Protein AF-A0AAE0XNW8-F1 (afdb_monomer_lite)

Secondary structure (DSSP, 8-state):
----------------------PEEP--EEEETTT--EETTSEEEEE-HHHHHHHHHH--GGGSPTT----TT-PPPPPPSEEEEEEEEEEEEETTEEEEEEEEEEEEE--SSHHHHHT--EEEEEEE-SS-EEEEEEEE-GGGGGGGGS-EEEEEEE--PPTT-EEEEEEEEESPPTT--HHHHHHHSEEEEEE----EETT--GGG----EEEEE-TTS-EEEEEEPPPTTT---EEEEEEEETTS-TTS-SEEEEEEPPTT---SEEEEEE-S--SEEEEEEEEEE-TTTTSTT--S-EEEETTEEEE-SEEEEEEPPPEEE----GGG-PPPEEEEEEGGGTEEEEEEEPPPTTT---EEEEEEEEGGGTTS---EEEEEEPPTT--SSEEEEEE-S--SSEEEEEEEE--TTTTSTT--S-EEEETTEEEE--S-EEEPPPEE----------PPP--------------------------------------

Sequence (499 aa):
MTLRQSLIFGYVLLASLCAFSTSHPCTLKVFEESSGDLIEDLCLEEYNDSDCRPFLEHFSRSDLPDGFFLTDDDDSVQRPESLDLTFSMEQVNQKGSKSAVPAVRVHWSPPVAETSRNNAKGYLLIWENSIEVMCRIFQFDSNKTDLLSNKLRFQYQIQYLDPGTNYQVKVYSMPPPKNLKESQKKSTFMSLDMTSGSFITANSNPAKWLPSLSTRVLEEGAIEVKIALSSSHFNLTQFKVMLIKRSYDVKIAFQEIIYKAPPDSQDSQALVKFANLDNDKYKLVIRVIDPFHKQVGKCLCWVKATKGRYCANSCQRIATEWIMVPVTDPGRWIPPWSTRVIKEKGAIEVKIGHSPPRFNLTQFKLYLFKRDFYEKMDVTAISYREPPGSQKPEGLVYFTNLDNDEYQIVIQAIDPFHRQFGKCLCWIKGPAGKQCNNCAYATTDWIKVSADVPKEAEEPKTERSRNSSPSEFNTCIMVTGLLTLQIMMFDLAVYGPYM

pLDDT: mean 76.3, std 19.62, range [27.88, 98.12]

Foldseek 3Di:
DDDDDDDDDDDPPPPPPPPPQPWDADPKWKAFPPPRDTDPQFWGTKHWQVQCVQCVVPVAPVSHGDVLDDDPPQDAAAAFPDKDKDKDWDWDCDPNWTKTAIKIKIKTKHDPDLVRQLSFQWKKKWKDFPPDIIIMTTGGDNVCSVVSSGTMMMIDMGPHDDAQTKMKIKMATDDHDNDDDPVCVVVRIDIKIKTTWDMGTPPDQLLRTGWIKIWDQDPQLKIKMKTFDDPPVSRQFWKWKFKAFPVPDNVDGPDIDIGGDDVPDPDRIDMDMGPPDDFTWIKIKMWGFFPCQVPPPRASAWDQDPVGIHHDRTGDMRMHPIDGRDDPQQLADDFDKDWDAPQQFLKIKIKGFDDDPSNPQQKKKKWKAFDVQPVPGPTDIDIGGHDPPDPPGIDIDMDGPHAQGWMKMKMWGAQPCLPPDPDASHWDQDPVGTDHDTRHIDMDDIDGHDHPPPPPPDDDDDDDDDDDDDDDDDDDDDDDDDDDDDDDDDDDDDDDDDD

InterPro domains:
  IPR003961 Fibronectin type III [PF00041] (104-174)
  IPR036116 Fibronectin type III superfamily [SSF49265] (103-174)
  IPR038683 Interleukin-17 receptor A/B, FnIII-like domain 1 superfamily [G3DSA:2.60.40.2160] (58-196)
  IPR057066 ILCR1, Ig-like domain [PF23608] (207-322)
  IPR057066 ILCR1, Ig-like domain [PF23608] (332-446)

Structure (mmCIF, N/CA/C/O backbone):
data_AF-A0AAE0XNW8-F1
#
_entry.id   AF-A0AAE0XNW8-F1
#
loop_
_atom_site.group_PDB
_atom_site.id
_atom_site.type_symbol
_atom_site.label_atom_id
_atom_site.label_alt_id
_atom_site.label_comp_id
_atom_site.label_asym_id
_atom_site.label_entity_id
_atom_site.label_seq_id
_atom_site.pdbx_PDB_ins_code
_atom_site.Cartn_x
_atom_site.Cartn_y
_atom_site.Cartn_z
_atom_site.occupancy
_atom_site.B_iso_or_equiv
_atom_site.auth_seq_id
_atom_site.auth_comp_id
_atom_site.auth_asym_id
_atom_site.auth_atom_id
_atom_site.pdbx_PDB_model_num
ATOM 1 N N . MET A 1 1 ? -49.399 -0.337 -68.960 1.00 41.28 1 MET A N 1
ATOM 2 C CA . MET A 1 1 ? -48.336 -0.876 -69.836 1.00 41.28 1 MET A CA 1
ATOM 3 C C . MET A 1 1 ? -47.128 0.043 -69.714 1.00 41.28 1 MET A C 1
ATOM 5 O O . MET A 1 1 ? -47.338 1.230 -69.516 1.00 41.28 1 MET A O 1
ATOM 9 N N . THR A 1 2 ? -45.927 -0.537 -69.803 1.00 37.59 2 THR A N 1
ATOM 10 C CA . THR A 1 2 ? -44.570 0.065 -69.826 1.00 37.59 2 THR A CA 1
ATOM 11 C C . THR A 1 2 ? -43.927 0.577 -68.523 1.00 37.59 2 THR A C 1
ATOM 13 O O . THR A 1 2 ? -44.116 1.708 -68.096 1.00 37.59 2 THR A O 1
ATOM 16 N N . LEU A 1 3 ? -43.110 -0.329 -67.958 1.00 40.28 3 LEU A N 1
ATOM 17 C CA . LEU A 1 3 ? -41.750 -0.188 -67.402 1.00 40.28 3 LEU A CA 1
ATOM 18 C C . LEU A 1 3 ? -41.004 1.151 -67.602 1.00 40.28 3 LEU A C 1
ATOM 20 O O . LEU A 1 3 ? -40.924 1.634 -68.730 1.00 40.28 3 LEU A O 1
ATOM 24 N N . ARG A 1 4 ? -40.282 1.578 -66.547 1.00 34.72 4 ARG A N 1
ATOM 25 C CA . ARG A 1 4 ? -38.843 1.982 -66.491 1.00 34.72 4 ARG A CA 1
ATOM 26 C C . ARG A 1 4 ? -38.539 2.447 -65.050 1.00 34.72 4 ARG A C 1
ATOM 28 O O . ARG A 1 4 ? -39.140 3.406 -64.599 1.00 34.72 4 ARG A O 1
ATOM 35 N N . GLN A 1 5 ? -37.893 1.673 -64.176 1.00 42.59 5 GLN A N 1
ATOM 36 C CA . GLN A 1 5 ? -36.462 1.343 -64.056 1.00 42.59 5 GLN A CA 1
ATOM 37 C C . GLN A 1 5 ? -35.512 2.554 -63.911 1.00 42.59 5 GLN A C 1
ATOM 39 O O . GLN A 1 5 ? -35.399 3.366 -64.825 1.00 42.59 5 GLN A O 1
ATOM 44 N N . SER A 1 6 ? -34.776 2.528 -62.786 1.00 37.91 6 SER A N 1
ATOM 45 C CA . SER A 1 6 ? -33.401 3.025 -62.575 1.00 37.91 6 SER A CA 1
ATOM 46 C C . SER A 1 6 ? -33.211 4.400 -61.915 1.00 37.91 6 SER A C 1
ATOM 48 O O . SER A 1 6 ? -33.331 5.428 -62.567 1.00 37.91 6 SER A O 1
ATOM 50 N N . LEU A 1 7 ? -32.805 4.384 -60.634 1.00 35.84 7 LEU A N 1
ATOM 51 C CA . LEU A 1 7 ? -31.495 4.846 -60.113 1.00 35.84 7 LEU A CA 1
ATOM 52 C C . LEU A 1 7 ? -31.617 5.234 -58.627 1.00 35.84 7 LEU A C 1
ATOM 54 O O . LEU A 1 7 ? -31.884 6.380 -58.284 1.00 35.84 7 LEU A O 1
ATOM 58 N N . ILE A 1 8 ? -31.392 4.262 -57.739 1.00 40.41 8 ILE A N 1
ATOM 59 C CA . ILE A 1 8 ? -31.075 4.512 -56.328 1.00 40.41 8 ILE A CA 1
ATOM 60 C C . ILE A 1 8 ? -29.549 4.552 -56.258 1.00 40.41 8 ILE A C 1
ATOM 62 O O . ILE A 1 8 ? -28.894 3.512 -56.238 1.00 40.41 8 ILE A O 1
ATOM 66 N N . PHE A 1 9 ? -28.984 5.757 -56.314 1.00 40.09 9 PHE A N 1
ATOM 67 C CA . PHE A 1 9 ? -27.572 5.980 -56.024 1.00 40.09 9 PHE A CA 1
ATOM 68 C C . PHE A 1 9 ? -27.401 6.003 -54.507 1.00 40.09 9 PHE A C 1
ATOM 70 O O . PHE A 1 9 ? -27.957 6.856 -53.815 1.00 40.09 9 PHE A O 1
ATOM 77 N N . GLY A 1 10 ? -26.672 5.012 -54.001 1.00 43.75 10 GLY A N 1
ATOM 78 C CA . GLY A 1 10 ? -26.331 4.894 -52.596 1.00 43.75 10 GLY A CA 1
ATOM 79 C C . GLY A 1 10 ? -25.408 6.021 -52.146 1.00 43.75 10 GLY A C 1
ATOM 80 O O . GLY A 1 10 ? -24.352 6.243 -52.730 1.00 43.75 10 GLY A O 1
ATOM 81 N N . TYR A 1 11 ? -25.790 6.672 -51.053 1.00 39.62 11 TYR A N 1
ATOM 82 C CA . TYR A 1 11 ? -24.868 7.344 -50.148 1.00 39.62 11 TYR A CA 1
ATOM 83 C C . TYR A 1 11 ? -24.857 6.546 -48.845 1.00 39.62 11 TYR A C 1
ATOM 85 O O . TYR A 1 11 ? -25.552 6.860 -47.882 1.00 39.62 11 TYR A O 1
ATOM 93 N N . VAL A 1 12 ? -24.077 5.463 -48.835 1.00 40.28 12 VAL A N 1
ATOM 94 C CA . VAL A 1 12 ? -23.571 4.891 -47.586 1.00 40.28 12 VAL A CA 1
ATOM 95 C C . VAL A 1 12 ? -22.414 5.793 -47.176 1.00 40.28 12 VAL A C 1
ATOM 97 O O . VAL A 1 12 ? -21.279 5.613 -47.611 1.00 40.28 12 VAL A O 1
ATOM 100 N N . LEU A 1 13 ? -22.726 6.827 -46.397 1.00 42.03 13 LEU A N 1
ATOM 101 C CA . LEU A 1 13 ? -21.730 7.568 -45.633 1.00 42.03 13 LEU A CA 1
ATOM 102 C C . LEU A 1 13 ? -21.154 6.596 -44.597 1.00 42.03 13 LEU A C 1
ATOM 104 O O . LEU A 1 13 ? -21.705 6.409 -43.515 1.00 42.03 13 LEU A O 1
ATOM 108 N N . LEU A 1 14 ? -20.051 5.947 -44.972 1.00 40.91 14 LEU A N 1
ATOM 109 C CA . LEU A 1 14 ? -19.075 5.376 -44.054 1.00 40.91 14 LEU A CA 1
ATOM 110 C C . LEU A 1 14 ? -18.503 6.530 -43.221 1.00 40.91 14 LEU A C 1
ATOM 112 O O . LEU A 1 14 ? -17.439 7.069 -43.510 1.00 40.91 14 LEU A O 1
ATOM 116 N N . ALA A 1 15 ? -19.235 6.928 -42.183 1.00 41.22 15 ALA A N 1
ATOM 117 C CA . ALA A 1 15 ? -18.645 7.594 -41.039 1.00 41.22 15 ALA A CA 1
ATOM 118 C C . ALA A 1 15 ? -17.809 6.536 -40.311 1.00 41.22 15 ALA A C 1
ATOM 120 O O . ALA A 1 15 ? -18.270 5.862 -39.392 1.00 41.22 15 ALA A O 1
ATOM 121 N N . SER A 1 16 ? -16.582 6.346 -40.796 1.00 39.38 16 SER A N 1
ATOM 122 C CA . SER A 1 16 ? -15.483 5.871 -39.971 1.00 39.38 16 SER A CA 1
ATOM 123 C C . SER A 1 16 ? -15.407 6.835 -38.789 1.00 39.38 16 SER A C 1
ATOM 125 O O . SER A 1 16 ? -14.933 7.963 -38.901 1.00 39.38 16 SER A O 1
ATOM 127 N N . LEU A 1 17 ? -16.003 6.420 -37.673 1.00 40.06 17 LEU A N 1
ATOM 128 C CA . LEU A 1 17 ? -15.734 6.990 -36.367 1.00 40.06 17 LEU A CA 1
ATOM 129 C C . LEU A 1 17 ? -14.265 6.674 -36.085 1.00 40.06 17 LEU A C 1
ATOM 131 O O . LEU A 1 17 ? -13.951 5.631 -35.519 1.00 40.06 17 LEU A O 1
ATOM 135 N N . CYS A 1 18 ? -13.358 7.544 -36.531 1.00 39.72 18 CYS A N 1
ATOM 136 C CA . CYS A 1 18 ? -12.058 7.658 -35.896 1.00 39.72 18 CYS A CA 1
ATOM 137 C C . CYS A 1 18 ? -12.356 8.037 -34.447 1.00 39.72 18 CYS A C 1
ATOM 139 O O . CYS A 1 18 ? -12.677 9.189 -34.151 1.00 39.72 18 CYS A O 1
ATOM 141 N N . ALA A 1 19 ? -12.353 7.042 -33.561 1.00 40.53 19 ALA A N 1
ATOM 142 C CA . ALA A 1 19 ? -12.233 7.277 -32.140 1.00 40.53 19 ALA A CA 1
ATOM 143 C C . ALA A 1 19 ? -10.874 7.953 -31.959 1.00 40.53 19 ALA A C 1
ATOM 145 O O . ALA A 1 19 ? -9.836 7.302 -31.964 1.00 40.53 19 ALA A O 1
ATOM 146 N N . PHE A 1 20 ? -10.868 9.283 -31.931 1.00 42.06 20 PHE A N 1
ATOM 147 C CA . PHE A 1 20 ? -9.697 10.019 -31.498 1.00 42.06 20 PHE A CA 1
ATOM 148 C C . PHE A 1 20 ? -9.462 9.599 -30.050 1.00 42.06 20 PHE A C 1
ATOM 150 O O . PHE A 1 20 ? -10.284 9.911 -29.187 1.00 42.06 20 PHE A O 1
ATOM 157 N N . SER A 1 21 ? -8.389 8.842 -29.814 1.00 48.53 21 SER A N 1
ATOM 158 C CA . SER A 1 21 ? -7.832 8.629 -28.481 1.00 48.53 21 SER A CA 1
ATOM 159 C C . SER A 1 21 ? -7.676 10.008 -27.842 1.00 48.53 21 SER A C 1
ATOM 161 O O . SER A 1 21 ? -6.910 10.847 -28.320 1.00 48.53 21 SER A O 1
ATOM 163 N N . THR A 1 22 ? -8.506 10.311 -26.845 1.00 53.44 22 THR A N 1
ATOM 164 C CA . THR A 1 22 ? -8.423 11.578 -26.120 1.00 53.44 22 THR A CA 1
ATOM 165 C C . THR A 1 22 ? -7.308 11.435 -25.097 1.00 53.44 22 THR A C 1
ATOM 167 O O . THR A 1 22 ? -7.577 11.134 -23.930 1.00 53.44 22 THR A O 1
ATOM 170 N N . SER A 1 23 ? -6.057 11.607 -25.524 1.00 58.28 23 SER A N 1
ATOM 171 C CA . SER A 1 23 ? -4.951 11.749 -24.583 1.00 58.28 23 SER A CA 1
ATOM 172 C C . SER A 1 23 ? -5.215 12.986 -23.718 1.00 58.28 23 SER A C 1
ATOM 174 O O . SER A 1 23 ? -5.583 14.061 -24.203 1.00 58.28 23 SER A O 1
ATOM 176 N N . HIS A 1 24 ? -5.151 12.803 -22.401 1.00 69.88 24 HIS A N 1
ATOM 177 C CA . HIS A 1 24 ? -5.325 13.891 -21.442 1.00 69.88 24 HIS A CA 1
ATOM 178 C C . HIS A 1 24 ? -3.946 14.436 -21.053 1.00 69.88 24 HIS A C 1
ATOM 180 O O . HIS A 1 24 ? -2.984 13.663 -21.019 1.00 69.88 24 HIS A O 1
ATOM 186 N N . PRO A 1 25 ? -3.827 15.739 -20.725 1.00 76.12 25 PRO A N 1
ATOM 187 C CA . PRO A 1 25 ? -2.599 16.261 -20.139 1.00 76.12 25 PRO A CA 1
ATOM 188 C C . PRO A 1 25 ? -2.253 15.436 -18.898 1.00 76.12 25 PRO A C 1
ATOM 190 O O . PRO A 1 25 ? -3.112 15.212 -18.039 1.00 76.12 25 PRO A O 1
ATOM 193 N N . CYS A 1 26 ? -1.014 14.948 -18.834 1.00 88.56 26 CYS A N 1
ATOM 194 C CA . CYS A 1 26 ? -0.639 13.968 -17.831 1.00 88.56 26 CYS A CA 1
ATOM 195 C C . CYS A 1 26 ? -0.733 14.547 -16.413 1.00 88.56 26 CYS A C 1
ATOM 197 O O . CYS A 1 26 ? -0.145 15.582 -16.099 1.00 88.56 26 CYS A O 1
ATOM 199 N N . THR A 1 27 ? -1.464 13.861 -15.531 1.00 93.50 27 THR A N 1
ATOM 200 C CA . THR A 1 27 ? -1.644 14.294 -14.135 1.00 93.50 27 THR A CA 1
ATOM 201 C C . THR A 1 27 ? -0.639 13.653 -13.172 1.00 93.50 27 THR A C 1
ATOM 203 O O . THR A 1 27 ? -0.616 13.973 -11.976 1.00 93.50 27 THR A O 1
ATOM 206 N N . LEU A 1 28 ? 0.223 12.769 -13.686 1.00 95.50 28 LEU A N 1
ATOM 207 C CA . LEU A 1 28 ? 1.329 12.175 -12.948 1.00 95.50 28 LEU A CA 1
ATOM 208 C C . LEU A 1 28 ? 2.348 13.245 -12.558 1.00 95.50 28 LEU A C 1
ATOM 210 O O . LEU A 1 28 ? 2.929 13.912 -13.409 1.00 95.50 28 LEU A O 1
ATOM 214 N N . LYS A 1 29 ? 2.625 13.355 -11.260 1.00 95.88 29 LYS A N 1
ATOM 215 C CA . LYS A 1 29 ? 3.701 14.209 -10.755 1.00 95.88 29 LYS A CA 1
ATOM 216 C C . LYS A 1 29 ? 4.965 13.388 -10.575 1.00 95.88 29 LYS A C 1
ATOM 218 O O . LYS A 1 29 ? 4.918 12.312 -9.974 1.00 95.88 29 LYS A O 1
ATOM 223 N N . VAL A 1 30 ? 6.084 13.912 -11.054 1.00 94.81 30 VAL A N 1
ATOM 224 C CA . VAL A 1 30 ? 7.396 13.275 -10.935 1.00 94.81 30 VAL A CA 1
ATOM 225 C C . VAL A 1 30 ? 8.308 14.188 -10.142 1.00 94.81 30 VAL A C 1
ATOM 227 O O . VAL A 1 30 ? 8.372 15.377 -10.418 1.00 94.81 30 VAL A O 1
ATOM 230 N N . PHE A 1 31 ? 8.993 13.638 -9.152 1.00 94.19 31 PHE A N 1
ATOM 231 C CA . PHE A 1 31 ? 9.913 14.374 -8.301 1.00 94.19 31 PHE A CA 1
ATOM 232 C C . PHE A 1 31 ? 11.302 13.761 -8.388 1.00 94.19 31 PHE A C 1
ATOM 234 O O . PHE A 1 31 ? 11.427 12.539 -8.451 1.00 94.19 31 PHE A O 1
ATOM 241 N N . GLU A 1 32 ? 12.341 14.580 -8.342 1.00 91.50 32 GLU A N 1
ATOM 242 C CA . GLU A 1 32 ? 13.693 14.086 -8.099 1.00 91.50 32 GLU A CA 1
ATOM 243 C C . GLU A 1 32 ? 13.860 13.757 -6.605 1.00 91.50 32 GLU A C 1
ATOM 245 O O . GLU A 1 32 ? 13.484 14.543 -5.738 1.00 91.50 32 GLU A O 1
ATOM 250 N N . GLU A 1 33 ? 14.386 12.574 -6.270 1.00 85.81 33 GLU A N 1
ATOM 251 C CA . GLU A 1 33 ? 14.400 12.083 -4.883 1.00 85.81 33 GLU A CA 1
ATOM 252 C C . GLU A 1 33 ? 15.356 12.880 -3.980 1.00 85.81 33 GLU A C 1
ATOM 254 O O . GLU A 1 33 ? 15.077 13.053 -2.794 1.00 85.81 33 GLU A O 1
ATOM 259 N N . SER A 1 34 ? 16.469 13.383 -4.526 1.00 85.62 34 SER A N 1
ATOM 260 C CA . SER A 1 34 ? 17.484 14.126 -3.767 1.00 85.62 34 SER A CA 1
ATOM 261 C C . SER A 1 34 ? 17.080 15.560 -3.437 1.00 85.62 34 SER A C 1
ATOM 263 O O . SER A 1 34 ? 17.350 16.024 -2.332 1.00 85.62 34 SER A O 1
ATOM 265 N N . SER A 1 35 ? 16.473 16.265 -4.391 1.00 86.88 35 SER A N 1
ATOM 266 C CA . SER A 1 35 ? 16.084 17.675 -4.258 1.00 86.88 35 SER A CA 1
ATOM 267 C C . SER A 1 35 ? 14.635 17.834 -3.792 1.00 86.88 35 SER A C 1
ATOM 269 O O . SER A 1 35 ? 14.310 18.788 -3.089 1.00 86.88 35 SER A O 1
ATOM 271 N N . GLY A 1 36 ? 13.766 16.879 -4.134 1.00 88.19 36 GLY A N 1
ATOM 272 C CA . GLY A 1 36 ? 12.320 17.002 -3.974 1.00 88.19 36 GLY A CA 1
ATOM 273 C C . GLY A 1 36 ? 11.664 17.879 -5.043 1.00 88.19 36 GLY A C 1
ATOM 274 O O . GLY A 1 36 ? 10.461 18.138 -4.944 1.00 88.19 36 GLY A O 1
ATOM 275 N N . ASP A 1 37 ? 12.422 18.318 -6.051 1.00 90.56 37 ASP A N 1
ATOM 276 C CA . ASP A 1 37 ? 11.941 19.217 -7.094 1.00 90.56 37 ASP A CA 1
ATOM 277 C C . ASP A 1 37 ? 10.999 18.493 -8.059 1.00 90.56 37 ASP A C 1
ATOM 279 O O . ASP A 1 37 ? 11.203 17.327 -8.409 1.00 90.56 37 ASP A O 1
ATOM 283 N N . LEU A 1 38 ? 9.942 19.193 -8.479 1.00 91.62 38 LEU A N 1
ATOM 284 C CA . LEU A 1 38 ? 8.996 18.698 -9.473 1.00 91.62 38 LEU A CA 1
ATOM 285 C C . LEU A 1 38 ? 9.653 18.728 -10.859 1.00 91.62 38 LEU A C 1
ATOM 287 O O . LEU A 1 38 ? 10.077 19.781 -11.326 1.00 91.62 38 LEU A O 1
ATOM 291 N N . ILE A 1 39 ? 9.674 17.580 -11.528 1.00 89.62 39 ILE A N 1
ATOM 292 C CA . ILE A 1 39 ? 10.091 17.450 -12.921 1.00 89.62 39 ILE A CA 1
ATOM 293 C C . ILE A 1 39 ? 8.848 17.570 -13.797 1.00 89.62 39 ILE A C 1
ATOM 295 O O . ILE A 1 39 ? 7.994 16.678 -13.823 1.00 89.62 39 ILE A O 1
ATOM 299 N N . GLU A 1 40 ? 8.753 18.683 -14.512 1.00 88.69 40 GLU A N 1
ATOM 300 C CA . GLU A 1 40 ? 7.686 18.926 -15.478 1.00 88.69 40 GLU A CA 1
ATOM 301 C C . GLU A 1 40 ? 7.955 18.191 -16.800 1.00 88.69 40 GLU A C 1
ATOM 303 O O . GLU A 1 40 ? 9.098 17.890 -17.160 1.00 88.69 40 GLU A O 1
ATOM 308 N N . ASP A 1 41 ? 6.879 17.882 -17.526 1.00 86.00 41 ASP A N 1
ATOM 309 C CA . ASP A 1 41 ? 6.922 17.358 -18.895 1.00 86.00 41 ASP A CA 1
ATOM 310 C C . ASP A 1 41 ? 7.722 16.051 -19.085 1.00 86.00 41 ASP A C 1
ATOM 312 O O . ASP A 1 41 ? 8.200 15.782 -20.188 1.00 86.00 41 ASP A O 1
ATOM 316 N N . LEU A 1 42 ? 7.931 15.243 -18.035 1.00 88.94 42 LEU A N 1
ATOM 317 C CA . LEU A 1 42 ? 8.466 13.882 -18.195 1.00 88.94 42 LEU A CA 1
ATOM 318 C C . LEU A 1 42 ? 7.377 12.918 -18.673 1.00 88.94 42 LEU A C 1
ATOM 320 O O . LEU A 1 42 ? 7.640 12.041 -19.490 1.00 88.94 42 LEU A O 1
ATOM 324 N N . CYS A 1 43 ? 6.162 13.070 -18.146 1.00 90.38 43 CYS A N 1
ATOM 325 C CA . CYS A 1 43 ? 5.004 12.315 -18.592 1.00 90.38 43 CYS A CA 1
ATOM 326 C C . CYS A 1 43 ? 4.309 13.074 -19.723 1.00 90.38 43 CYS A C 1
ATOM 328 O O . CYS A 1 43 ? 3.792 14.166 -19.497 1.00 90.38 43 CYS A O 1
ATOM 330 N N . LEU A 1 44 ? 4.311 12.493 -20.921 1.00 85.44 44 LEU A N 1
ATOM 331 C CA . LEU A 1 44 ? 3.691 13.084 -22.104 1.00 85.44 44 LEU A CA 1
ATOM 332 C C . LEU A 1 44 ? 2.185 12.869 -22.096 1.00 85.44 44 LEU A C 1
ATOM 334 O O . LEU A 1 44 ? 1.413 13.819 -22.207 1.00 85.44 44 LEU A O 1
ATOM 338 N N . GLU A 1 45 ? 1.780 11.610 -21.950 1.00 89.81 45 GLU A N 1
ATOM 339 C CA . GLU A 1 45 ? 0.396 11.200 -22.142 1.00 89.81 45 GLU A CA 1
ATOM 340 C C . GLU A 1 45 ? -0.082 10.311 -20.997 1.00 89.81 45 GLU A C 1
ATOM 342 O O . GLU A 1 45 ? 0.648 9.458 -20.479 1.00 89.81 45 GLU A O 1
ATOM 347 N N . GLU A 1 46 ? -1.335 10.530 -20.609 1.00 92.00 46 GLU A N 1
ATOM 348 C CA . GLU A 1 46 ? -2.077 9.682 -19.688 1.00 92.00 46 GLU A CA 1
ATOM 349 C C . GLU A 1 46 ? -3.268 9.064 -20.423 1.00 92.00 46 GLU A C 1
ATOM 351 O O . GLU A 1 46 ? -4.144 9.772 -20.927 1.00 92.00 46 GLU A O 1
ATOM 356 N N . TYR A 1 47 ? -3.308 7.735 -20.425 1.00 91.69 47 TYR A N 1
ATOM 357 C CA . TYR A 1 47 ? -4.379 6.930 -20.999 1.00 91.69 47 TYR A CA 1
ATOM 358 C C . TYR A 1 47 ? -5.283 6.403 -19.887 1.00 91.69 47 TYR A C 1
ATOM 360 O O . TYR A 1 47 ? -4.803 5.976 -18.829 1.00 91.69 47 TYR A O 1
ATOM 368 N N . ASN A 1 48 ? -6.593 6.461 -20.111 1.00 89.75 48 ASN A N 1
ATOM 369 C CA . ASN A 1 48 ? -7.597 6.187 -19.087 1.00 89.75 48 ASN A CA 1
ATOM 370 C C . ASN A 1 48 ? -8.083 4.725 -19.106 1.00 89.75 48 ASN A C 1
ATOM 372 O O . ASN A 1 48 ? -7.575 3.899 -19.863 1.00 89.75 48 ASN A O 1
ATOM 376 N N . ASP A 1 49 ? -9.095 4.422 -18.286 1.00 81.81 49 ASP A N 1
ATOM 377 C CA . ASP A 1 49 ? -9.668 3.080 -18.137 1.00 81.81 49 ASP A CA 1
ATOM 378 C C . ASP A 1 49 ? -10.074 2.414 -19.460 1.00 81.81 49 ASP A C 1
ATOM 380 O O . ASP A 1 49 ? -9.875 1.207 -19.605 1.00 81.81 49 ASP A O 1
ATOM 384 N N . SER A 1 50 ? -10.655 3.146 -20.421 1.00 86.12 50 SER A N 1
ATOM 385 C CA . SER A 1 50 ? -11.052 2.546 -21.705 1.00 86.12 50 SER A CA 1
ATOM 386 C C . SER A 1 50 ? -9.854 2.169 -22.566 1.00 86.12 50 SER A C 1
ATOM 388 O O . SER A 1 50 ? -9.931 1.197 -23.313 1.00 86.12 50 SER A O 1
ATOM 390 N N . ASP A 1 51 ? -8.750 2.895 -22.416 1.00 85.25 51 ASP A N 1
ATOM 391 C CA . ASP A 1 51 ? -7.556 2.740 -23.240 1.00 85.25 51 ASP A CA 1
ATOM 392 C C . ASP A 1 51 ? -6.631 1.644 -22.686 1.00 85.25 51 ASP A C 1
ATOM 394 O O . ASP A 1 51 ? -6.036 0.879 -23.439 1.00 85.25 51 ASP A O 1
ATOM 398 N N . CYS A 1 52 ? -6.518 1.522 -21.359 1.00 88.44 52 CYS A N 1
ATOM 399 C CA . CYS A 1 52 ? -5.630 0.542 -20.723 1.00 88.44 52 CYS A CA 1
ATOM 400 C C . CYS A 1 52 ? -6.274 -0.827 -20.475 1.00 88.44 52 CYS A C 1
ATOM 402 O O . CYS A 1 52 ? -5.555 -1.800 -20.231 1.00 88.44 52 CYS A O 1
ATOM 404 N N . ARG A 1 53 ? -7.608 -0.937 -20.520 1.00 89.19 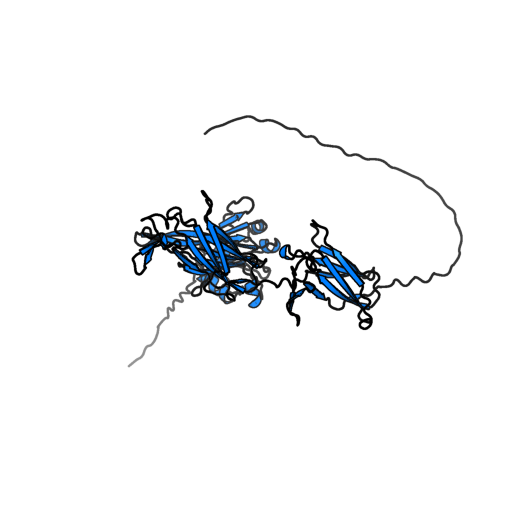53 ARG A N 1
ATOM 405 C CA . ARG A 1 53 ? -8.313 -2.202 -20.259 1.00 89.19 53 ARG A CA 1
ATOM 406 C C . ARG A 1 53 ? -7.969 -3.317 -21.258 1.00 89.19 53 ARG A C 1
ATOM 408 O O . ARG A 1 53 ? -7.680 -4.414 -20.778 1.00 89.19 53 ARG A O 1
ATOM 415 N N . PRO A 1 54 ? -7.906 -3.080 -22.586 1.00 90.12 54 PRO A N 1
ATOM 416 C CA . PRO A 1 54 ? -7.479 -4.107 -23.540 1.00 90.12 54 PRO A CA 1
ATOM 417 C C . PRO A 1 54 ? -6.085 -4.662 -23.220 1.00 90.12 54 PRO A C 1
ATOM 419 O O . PRO A 1 54 ? -5.894 -5.881 -23.182 1.00 90.12 54 PRO A O 1
ATOM 422 N N . PHE A 1 55 ? -5.135 -3.775 -22.897 1.00 88.12 55 PHE A N 1
ATOM 423 C CA . PHE A 1 55 ? -3.804 -4.168 -22.445 1.00 88.12 55 PHE A CA 1
ATOM 424 C C . PHE A 1 55 ? -3.854 -4.986 -21.155 1.00 88.12 55 PHE A C 1
ATOM 426 O O . PHE A 1 55 ? -3.163 -5.992 -21.039 1.00 88.12 55 PHE A O 1
ATOM 433 N N . LEU A 1 56 ? -4.653 -4.578 -20.169 1.00 87.50 56 LEU A N 1
ATOM 434 C CA . LEU A 1 56 ? -4.728 -5.266 -18.883 1.00 87.50 56 LEU A CA 1
ATOM 435 C C . LEU A 1 56 ? -5.278 -6.697 -19.008 1.00 87.50 56 LEU A C 1
ATOM 437 O O . LEU A 1 56 ? -4.789 -7.599 -18.328 1.00 87.50 56 LEU A O 1
ATOM 441 N N . GLU A 1 57 ? -6.265 -6.908 -19.880 1.00 86.62 57 GLU A N 1
ATOM 442 C CA . GLU A 1 57 ? -6.913 -8.209 -20.088 1.00 86.62 57 GLU A CA 1
ATOM 443 C C . GLU A 1 57 ? -5.977 -9.229 -20.752 1.00 86.62 57 GLU A C 1
ATOM 445 O O . GLU A 1 57 ? -5.884 -10.377 -20.307 1.00 86.62 57 GLU A O 1
ATOM 450 N N . HIS A 1 58 ? -5.232 -8.814 -21.777 1.00 84.06 58 HIS A N 1
ATOM 451 C CA . HIS A 1 58 ? -4.382 -9.723 -22.556 1.00 84.06 58 HIS A CA 1
ATOM 452 C C . HIS A 1 58 ? -2.903 -9.668 -22.165 1.00 84.06 58 HIS A C 1
ATOM 454 O O . HIS A 1 58 ? -2.165 -10.637 -22.358 1.00 84.06 58 HIS A O 1
ATOM 460 N N . PHE A 1 59 ? -2.462 -8.560 -21.572 1.00 83.81 59 PHE A N 1
ATOM 461 C CA . PHE A 1 59 ? -1.068 -8.253 -21.254 1.00 83.81 59 PHE A CA 1
ATOM 462 C C . PHE A 1 59 ? -0.138 -8.340 -22.477 1.00 83.81 59 PHE A C 1
ATOM 464 O O . PHE A 1 59 ? 1.000 -8.805 -22.381 1.00 83.81 59 PHE A O 1
ATOM 471 N N . SER A 1 60 ? -0.644 -7.921 -23.642 1.00 82.56 60 SER A N 1
ATOM 472 C CA . SER A 1 60 ? 0.047 -7.981 -24.932 1.00 82.56 60 SER A CA 1
ATOM 473 C C . SER A 1 60 ? 0.511 -6.599 -25.380 1.00 82.56 60 SER A C 1
ATOM 475 O O . SER A 1 60 ? -0.238 -5.632 -25.287 1.00 82.56 60 SER A O 1
ATOM 477 N N . ARG A 1 61 ? 1.722 -6.501 -25.947 1.00 84.31 61 ARG A N 1
ATOM 478 C CA . ARG A 1 61 ? 2.223 -5.244 -26.540 1.00 84.31 61 ARG A CA 1
ATOM 479 C C . ARG A 1 61 ? 1.328 -4.729 -27.677 1.00 84.31 61 ARG A C 1
ATOM 481 O O . ARG A 1 61 ? 1.317 -3.530 -27.910 1.00 84.31 61 ARG A O 1
ATOM 488 N N . SER A 1 62 ? 0.592 -5.615 -28.356 1.00 84.88 62 SER A N 1
ATOM 489 C CA . SER A 1 62 ? -0.350 -5.249 -29.427 1.00 84.88 62 SER A CA 1
ATOM 490 C C . SER A 1 62 ? -1.558 -4.456 -28.944 1.00 84.88 62 SER A C 1
ATOM 492 O O . SER A 1 62 ? -2.195 -3.795 -29.752 1.00 84.88 62 SER A O 1
ATOM 494 N N . ASP A 1 63 ? -1.875 -4.550 -27.653 1.00 87.88 63 ASP A N 1
ATOM 495 C CA . ASP A 1 63 ? -3.112 -4.012 -27.082 1.00 87.88 63 ASP A CA 1
ATOM 496 C C . ASP A 1 63 ? -2.842 -2.742 -26.269 1.00 87.88 63 ASP A C 1
ATOM 498 O O . ASP A 1 63 ? -3.680 -2.311 -25.477 1.00 87.88 63 ASP A O 1
ATOM 502 N N . LEU A 1 64 ? -1.642 -2.176 -26.421 1.00 88.56 64 LEU A N 1
ATOM 503 C CA . LEU A 1 64 ? -1.299 -0.883 -25.853 1.00 88.56 64 LEU A CA 1
ATOM 504 C C . LEU A 1 64 ? -2.063 0.235 -26.569 1.00 88.56 64 LEU A C 1
ATOM 506 O O . LEU A 1 64 ? -2.352 0.097 -27.758 1.00 88.56 64 LEU A O 1
ATOM 510 N N . PRO A 1 65 ? -2.373 1.337 -25.864 1.00 88.38 65 PRO A N 1
ATOM 511 C CA . PRO A 1 65 ? -3.069 2.464 -26.465 1.00 88.38 65 PRO A CA 1
ATOM 512 C C . PRO A 1 65 ? -2.358 2.999 -27.711 1.00 88.38 65 PRO A C 1
ATOM 514 O O . PRO A 1 65 ? -1.125 3.067 -27.752 1.00 88.38 65 PRO A O 1
ATOM 517 N N . ASP A 1 66 ? -3.143 3.441 -28.694 1.00 81.88 66 ASP A N 1
ATOM 518 C CA . ASP A 1 66 ? -2.629 4.154 -29.863 1.00 81.88 66 ASP A CA 1
ATOM 519 C C . ASP A 1 66 ? -1.816 5.376 -29.406 1.00 81.88 66 ASP A C 1
ATOM 521 O O . ASP A 1 66 ? -2.335 6.228 -28.688 1.00 81.88 66 ASP A O 1
ATOM 525 N N . GLY A 1 67 ? -0.548 5.459 -29.821 1.00 80.56 67 GLY A N 1
ATOM 526 C CA . GLY A 1 67 ? 0.398 6.492 -29.367 1.00 80.56 67 GLY A CA 1
ATOM 527 C C . GLY A 1 67 ? 1.465 5.975 -28.396 1.00 80.56 67 GLY A C 1
ATOM 528 O O . GLY A 1 67 ? 2.567 6.530 -28.327 1.00 80.56 67 GLY A O 1
ATOM 529 N N . PHE A 1 68 ? 1.210 4.849 -27.721 1.00 85.81 68 PHE A N 1
ATOM 530 C CA . PHE A 1 68 ? 2.191 4.181 -26.871 1.00 85.81 68 PHE A CA 1
ATOM 531 C C . PHE A 1 68 ? 3.100 3.282 -27.722 1.00 85.81 68 PHE A C 1
ATOM 533 O O . PHE A 1 68 ? 2.931 2.064 -27.813 1.00 85.81 68 PHE A O 1
ATOM 540 N N . PHE A 1 69 ? 4.074 3.897 -28.391 1.00 79.69 69 PHE A N 1
ATOM 541 C CA . PHE A 1 69 ? 4.967 3.188 -29.304 1.00 79.69 69 PHE A CA 1
ATOM 542 C C . PHE A 1 69 ? 6.053 2.416 -28.551 1.00 79.69 69 PHE A C 1
ATOM 544 O O . PHE A 1 69 ? 6.877 2.997 -27.846 1.00 79.69 69 PHE A O 1
ATOM 551 N N . LEU A 1 70 ? 6.076 1.099 -28.758 1.00 83.25 70 LEU A N 1
ATOM 552 C CA . LEU A 1 70 ? 7.189 0.229 -28.396 1.00 83.25 70 LEU A CA 1
ATOM 553 C C . LEU A 1 70 ? 7.856 -0.301 -29.661 1.00 83.25 70 LEU A C 1
ATOM 555 O O . LEU A 1 70 ? 7.187 -0.680 -30.621 1.00 83.25 70 LEU A O 1
ATOM 559 N N . THR A 1 71 ? 9.176 -0.368 -29.635 1.00 79.50 71 THR A N 1
ATOM 560 C CA . THR A 1 71 ? 10.003 -1.001 -30.658 1.00 79.50 71 THR A CA 1
ATOM 561 C C . THR A 1 71 ? 10.301 -2.455 -30.288 1.00 79.50 71 THR A C 1
ATOM 563 O O . THR A 1 71 ? 10.167 -2.881 -29.133 1.00 79.50 71 THR A O 1
ATOM 566 N N . ASP A 1 72 ? 10.714 -3.253 -31.273 1.00 72.38 72 ASP A N 1
ATOM 567 C CA . ASP A 1 72 ? 11.131 -4.637 -31.030 1.00 72.38 72 ASP A CA 1
ATOM 568 C C . ASP A 1 72 ? 12.389 -4.742 -30.159 1.00 72.38 72 ASP A C 1
ATOM 570 O O . ASP A 1 72 ? 12.567 -5.766 -29.489 1.00 72.38 72 ASP A O 1
ATOM 574 N N . ASP A 1 73 ? 13.189 -3.679 -30.122 1.00 74.31 73 ASP A N 1
ATOM 575 C CA . ASP A 1 73 ? 14.410 -3.557 -29.326 1.00 74.31 73 ASP A CA 1
ATOM 576 C C . ASP A 1 73 ? 14.136 -3.112 -27.879 1.00 74.31 73 ASP A C 1
ATOM 578 O O . ASP A 1 73 ? 15.044 -3.115 -27.051 1.00 74.31 73 ASP A O 1
ATOM 582 N N . ASP A 1 74 ? 12.890 -2.760 -27.535 1.00 80.56 74 ASP A N 1
ATOM 583 C CA . ASP A 1 74 ? 12.560 -2.367 -26.167 1.00 80.56 74 ASP A CA 1
ATOM 584 C C . ASP A 1 74 ? 12.566 -3.579 -25.223 1.00 80.56 74 ASP A C 1
ATOM 586 O O . ASP A 1 74 ? 11.659 -4.433 -25.228 1.00 80.56 74 ASP A O 1
ATOM 590 N N . ASP A 1 75 ? 13.599 -3.612 -24.383 1.00 79.69 75 ASP A N 1
ATOM 591 C CA . ASP A 1 75 ? 13.813 -4.604 -23.339 1.00 79.69 75 ASP A CA 1
ATOM 592 C C . ASP A 1 75 ? 12.762 -4.521 -22.233 1.00 79.69 75 ASP A C 1
ATOM 594 O O . ASP A 1 75 ? 12.282 -3.456 -21.846 1.00 79.69 75 ASP A O 1
ATOM 598 N N . SER A 1 76 ? 12.429 -5.677 -21.660 1.00 82.88 76 SER A N 1
ATOM 599 C CA . SER A 1 76 ? 11.589 -5.714 -20.469 1.00 82.88 76 SER A CA 1
ATOM 600 C C . SER A 1 76 ? 12.278 -5.055 -19.285 1.00 82.88 76 SER A C 1
ATOM 602 O O . SER A 1 76 ? 13.448 -5.331 -19.013 1.00 82.88 76 SER A O 1
ATOM 604 N N . VAL A 1 77 ? 11.517 -4.292 -18.514 1.00 87.19 77 VAL A N 1
ATOM 605 C CA . VAL A 1 77 ? 12.025 -3.622 -17.319 1.00 87.19 77 VAL A CA 1
ATOM 606 C C . VAL A 1 77 ? 11.625 -4.352 -16.045 1.00 87.19 77 VAL A C 1
ATOM 608 O O . VAL A 1 77 ? 10.608 -5.044 -15.969 1.00 87.19 77 VAL A O 1
ATOM 611 N N . GLN A 1 78 ? 12.456 -4.198 -15.019 1.00 89.06 78 GLN A N 1
ATOM 612 C CA . GLN A 1 78 ? 12.129 -4.646 -13.673 1.00 89.06 78 GLN A CA 1
ATOM 613 C C . GLN A 1 78 ? 10.898 -3.911 -13.126 1.00 89.06 78 GLN A C 1
ATOM 615 O O . GLN A 1 78 ? 10.583 -2.787 -13.518 1.00 89.06 78 GLN A O 1
ATOM 620 N N . ARG A 1 79 ? 10.222 -4.541 -12.164 1.00 91.50 79 ARG A N 1
ATOM 621 C CA . ARG A 1 79 ? 9.131 -3.914 -11.411 1.00 91.50 79 ARG A CA 1
ATOM 622 C C . ARG A 1 79 ? 9.611 -2.676 -10.629 1.00 91.50 79 ARG A C 1
ATOM 624 O O . ARG A 1 79 ? 10.811 -2.577 -10.356 1.00 91.50 79 ARG A O 1
ATOM 631 N N . PRO A 1 80 ? 8.699 -1.780 -10.210 1.00 93.31 80 PRO A N 1
ATOM 632 C CA . PRO A 1 80 ? 9.041 -0.677 -9.313 1.00 93.31 80 PRO A CA 1
ATOM 633 C C . PRO A 1 80 ? 9.704 -1.186 -8.023 1.00 93.31 80 PRO A C 1
ATOM 635 O O . PRO A 1 80 ? 9.385 -2.279 -7.554 1.00 93.31 80 PRO A O 1
ATOM 638 N N . GLU A 1 81 ? 10.612 -0.411 -7.431 1.00 92.44 81 GLU A N 1
ATOM 639 C CA . GLU A 1 81 ? 11.265 -0.793 -6.170 1.00 92.44 81 GLU A CA 1
ATOM 640 C C . GLU A 1 81 ? 10.287 -0.751 -4.991 1.00 92.44 81 GLU A C 1
ATOM 642 O O . GLU A 1 81 ? 10.246 -1.655 -4.154 1.00 92.44 81 GLU A O 1
ATOM 647 N N . SER A 1 82 ? 9.487 0.312 -4.924 1.00 93.69 82 SER A N 1
ATOM 648 C CA . SER A 1 82 ? 8.615 0.590 -3.790 1.00 93.69 82 SER A CA 1
ATOM 649 C C . SER A 1 82 ? 7.280 1.168 -4.253 1.00 93.69 82 SER A C 1
ATOM 651 O O . SER A 1 82 ? 7.196 1.798 -5.303 1.00 93.69 82 SER A O 1
ATOM 653 N N . LEU A 1 83 ? 6.229 0.937 -3.466 1.00 95.81 83 LEU A N 1
ATOM 654 C CA . LEU A 1 83 ? 4.886 1.482 -3.670 1.00 95.81 83 LEU A CA 1
ATOM 655 C C . LEU A 1 83 ? 4.326 1.880 -2.313 1.00 95.81 83 LEU A C 1
ATOM 657 O O . LEU A 1 83 ? 4.247 1.022 -1.443 1.00 95.81 83 LEU A O 1
ATOM 661 N N . ASP A 1 84 ? 3.915 3.125 -2.125 1.00 95.94 84 ASP A N 1
ATOM 662 C CA . ASP A 1 84 ? 3.379 3.654 -0.877 1.00 95.94 84 ASP A CA 1
ATOM 663 C C . ASP A 1 84 ? 2.082 4.449 -1.080 1.00 95.94 84 ASP A C 1
ATOM 665 O O . ASP A 1 84 ? 1.822 4.969 -2.163 1.00 95.94 84 ASP A O 1
ATOM 669 N N . LEU A 1 85 ? 1.253 4.538 -0.036 1.00 96.69 85 LEU A N 1
ATOM 670 C CA . LEU A 1 85 ? -0.075 5.151 -0.092 1.00 96.69 85 LEU A CA 1
ATOM 671 C C . LEU A 1 85 ? -0.243 6.243 0.969 1.00 96.69 85 LEU A C 1
ATOM 673 O O . LEU A 1 85 ? -0.240 5.973 2.173 1.00 96.69 85 LEU A O 1
ATOM 677 N N . THR A 1 86 ? -0.499 7.469 0.513 1.00 95.38 86 THR A N 1
ATOM 678 C CA . THR A 1 86 ? -0.865 8.597 1.371 1.00 95.38 86 THR A CA 1
ATOM 679 C C . THR A 1 86 ? -2.369 8.869 1.306 1.00 95.38 86 THR A C 1
ATOM 681 O O . THR A 1 86 ? -2.869 9.439 0.341 1.00 95.38 86 THR A O 1
ATOM 684 N N . PHE A 1 87 ? -3.119 8.460 2.327 1.00 94.38 87 PHE A N 1
ATOM 685 C CA . PHE A 1 87 ? -4.547 8.740 2.464 1.00 94.38 87 PHE A CA 1
ATOM 686 C C . PHE A 1 87 ? -4.860 10.225 2.622 1.00 94.38 87 PHE A C 1
ATOM 688 O O . PHE A 1 87 ? -4.212 10.939 3.385 1.00 94.38 87 PHE A O 1
ATOM 695 N N . SER A 1 88 ? -5.922 10.652 1.950 1.00 91.06 88 SER A N 1
ATOM 696 C CA . SER A 1 88 ? -6.493 11.987 2.065 1.00 91.06 88 SER A CA 1
ATOM 697 C C . SER A 1 88 ? -8.020 11.922 1.976 1.00 91.06 88 SER A C 1
ATOM 699 O O . SER A 1 88 ? -8.616 10.860 1.784 1.00 91.06 88 SER A O 1
ATOM 701 N N . MET A 1 89 ? -8.667 13.072 2.144 1.00 88.75 89 MET A N 1
ATOM 702 C CA . MET A 1 89 ? -10.096 13.240 1.900 1.00 88.75 89 MET A CA 1
ATOM 703 C C . MET A 1 89 ? -10.274 14.327 0.844 1.00 88.75 89 MET A C 1
ATOM 705 O O . MET A 1 89 ? -9.723 15.415 1.007 1.00 88.75 89 MET A O 1
ATOM 709 N N . GLU A 1 90 ? -11.041 14.045 -0.205 1.00 88.19 90 GLU A N 1
ATOM 710 C CA . GLU A 1 90 ? -11.327 14.997 -1.280 1.00 88.19 90 GLU A CA 1
ATOM 711 C C . GLU A 1 90 ? -12.668 15.687 -1.028 1.00 88.19 90 GLU A C 1
ATOM 713 O O . GLU A 1 90 ? -13.656 15.029 -0.695 1.00 88.19 90 GLU A O 1
ATOM 718 N N . GLN A 1 91 ? -12.714 17.013 -1.164 1.00 86.19 91 GLN A N 1
ATOM 719 C CA . GLN A 1 91 ? -13.944 17.775 -0.950 1.00 86.19 91 GLN A CA 1
ATOM 720 C C . GLN A 1 91 ? -14.799 17.758 -2.216 1.00 86.19 91 GLN A C 1
ATOM 722 O O . GLN A 1 91 ? -14.368 18.170 -3.288 1.00 86.19 91 GLN A O 1
ATOM 727 N N . VAL A 1 92 ? -16.048 17.332 -2.078 1.00 85.75 92 VAL A N 1
ATOM 728 C CA . VAL A 1 92 ? -17.025 17.257 -3.160 1.00 85.75 92 VAL A CA 1
ATOM 729 C C . VAL A 1 92 ? -18.214 18.135 -2.813 1.00 85.75 92 VAL A C 1
ATOM 731 O O . VAL A 1 92 ? -18.875 17.954 -1.787 1.00 85.75 92 VAL A O 1
ATOM 734 N N . ASN A 1 93 ? -18.515 19.079 -3.700 1.00 82.12 93 ASN A N 1
ATOM 735 C CA . ASN A 1 93 ? -19.728 19.879 -3.617 1.00 82.12 93 ASN A CA 1
ATOM 736 C C . ASN A 1 93 ? -20.850 19.150 -4.358 1.00 82.12 93 ASN A C 1
ATOM 738 O O . ASN A 1 93 ? -20.991 19.284 -5.570 1.00 82.12 93 ASN A O 1
ATOM 742 N N . GLN A 1 94 ? -21.668 18.387 -3.633 1.00 72.88 94 GLN A N 1
ATOM 743 C CA . GLN A 1 94 ? -22.873 17.780 -4.199 1.00 72.88 94 GLN A CA 1
ATOM 744 C C . GLN A 1 94 ? -24.113 18.517 -3.702 1.00 72.88 94 GLN A C 1
ATOM 746 O O . GLN A 1 94 ? -24.381 18.569 -2.499 1.00 72.88 94 GLN A O 1
ATOM 751 N N . LYS A 1 95 ? -24.888 19.078 -4.641 1.00 72.50 95 LYS A N 1
ATOM 752 C CA . LYS A 1 95 ? -26.213 19.680 -4.389 1.00 72.50 95 LYS A CA 1
ATOM 753 C C . LYS A 1 95 ? -26.223 20.697 -3.230 1.00 72.50 95 LYS A C 1
ATOM 755 O O . LYS A 1 95 ? -27.135 20.701 -2.411 1.00 72.50 95 LYS A O 1
ATOM 760 N N . GLY A 1 96 ? -25.186 21.532 -3.133 1.00 71.81 96 GLY A N 1
ATOM 761 C CA . GLY A 1 96 ? -25.060 22.565 -2.092 1.00 71.81 96 GLY A CA 1
ATOM 762 C C . GLY A 1 96 ? -24.552 22.072 -0.731 1.00 71.81 96 GLY A C 1
ATOM 763 O O . GLY A 1 96 ? -24.398 22.877 0.183 1.00 71.81 96 GLY A O 1
ATOM 764 N N . SER A 1 97 ? -24.244 20.780 -0.586 1.00 75.62 97 SER A N 1
ATOM 765 C CA . SER A 1 97 ? -23.618 20.225 0.617 1.00 75.62 97 SER A CA 1
ATOM 766 C C . SER A 1 97 ? -22.134 19.938 0.384 1.00 75.62 97 SER A C 1
ATOM 768 O O . SER A 1 97 ? -21.764 19.268 -0.584 1.00 75.62 97 SER A O 1
ATOM 770 N N . LYS A 1 98 ? -21.282 20.451 1.282 1.00 80.62 98 LYS A N 1
ATOM 771 C CA . LYS A 1 98 ? -19.861 20.090 1.336 1.00 80.62 98 LYS A CA 1
ATOM 772 C C . LYS A 1 98 ? -19.744 18.699 1.944 1.00 80.62 98 LYS A C 1
ATOM 774 O O . LYS A 1 98 ? -20.112 18.488 3.105 1.00 80.62 98 LYS A O 1
ATOM 779 N N . SER A 1 99 ? -19.262 17.769 1.138 1.00 85.19 99 SER A N 1
ATOM 780 C CA . SER A 1 99 ? -18.974 16.403 1.551 1.00 85.19 99 SER A CA 1
ATOM 781 C C . SER A 1 99 ? -17.504 16.099 1.314 1.00 85.19 99 SER A C 1
ATOM 783 O O . SER A 1 99 ? -16.883 16.709 0.456 1.00 85.19 99 SER A O 1
ATOM 785 N N . ALA A 1 100 ? -16.949 15.157 2.061 1.00 87.38 100 ALA A N 1
ATOM 786 C CA . ALA A 1 100 ? -15.597 14.673 1.881 1.00 87.38 100 ALA A CA 1
ATOM 787 C C . ALA A 1 100 ? -15.638 13.170 1.590 1.00 87.38 100 ALA A C 1
ATOM 789 O O . ALA A 1 100 ? -16.221 12.397 2.358 1.00 87.38 100 ALA A O 1
ATOM 790 N N . VAL A 1 101 ? -15.020 12.764 0.486 1.00 91.44 101 VAL A N 1
ATOM 791 C CA . VAL A 1 101 ? -14.899 11.361 0.069 1.00 91.44 101 VAL A CA 1
ATOM 792 C C . VAL A 1 101 ? -13.475 10.862 0.308 1.00 91.44 101 VAL A C 1
ATOM 794 O O . VAL A 1 101 ? -12.537 11.661 0.241 1.00 91.44 101 VAL A O 1
ATOM 797 N N . PRO A 1 102 ? -13.278 9.564 0.583 1.00 93.69 102 PRO A N 1
ATOM 798 C CA . PRO A 1 102 ? -11.940 8.998 0.670 1.00 93.69 102 PRO A CA 1
ATOM 799 C C . PRO A 1 102 ? -11.174 9.164 -0.648 1.00 93.69 102 PRO A C 1
ATOM 801 O O . PRO A 1 102 ? -11.709 8.953 -1.735 1.00 93.69 102 PRO A O 1
ATOM 804 N N . ALA A 1 103 ? -9.902 9.524 -0.536 1.00 95.19 103 ALA A N 1
ATOM 805 C CA . ALA A 1 103 ? -8.969 9.596 -1.647 1.00 95.19 103 ALA A CA 1
ATOM 806 C C . ALA A 1 103 ? -7.613 9.030 -1.210 1.00 95.19 103 ALA A C 1
ATOM 808 O O . ALA A 1 103 ? -7.312 8.920 -0.014 1.00 95.19 103 ALA A O 1
ATOM 809 N N . VAL A 1 104 ? -6.786 8.648 -2.176 1.00 96.62 104 VAL A N 1
ATOM 810 C CA . VAL A 1 104 ? -5.439 8.159 -1.892 1.00 96.62 104 VAL A CA 1
ATOM 811 C C . VAL A 1 104 ? -4.459 8.705 -2.908 1.00 96.62 104 VAL A C 1
ATOM 813 O O . VAL A 1 104 ? -4.717 8.759 -4.106 1.00 96.62 104 VAL A O 1
ATOM 816 N N . ARG A 1 105 ? -3.305 9.109 -2.410 1.00 97.25 105 ARG A N 1
ATOM 817 C CA . ARG A 1 105 ? -2.161 9.471 -3.218 1.00 97.25 105 ARG A CA 1
ATOM 818 C C . ARG A 1 105 ? -1.216 8.286 -3.273 1.00 97.25 105 ARG A C 1
ATOM 820 O O . ARG A 1 105 ? -0.727 7.827 -2.244 1.00 97.25 105 ARG A O 1
ATOM 827 N N . VAL A 1 106 ? -0.995 7.784 -4.471 1.00 98.12 106 VAL A N 1
ATOM 828 C CA . VAL A 1 106 ? -0.117 6.658 -4.752 1.00 98.12 106 VAL A CA 1
ATOM 829 C C . VAL A 1 106 ? 1.267 7.204 -5.044 1.00 98.12 106 VAL A C 1
ATOM 831 O O . VAL A 1 106 ? 1.410 8.085 -5.886 1.00 98.12 106 VAL A O 1
ATOM 834 N N . HIS A 1 107 ? 2.269 6.689 -4.345 1.00 97.25 107 HIS A N 1
ATOM 835 C CA . HIS A 1 107 ? 3.670 7.032 -4.533 1.00 97.25 107 HIS A CA 1
ATOM 836 C C . HIS A 1 107 ? 4.447 5.785 -4.928 1.00 97.25 107 HIS A C 1
ATOM 838 O O . HIS A 1 107 ? 4.237 4.734 -4.331 1.00 97.25 107 HIS A O 1
ATOM 844 N N . TRP A 1 108 ? 5.365 5.874 -5.880 1.00 97.31 108 TRP A N 1
ATOM 845 C CA . TRP A 1 108 ? 6.265 4.758 -6.168 1.00 97.31 108 TRP A CA 1
ATOM 846 C C . TRP A 1 108 ? 7.647 5.235 -6.586 1.00 97.31 108 TRP A C 1
ATOM 848 O O . TRP A 1 108 ? 7.816 6.352 -7.082 1.00 97.31 108 TRP A O 1
ATOM 858 N N . SER A 1 109 ? 8.626 4.365 -6.366 1.00 94.94 109 SER A N 1
ATOM 859 C CA . SER A 1 109 ? 10.006 4.538 -6.821 1.00 94.94 109 SER A CA 1
ATOM 860 C C . SER A 1 109 ? 10.236 3.718 -8.093 1.00 94.94 109 SER A C 1
ATOM 862 O O . SER A 1 109 ? 9.605 2.667 -8.258 1.00 94.94 109 SER A O 1
ATOM 864 N N . PRO A 1 110 ? 11.130 4.155 -8.996 1.00 93.06 110 PRO A N 1
ATOM 865 C CA . PRO A 1 110 ? 11.482 3.404 -10.190 1.00 93.06 110 PRO A CA 1
ATOM 866 C C . PRO A 1 110 ? 12.162 2.071 -9.842 1.00 93.06 110 PRO A C 1
ATOM 868 O O . PRO A 1 110 ? 12.430 1.782 -8.675 1.00 93.06 110 PRO A O 1
ATOM 871 N N . PRO A 1 111 ? 12.453 1.231 -10.843 1.00 91.38 111 PRO A N 1
ATOM 872 C CA . PRO A 1 111 ? 13.237 0.023 -10.628 1.00 91.38 111 PRO A CA 1
ATOM 873 C C . PRO A 1 111 ? 14.640 0.282 -10.052 1.00 91.38 111 PRO A C 1
ATOM 875 O O . PRO A 1 111 ? 15.282 1.298 -10.333 1.00 91.38 111 PRO A O 1
ATOM 878 N N . VAL A 1 112 ? 15.155 -0.690 -9.293 1.00 89.44 112 VAL A N 1
ATOM 879 C CA . VAL A 1 112 ? 16.474 -0.597 -8.638 1.00 89.44 112 VAL A CA 1
ATOM 880 C C . VAL A 1 112 ? 17.614 -0.567 -9.659 1.00 89.44 112 VAL A C 1
ATOM 882 O O . VAL A 1 112 ? 18.567 0.200 -9.508 1.00 89.44 112 VAL A O 1
ATOM 885 N N . ALA A 1 113 ? 17.533 -1.392 -10.707 1.00 88.31 113 ALA A N 1
ATOM 886 C CA . ALA A 1 113 ? 18.563 -1.440 -11.738 1.00 88.31 113 ALA A CA 1
ATOM 887 C C . ALA A 1 113 ? 18.490 -0.212 -12.652 1.00 88.31 113 ALA A C 1
ATOM 889 O O . ALA A 1 113 ? 17.459 0.048 -13.268 1.00 88.31 113 ALA A O 1
ATOM 890 N N . GLU A 1 114 ? 19.610 0.496 -12.795 1.00 86.69 114 GLU A N 1
ATOM 891 C CA . GLU A 1 114 ? 19.733 1.675 -13.663 1.00 86.69 114 GLU A CA 1
ATOM 892 C C . GLU A 1 114 ? 19.359 1.377 -15.117 1.00 86.69 114 GLU A C 1
ATOM 894 O O . GLU A 1 114 ? 18.588 2.116 -15.718 1.00 86.69 114 GLU A O 1
ATOM 899 N N . THR A 1 115 ? 19.788 0.228 -15.645 1.00 87.19 115 THR A N 1
ATOM 900 C CA . THR A 1 115 ? 19.405 -0.227 -16.990 1.00 87.19 115 THR A CA 1
ATOM 901 C C . THR A 1 115 ? 17.892 -0.358 -17.150 1.00 87.19 115 THR A C 1
ATOM 903 O O . THR A 1 115 ? 17.341 0.031 -18.174 1.00 87.19 115 THR A O 1
ATOM 906 N N . SER A 1 116 ? 17.191 -0.853 -16.124 1.00 88.38 116 SER A N 1
ATOM 907 C CA . SER A 1 116 ? 15.726 -0.922 -16.137 1.00 88.38 116 SER A CA 1
ATOM 908 C C . SER A 1 116 ? 15.071 0.450 -16.032 1.00 88.38 116 SER A C 1
ATOM 910 O O . SER A 1 116 ? 13.987 0.621 -16.578 1.00 88.38 116 SER A O 1
ATOM 912 N N . ARG A 1 117 ? 15.693 1.422 -15.354 1.00 89.50 117 ARG A N 1
ATOM 913 C CA . ARG A 1 117 ? 15.157 2.786 -15.312 1.00 89.50 117 ARG A CA 1
ATOM 914 C C . ARG A 1 117 ? 15.295 3.486 -16.658 1.00 89.50 117 ARG A C 1
ATOM 916 O O . ARG A 1 117 ? 14.314 4.035 -17.141 1.00 89.50 117 ARG A O 1
ATOM 923 N N . ASN A 1 118 ? 16.462 3.390 -17.290 1.00 86.75 118 ASN A N 1
ATOM 924 C CA . ASN A 1 118 ? 16.730 4.018 -18.588 1.00 86.75 118 ASN A CA 1
ATOM 925 C C . ASN A 1 118 ? 15.832 3.455 -19.700 1.00 86.75 118 ASN A C 1
ATOM 927 O O . ASN A 1 118 ? 15.424 4.180 -20.604 1.00 86.75 118 ASN A O 1
ATOM 931 N N . ASN A 1 119 ? 15.485 2.170 -19.605 1.00 88.38 119 ASN A N 1
ATOM 932 C CA . ASN A 1 119 ? 14.605 1.504 -20.564 1.00 88.38 119 ASN A CA 1
ATOM 933 C C . ASN A 1 119 ? 13.111 1.658 -20.228 1.00 88.38 119 ASN A C 1
ATOM 935 O O . ASN A 1 119 ? 12.267 1.214 -21.008 1.00 88.38 119 ASN A O 1
ATOM 939 N N . ALA A 1 120 ? 12.755 2.267 -19.090 1.00 91.00 120 ALA A N 1
ATOM 940 C CA . ALA A 1 120 ? 11.359 2.438 -18.708 1.00 91.00 120 ALA A CA 1
ATOM 941 C C . ALA A 1 120 ? 10.670 3.455 -19.627 1.00 91.00 120 ALA A C 1
ATOM 943 O O . ALA A 1 120 ? 11.081 4.608 -19.728 1.00 91.00 120 ALA A O 1
ATOM 944 N N . LYS A 1 121 ? 9.583 3.036 -20.278 1.00 92.50 121 LYS A N 1
ATOM 945 C CA . LYS A 1 121 ? 8.779 3.888 -21.176 1.00 92.50 121 LYS A CA 1
ATOM 946 C C . LYS A 1 121 ? 7.549 4.484 -20.498 1.00 92.50 121 LYS A C 1
ATOM 948 O O . LYS A 1 121 ? 6.835 5.286 -21.093 1.00 92.50 121 LYS A O 1
ATOM 953 N N . GLY A 1 122 ? 7.279 4.070 -19.265 1.00 94.19 122 GLY A N 1
ATOM 954 C CA . GLY A 1 122 ? 6.078 4.467 -18.555 1.00 94.19 122 GLY A CA 1
ATOM 955 C C . GLY A 1 122 ? 5.717 3.542 -17.404 1.00 94.19 122 GLY A C 1
ATOM 956 O O . GLY A 1 122 ? 6.460 2.616 -17.064 1.00 94.19 122 GLY A O 1
ATOM 957 N N . TYR A 1 123 ? 4.530 3.763 -16.846 1.00 95.50 123 TYR A N 1
ATOM 958 C CA . TYR A 1 123 ? 3.952 2.903 -15.815 1.00 95.50 123 TYR A CA 1
ATOM 959 C C . TYR A 1 123 ? 2.481 2.615 -16.088 1.00 95.50 123 TYR A C 1
ATOM 961 O O . TYR A 1 123 ? 1.747 3.480 -16.556 1.00 95.50 123 TYR A O 1
ATOM 969 N N . LEU A 1 124 ? 2.048 1.413 -15.719 1.00 95.38 124 LEU A N 1
ATOM 970 C CA . LEU A 1 124 ? 0.643 1.054 -15.575 1.00 95.38 124 LEU A CA 1
ATOM 971 C C . LEU A 1 124 ? 0.287 1.073 -14.082 1.00 95.38 124 LEU A C 1
ATOM 973 O O . LEU A 1 124 ? 0.860 0.319 -13.293 1.00 95.38 124 LEU A O 1
ATOM 977 N N . LEU A 1 125 ? -0.663 1.925 -13.704 1.00 97.31 125 LEU A N 1
ATOM 978 C CA . LEU A 1 125 ? -1.302 1.954 -12.390 1.00 97.31 125 LEU A CA 1
ATOM 979 C C . LEU A 1 125 ? -2.657 1.257 -12.489 1.00 97.31 125 LEU A C 1
ATOM 981 O O . LEU A 1 125 ? -3.416 1.520 -13.414 1.00 97.31 125 LEU A O 1
ATOM 985 N N . ILE A 1 126 ? -2.973 0.394 -11.530 1.00 96.44 126 ILE A N 1
ATOM 986 C CA . ILE A 1 126 ? -4.258 -0.302 -11.428 1.00 96.44 126 ILE A CA 1
ATOM 987 C C . ILE A 1 126 ? -4.766 -0.129 -10.003 1.00 96.44 126 ILE A C 1
ATOM 989 O O . ILE A 1 126 ? -3.992 -0.245 -9.050 1.00 96.44 126 ILE A O 1
ATOM 993 N N . TRP A 1 127 ? -6.060 0.101 -9.834 1.00 96.81 127 TRP A N 1
ATOM 994 C CA . TRP A 1 127 ? -6.723 -0.081 -8.552 1.00 96.81 127 TRP A CA 1
ATOM 995 C C . TRP A 1 127 ? -8.038 -0.811 -8.774 1.00 96.81 127 TRP A C 1
ATOM 997 O O . TRP A 1 127 ? -8.867 -0.424 -9.592 1.00 96.81 127 TRP A O 1
ATOM 1007 N N . GLU A 1 128 ? -8.205 -1.912 -8.057 1.00 95.56 128 GLU A N 1
ATOM 1008 C CA . GLU A 1 128 ? -9.334 -2.813 -8.254 1.00 95.56 128 GLU A CA 1
ATOM 1009 C C . GLU A 1 128 ? -9.974 -3.192 -6.928 1.00 95.56 128 GLU A C 1
ATOM 1011 O O . GLU A 1 128 ? -9.297 -3.298 -5.905 1.00 95.56 128 GLU A O 1
ATOM 1016 N N . ASN A 1 129 ? -11.282 -3.411 -6.957 1.00 94.94 129 ASN A N 1
ATOM 1017 C CA . ASN A 1 129 ? -12.047 -4.016 -5.879 1.00 94.94 129 ASN A CA 1
ATOM 1018 C C . ASN A 1 129 ? -12.753 -5.284 -6.403 1.00 94.94 129 ASN A C 1
ATOM 1020 O O . ASN A 1 129 ? -12.470 -5.774 -7.492 1.00 94.94 129 ASN A O 1
ATOM 1024 N N . SER A 1 130 ? -13.670 -5.861 -5.626 1.00 92.12 130 SER A N 1
ATOM 1025 C CA . SER A 1 130 ? -14.379 -7.088 -6.026 1.00 92.12 130 SER A CA 1
ATOM 1026 C C . SER A 1 130 ? -15.360 -6.920 -7.198 1.00 92.12 130 SER A C 1
ATOM 1028 O O . SER A 1 130 ? -15.906 -7.914 -7.669 1.00 92.12 130 SER A O 1
ATOM 1030 N N . ILE A 1 131 ? -15.658 -5.684 -7.593 1.00 93.62 131 ILE A N 1
ATOM 1031 C CA . ILE A 1 131 ? -16.698 -5.308 -8.559 1.00 93.62 131 ILE A CA 1
ATOM 1032 C C . ILE A 1 131 ? -16.070 -4.662 -9.798 1.00 93.62 131 ILE A C 1
ATOM 1034 O O . ILE A 1 131 ? -16.507 -4.925 -10.915 1.00 93.62 131 ILE A O 1
ATOM 1038 N N . GLU A 1 132 ? -15.056 -3.826 -9.602 1.00 93.12 132 GLU A N 1
ATOM 1039 C CA . GLU A 1 132 ? -14.503 -2.947 -10.622 1.00 93.12 132 GLU A CA 1
ATOM 1040 C C . GLU A 1 132 ? -12.973 -2.976 -10.631 1.00 93.12 132 GLU A C 1
ATOM 1042 O O . GLU A 1 132 ? -12.322 -3.047 -9.587 1.00 93.12 132 GLU A O 1
ATOM 1047 N N . VAL A 1 133 ? -12.416 -2.878 -11.838 1.00 93.81 133 VAL A N 1
ATOM 1048 C CA . VAL A 1 133 ? -10.989 -2.706 -12.111 1.00 93.81 133 VAL A CA 1
ATOM 1049 C C . VAL A 1 133 ? -10.824 -1.392 -12.864 1.00 93.81 133 VAL A C 1
ATOM 1051 O O . VAL A 1 133 ? -11.427 -1.219 -13.927 1.00 93.81 133 VAL A O 1
ATOM 1054 N N . MET A 1 134 ? -10.012 -0.495 -12.315 1.00 95.31 134 MET A N 1
ATOM 1055 C CA . MET A 1 134 ? -9.624 0.769 -12.936 1.00 95.31 134 MET A CA 1
ATOM 1056 C C . MET A 1 134 ? -8.116 0.769 -13.200 1.00 95.31 134 MET A C 1
ATOM 1058 O O . MET A 1 134 ? -7.345 0.180 -12.436 1.00 95.31 134 MET A O 1
ATOM 1062 N N . CYS A 1 135 ? -7.684 1.407 -14.280 1.00 95.19 135 CYS A N 1
ATOM 1063 C CA . CYS A 1 135 ? -6.296 1.524 -14.676 1.00 95.19 135 CYS A CA 1
ATOM 1064 C C . CYS A 1 135 ? -5.950 2.876 -15.325 1.00 95.19 135 CYS A C 1
ATOM 1066 O O . CYS A 1 135 ? -6.793 3.619 -15.824 1.00 95.19 135 CYS A O 1
ATOM 1068 N N . ARG A 1 136 ? -4.654 3.196 -15.304 1.00 95.44 136 ARG A N 1
ATOM 1069 C CA . ARG A 1 136 ? -4.042 4.323 -16.014 1.00 95.44 136 ARG A CA 1
ATOM 1070 C C . ARG A 1 136 ? -2.703 3.896 -16.585 1.00 95.44 136 ARG A C 1
ATOM 1072 O O . ARG A 1 136 ? -1.912 3.287 -15.863 1.00 95.44 136 ARG A O 1
ATOM 1079 N N . ILE A 1 137 ? -2.432 4.239 -17.841 1.00 95.19 137 ILE A N 1
ATOM 1080 C CA . ILE A 1 137 ? -1.088 4.120 -18.423 1.00 95.19 137 ILE A CA 1
ATOM 1081 C C . ILE A 1 137 ? -0.499 5.520 -18.540 1.00 95.19 137 ILE A C 1
ATOM 1083 O O . ILE A 1 137 ? -1.130 6.420 -19.085 1.00 95.19 137 ILE A O 1
ATOM 1087 N N . PHE A 1 138 ? 0.715 5.687 -18.030 1.00 94.94 138 PHE A N 1
ATOM 1088 C CA . PHE A 1 138 ? 1.497 6.913 -18.137 1.00 94.94 138 PHE A CA 1
ATOM 1089 C C . PHE A 1 138 ? 2.641 6.676 -19.111 1.00 94.94 138 PHE A C 1
ATOM 1091 O O . PHE A 1 138 ? 3.433 5.761 -18.885 1.00 94.94 138 PHE A O 1
ATOM 1098 N N . GLN A 1 139 ? 2.737 7.487 -20.159 1.00 93.25 139 GLN A N 1
ATOM 1099 C CA . GLN A 1 139 ? 3.804 7.421 -21.153 1.00 93.25 139 GLN A CA 1
ATOM 1100 C C . GLN A 1 139 ? 4.843 8.506 -20.911 1.00 93.25 139 GLN A C 1
ATOM 1102 O O . GLN A 1 139 ? 4.500 9.668 -20.692 1.00 93.25 139 GLN A O 1
ATOM 1107 N N . PHE A 1 140 ? 6.117 8.131 -20.970 1.00 92.56 140 PHE A N 1
ATOM 1108 C CA . PHE A 1 140 ? 7.228 9.061 -20.796 1.00 92.56 140 PHE A CA 1
ATOM 1109 C C . PHE A 1 140 ? 7.759 9.613 -22.111 1.00 92.56 140 PHE A C 1
ATOM 1111 O O . PHE A 1 140 ? 7.676 8.966 -23.154 1.00 92.56 140 PHE A O 1
ATOM 1118 N N . ASP A 1 141 ? 8.341 10.809 -22.030 1.00 88.31 141 ASP A N 1
ATOM 1119 C CA . ASP A 1 141 ? 9.058 11.428 -23.138 1.00 88.31 141 ASP A CA 1
ATOM 1120 C C . ASP A 1 141 ? 10.356 10.672 -23.419 1.00 88.31 141 ASP A C 1
ATOM 1122 O O . ASP A 1 141 ? 11.282 10.656 -22.602 1.00 88.31 141 ASP A O 1
ATOM 1126 N N . SER A 1 142 ? 10.440 10.068 -24.606 1.00 81.19 142 SER A N 1
ATOM 1127 C CA . SER A 1 142 ? 11.636 9.365 -25.066 1.00 81.19 142 SER A CA 1
ATOM 1128 C C . SER A 1 142 ? 12.861 10.275 -25.155 1.00 81.19 142 SER A C 1
ATOM 1130 O O . SER A 1 142 ? 13.979 9.782 -25.090 1.00 81.19 142 SER A O 1
ATOM 1132 N N . ASN A 1 143 ? 12.670 11.592 -25.283 1.00 83.00 143 ASN A N 1
ATOM 1133 C CA . ASN A 1 143 ? 13.763 12.564 -25.345 1.00 83.00 143 ASN A CA 1
ATOM 1134 C C . ASN A 1 143 ? 14.305 12.946 -23.960 1.00 83.00 143 ASN A C 1
ATOM 1136 O O . ASN A 1 143 ? 15.304 13.655 -23.867 1.00 83.00 143 ASN A O 1
ATOM 1140 N N . LYS A 1 144 ? 13.648 12.501 -22.882 1.00 81.75 144 LYS A N 1
ATOM 1141 C CA . LYS A 1 144 ? 14.019 12.798 -21.490 1.00 81.75 144 LYS A CA 1
ATOM 1142 C C . LYS A 1 144 ? 14.344 11.541 -20.686 1.00 81.75 144 LYS A C 1
ATOM 1144 O O . LYS A 1 144 ? 14.382 11.586 -19.458 1.00 81.75 144 LYS A O 1
ATOM 1149 N N . THR A 1 145 ? 14.611 10.423 -21.359 1.00 68.56 145 THR A N 1
ATOM 1150 C CA . THR A 1 145 ? 14.949 9.146 -20.711 1.00 68.56 145 THR A CA 1
ATOM 1151 C C . THR A 1 145 ? 16.210 9.227 -19.862 1.00 68.56 145 THR A C 1
ATOM 1153 O O . THR A 1 145 ? 16.315 8.507 -18.876 1.00 68.56 145 THR A O 1
ATOM 1156 N N . ASP A 1 146 ? 17.126 10.144 -20.174 1.00 74.56 146 ASP A N 1
ATOM 1157 C CA . ASP A 1 146 ? 18.334 10.369 -19.376 1.00 74.56 146 ASP A CA 1
ATOM 1158 C C . ASP A 1 146 ? 17.999 10.780 -17.933 1.00 74.56 146 ASP A C 1
ATOM 1160 O O . ASP A 1 146 ? 18.714 10.407 -17.004 1.00 74.56 146 ASP A O 1
ATOM 1164 N N . LEU A 1 147 ? 16.865 11.460 -17.705 1.00 77.12 147 LEU A N 1
ATOM 1165 C CA . LEU A 1 147 ? 16.389 11.815 -16.361 1.00 77.12 147 LEU A CA 1
ATOM 1166 C C . LEU A 1 147 ? 15.954 10.590 -15.548 1.00 77.12 147 LEU A C 1
ATOM 1168 O O . LEU A 1 147 ? 15.963 10.635 -14.320 1.00 77.12 147 LEU A O 1
ATOM 1172 N N . LEU A 1 148 ? 15.592 9.486 -16.209 1.00 76.94 148 LEU A N 1
ATOM 1173 C CA . LEU A 1 148 ? 15.209 8.240 -15.541 1.00 76.94 148 LEU A CA 1
ATOM 1174 C C . LEU A 1 148 ? 16.417 7.529 -14.918 1.00 76.94 148 LEU A C 1
ATOM 1176 O O . LEU A 1 148 ? 16.237 6.700 -14.026 1.00 76.94 148 LEU A O 1
ATOM 1180 N N . SER A 1 149 ? 17.645 7.865 -15.328 1.00 71.12 149 SER A N 1
ATOM 1181 C CA . SER A 1 149 ? 18.859 7.337 -14.691 1.00 71.12 149 SER A CA 1
ATOM 1182 C C . SER A 1 149 ? 18.962 7.762 -13.220 1.00 71.12 149 SER A C 1
ATOM 1184 O O . SER A 1 149 ? 19.423 6.975 -12.378 1.00 71.12 149 SER A O 1
ATOM 1186 N N . ASN A 1 150 ? 18.422 8.942 -12.891 1.00 77.88 150 ASN A N 1
ATOM 1187 C CA . ASN A 1 150 ? 18.330 9.470 -11.536 1.00 77.88 150 ASN A CA 1
ATOM 1188 C C . ASN A 1 150 ? 17.316 8.698 -10.683 1.00 77.88 150 ASN A C 1
ATOM 1190 O O . ASN A 1 150 ? 16.437 7.972 -11.154 1.00 77.88 150 ASN A O 1
ATOM 1194 N N . LYS A 1 151 ? 17.432 8.879 -9.369 1.00 82.62 151 LYS A N 1
ATOM 1195 C CA . LYS A 1 151 ? 16.420 8.410 -8.428 1.00 82.62 151 LYS A CA 1
ATOM 1196 C C . LYS A 1 151 ? 15.227 9.360 -8.456 1.00 82.62 151 LYS A C 1
ATOM 1198 O O . LYS A 1 151 ? 15.332 10.505 -8.021 1.00 82.62 151 LYS A O 1
ATOM 1203 N N . LEU A 1 152 ? 14.110 8.885 -8.997 1.00 91.81 152 LEU A N 1
ATOM 1204 C CA . LEU A 1 152 ? 12.866 9.641 -9.117 1.00 91.81 152 LEU A CA 1
ATOM 1205 C C . LEU A 1 152 ? 11.803 9.115 -8.148 1.00 91.81 152 LEU A C 1
ATOM 1207 O O . LEU A 1 152 ? 11.848 7.969 -7.708 1.00 91.81 152 LEU A O 1
ATOM 1211 N N . ARG A 1 153 ? 10.792 9.930 -7.865 1.00 94.69 153 ARG A N 1
ATOM 1212 C CA . ARG A 1 153 ? 9.579 9.528 -7.156 1.00 94.69 153 ARG A CA 1
ATOM 1213 C C . ARG A 1 153 ? 8.357 9.942 -7.952 1.00 94.69 153 ARG A C 1
ATOM 1215 O O . ARG A 1 153 ? 8.160 11.116 -8.246 1.00 94.69 153 ARG A O 1
ATOM 1222 N N . PHE A 1 154 ? 7.497 8.983 -8.235 1.00 96.94 154 PHE A N 1
ATOM 1223 C CA . PHE A 1 154 ? 6.259 9.201 -8.968 1.00 96.94 154 PHE A CA 1
ATOM 1224 C C . PHE A 1 154 ? 5.092 9.344 -8.000 1.00 96.94 154 PHE A C 1
ATOM 1226 O O . PHE A 1 154 ? 5.087 8.738 -6.925 1.00 96.94 154 PHE A O 1
ATOM 1233 N N . GLN A 1 155 ? 4.110 10.164 -8.365 1.00 97.50 155 GLN A N 1
ATOM 1234 C CA . GLN A 1 155 ? 2.955 10.446 -7.531 1.00 97.50 155 GLN A CA 1
ATOM 1235 C C . GLN A 1 155 ? 1.692 10.655 -8.366 1.00 97.50 155 GLN A C 1
ATOM 1237 O O . GLN A 1 155 ? 1.628 11.565 -9.191 1.00 97.50 155 GLN A O 1
ATOM 1242 N N . TYR A 1 156 ? 0.645 9.895 -8.054 1.00 97.25 156 TYR A N 1
ATOM 1243 C CA . TYR A 1 156 ? -0.680 10.029 -8.660 1.00 97.25 156 TYR A CA 1
ATOM 1244 C C . TYR A 1 156 ? -1.770 10.116 -7.588 1.00 97.25 156 TYR A C 1
ATOM 1246 O O . TYR A 1 156 ? -1.661 9.481 -6.541 1.00 97.25 156 TYR A O 1
ATOM 1254 N N . GLN A 1 157 ? -2.822 10.902 -7.818 1.00 96.50 157 GLN A N 1
ATOM 1255 C CA . GLN A 1 157 ? -3.936 11.050 -6.877 1.00 96.50 157 GLN A CA 1
ATOM 1256 C C . GLN A 1 157 ? -5.163 10.294 -7.396 1.00 96.50 157 GLN A C 1
ATOM 1258 O O . GLN A 1 157 ? -5.837 10.763 -8.306 1.00 96.50 157 GLN A O 1
ATOM 1263 N N . ILE A 1 158 ? -5.503 9.172 -6.761 1.00 96.06 158 ILE A N 1
ATOM 1264 C CA . ILE A 1 158 ? -6.785 8.498 -6.976 1.00 96.06 158 ILE A CA 1
ATOM 1265 C C . ILE A 1 158 ? -7.841 9.225 -6.136 1.00 96.06 158 ILE A C 1
ATOM 1267 O O . ILE A 1 158 ? -7.728 9.334 -4.908 1.00 96.06 158 ILE A O 1
ATOM 1271 N N . GLN A 1 159 ? -8.858 9.749 -6.810 1.00 93.25 159 GLN A N 1
ATOM 1272 C CA . GLN A 1 159 ? -9.948 10.513 -6.207 1.00 93.25 159 GLN A CA 1
ATOM 1273 C C . GLN A 1 159 ? -11.235 9.679 -6.153 1.00 93.25 159 GLN A C 1
ATOM 1275 O O . GLN A 1 159 ? -11.383 8.712 -6.893 1.00 93.25 159 GLN A O 1
ATOM 1280 N N . TYR A 1 160 ? -12.172 10.081 -5.289 1.00 91.00 160 TYR A N 1
ATOM 1281 C CA . TYR A 1 160 ? -13.540 9.540 -5.234 1.00 91.00 160 TYR A CA 1
ATOM 1282 C C . TYR A 1 160 ? -13.642 8.023 -4.991 1.00 91.00 160 TYR A C 1
ATOM 1284 O O . TYR A 1 160 ? -14.445 7.347 -5.623 1.00 91.00 160 TYR A O 1
ATOM 1292 N N . LEU A 1 161 ? -12.869 7.482 -4.046 1.00 94.88 161 LEU A N 1
ATOM 1293 C CA . LEU A 1 161 ? -12.976 6.066 -3.691 1.00 94.88 161 LEU A CA 1
ATOM 1294 C C . LEU A 1 161 ? -14.300 5.771 -2.980 1.00 94.88 161 LEU A C 1
ATOM 1296 O O . LEU A 1 161 ? -14.687 6.491 -2.051 1.00 94.88 161 LEU A O 1
ATOM 1300 N N . ASP A 1 162 ? -14.928 4.646 -3.331 1.00 94.56 162 ASP A N 1
ATOM 1301 C CA . ASP A 1 162 ? -16.107 4.174 -2.607 1.00 94.56 162 ASP A CA 1
ATOM 1302 C C . ASP A 1 162 ? -15.779 3.948 -1.129 1.00 94.56 162 ASP A C 1
ATOM 1304 O O . ASP A 1 162 ? -14.782 3.282 -0.831 1.00 94.56 162 ASP A O 1
ATOM 1308 N N . PRO A 1 163 ? -16.587 4.456 -0.183 1.00 92.50 163 PRO A N 1
ATOM 1309 C CA . PRO A 1 163 ? -16.334 4.307 1.247 1.00 92.50 163 PRO A CA 1
ATOM 1310 C C . PRO A 1 163 ? -16.390 2.856 1.728 1.00 92.50 163 PRO A C 1
ATOM 1312 O O . PRO A 1 163 ? -17.239 2.083 1.289 1.00 92.50 163 PRO A O 1
ATOM 1315 N N . GLY A 1 164 ? -15.544 2.499 2.697 1.00 92.31 164 GLY A N 1
ATOM 1316 C CA . GLY A 1 164 ? -15.573 1.182 3.347 1.00 92.31 164 GLY A CA 1
ATOM 1317 C C . GLY A 1 164 ? -15.281 0.001 2.417 1.00 92.31 164 GLY A C 1
ATOM 1318 O O . GLY A 1 164 ? -15.693 -1.119 2.715 1.00 92.31 164 GLY A O 1
ATOM 1319 N N . THR A 1 165 ? -14.602 0.247 1.300 1.00 95.12 165 THR A N 1
ATOM 1320 C CA . THR A 1 165 ? -14.345 -0.732 0.242 1.00 95.12 165 THR A CA 1
ATOM 1321 C C . THR A 1 165 ? -12.882 -1.160 0.262 1.00 95.12 165 THR A C 1
ATOM 1323 O O . THR A 1 165 ? -11.982 -0.353 0.504 1.00 95.12 165 THR A O 1
ATOM 1326 N N . ASN A 1 166 ? -12.644 -2.453 0.041 1.00 95.62 166 ASN A N 1
ATOM 1327 C CA . ASN A 1 166 ? -11.301 -3.010 -0.076 1.00 95.62 166 ASN A CA 1
ATOM 1328 C C . ASN A 1 166 ? -10.815 -2.867 -1.517 1.00 95.62 166 ASN A C 1
ATOM 1330 O O . ASN A 1 166 ? -11.508 -3.292 -2.439 1.00 95.62 166 ASN A O 1
ATOM 1334 N N . TYR A 1 167 ? -9.621 -2.311 -1.681 1.00 96.44 167 TYR A N 1
ATOM 1335 C CA . TYR A 1 167 ? -8.953 -2.154 -2.961 1.00 96.44 167 TYR A CA 1
ATOM 1336 C C . TYR A 1 167 ? -7.575 -2.803 -2.932 1.00 96.44 167 TYR A C 1
ATOM 1338 O O . TYR A 1 167 ? -6.887 -2.773 -1.910 1.00 96.44 167 TYR A O 1
ATOM 1346 N N . GLN A 1 168 ? -7.142 -3.308 -4.079 1.00 96.25 168 GLN A N 1
ATOM 1347 C CA . GLN A 1 168 ? -5.752 -3.637 -4.345 1.00 96.25 168 GLN A CA 1
ATOM 1348 C C . GLN A 1 168 ? -5.193 -2.623 -5.342 1.00 96.25 168 GLN A C 1
ATOM 1350 O O . GLN A 1 168 ? -5.678 -2.519 -6.465 1.00 96.25 168 GLN A O 1
ATOM 1355 N N . VAL A 1 169 ? -4.180 -1.864 -4.924 1.00 97.38 169 VAL A N 1
ATOM 1356 C CA . VAL A 1 169 ? -3.477 -0.887 -5.766 1.00 97.38 169 VAL A CA 1
ATOM 1357 C C . VAL A 1 169 ? -2.200 -1.530 -6.287 1.00 97.38 169 VAL A C 1
ATOM 1359 O O . VAL A 1 169 ? -1.418 -2.063 -5.498 1.00 97.38 169 VAL A O 1
ATOM 1362 N N . LYS A 1 170 ? -1.974 -1.486 -7.601 1.00 96.31 170 LYS A N 1
ATOM 1363 C CA . LYS A 1 170 ? -0.822 -2.097 -8.268 1.00 96.31 170 LYS A CA 1
ATOM 1364 C C . LYS A 1 170 ? -0.123 -1.107 -9.180 1.00 96.31 170 LYS A C 1
ATOM 1366 O O . LYS A 1 170 ? -0.783 -0.344 -9.873 1.00 96.31 170 LYS A O 1
ATOM 1371 N N . VAL A 1 171 ? 1.202 -1.178 -9.232 1.00 96.88 171 VAL A N 1
ATOM 1372 C CA . VAL A 1 171 ? 2.010 -0.436 -10.206 1.00 96.88 171 VAL A CA 1
ATOM 1373 C C . VAL A 1 171 ? 2.941 -1.391 -10.935 1.00 96.88 171 VAL A C 1
ATOM 1375 O O . VAL A 1 171 ? 3.522 -2.299 -10.331 1.00 96.88 171 VAL A O 1
ATOM 1378 N N . TYR A 1 172 ? 3.070 -1.172 -12.237 1.00 94.19 172 TYR A N 1
ATOM 1379 C CA . TYR A 1 172 ? 3.855 -1.975 -13.160 1.00 94.19 172 TYR A CA 1
ATOM 1380 C C . TYR A 1 172 ? 4.713 -1.088 -14.061 1.00 94.19 172 TYR A C 1
ATOM 1382 O O . TYR A 1 172 ? 4.218 -0.098 -14.595 1.00 94.19 172 TYR A O 1
ATOM 1390 N N . SER A 1 173 ? 5.985 -1.447 -14.238 1.00 93.19 173 SER A N 1
ATOM 1391 C CA . SER A 1 173 ? 6.922 -0.724 -15.106 1.00 93.19 173 SER A CA 1
ATOM 1392 C C . SER A 1 173 ? 6.799 -1.191 -16.556 1.00 93.19 173 SER A C 1
ATOM 1394 O O . SER A 1 173 ? 6.892 -2.386 -16.829 1.00 93.19 173 SER A O 1
ATOM 1396 N N . MET A 1 174 ? 6.648 -0.259 -17.494 1.00 91.75 174 MET A N 1
ATOM 1397 C CA . MET A 1 174 ? 6.555 -0.549 -18.929 1.00 91.75 174 MET A CA 1
ATOM 1398 C C . MET A 1 174 ? 7.928 -0.408 -19.603 1.00 91.75 174 MET A C 1
ATOM 1400 O O . MET A 1 174 ? 8.655 0.522 -19.251 1.00 91.75 174 MET A O 1
ATOM 1404 N N . PRO A 1 175 ? 8.290 -1.269 -20.577 1.00 86.81 175 PRO A N 1
ATOM 1405 C CA . PRO A 1 175 ? 7.433 -2.218 -21.291 1.00 86.81 175 PRO A CA 1
ATOM 1406 C C . PRO A 1 175 ? 7.401 -3.644 -20.715 1.00 86.81 175 PRO A C 1
ATOM 1408 O O . PRO A 1 175 ? 8.296 -4.057 -19.970 1.00 86.81 175 PRO A O 1
ATOM 1411 N N . PRO A 1 176 ? 6.381 -4.447 -21.082 1.00 76.00 176 PRO A N 1
ATOM 1412 C CA . PRO A 1 176 ? 6.263 -5.814 -20.610 1.00 76.00 176 PRO A CA 1
ATOM 1413 C C . PRO A 1 176 ? 7.244 -6.792 -21.266 1.00 76.00 176 PRO A C 1
ATOM 1415 O O . PRO A 1 176 ? 7.566 -6.644 -22.454 1.00 76.00 176 PRO A O 1
ATOM 1418 N N . PRO A 1 177 ? 7.699 -7.829 -20.531 1.00 73.81 177 PRO A N 1
ATOM 1419 C CA . PRO A 1 177 ? 8.295 -9.021 -21.125 1.00 73.81 177 PRO A CA 1
ATOM 1420 C C . PRO A 1 177 ? 7.429 -9.587 -22.249 1.00 73.81 177 PRO A C 1
ATOM 1422 O O . PRO A 1 177 ? 6.229 -9.774 -22.067 1.00 73.81 177 PRO A O 1
ATOM 1425 N N . LYS A 1 178 ? 8.051 -9.909 -23.393 1.00 68.44 178 LYS A N 1
ATOM 1426 C CA . LYS A 1 178 ? 7.349 -10.381 -24.603 1.00 68.44 178 LYS A CA 1
ATOM 1427 C C . LYS A 1 178 ? 6.497 -11.643 -24.368 1.00 68.44 178 LYS A C 1
ATOM 1429 O O . LYS A 1 178 ? 5.507 -11.823 -25.057 1.00 68.44 178 LYS A O 1
ATOM 1434 N N . ASN A 1 179 ? 6.860 -12.499 -23.402 1.00 67.69 179 ASN A N 1
ATOM 1435 C CA . ASN A 1 179 ? 6.206 -13.791 -23.137 1.00 67.69 179 ASN A CA 1
ATOM 1436 C C . ASN A 1 179 ? 6.036 -14.066 -21.631 1.00 67.69 179 ASN A C 1
ATOM 1438 O O . ASN A 1 179 ? 6.678 -14.956 -21.068 1.00 67.69 179 ASN A O 1
ATOM 1442 N N . LEU A 1 180 ? 5.191 -13.291 -20.954 1.00 70.06 180 LEU A N 1
ATOM 1443 C CA . LEU A 1 180 ? 4.944 -13.453 -19.520 1.00 70.06 180 LEU A CA 1
ATOM 1444 C C . LEU A 1 180 ? 3.931 -14.573 -19.249 1.00 70.06 180 LEU A C 1
ATOM 1446 O O . LEU A 1 180 ? 2.762 -14.469 -19.616 1.00 70.06 180 LEU A O 1
ATOM 1450 N N . LYS A 1 181 ? 4.353 -15.639 -18.556 1.00 73.56 181 LYS A N 1
ATOM 1451 C CA . LYS A 1 181 ? 3.402 -16.641 -18.047 1.00 73.56 181 LYS A CA 1
ATOM 1452 C C . LYS A 1 181 ? 2.528 -16.010 -16.962 1.00 73.56 181 LYS A C 1
ATOM 1454 O O . LYS A 1 181 ? 3.007 -15.206 -16.167 1.00 73.56 181 LYS A O 1
ATOM 1459 N N . GLU A 1 182 ? 1.276 -16.447 -16.850 1.00 69.62 182 GLU A N 1
ATOM 1460 C CA . GLU A 1 182 ? 0.328 -15.943 -15.840 1.00 69.62 182 GLU A CA 1
ATOM 1461 C C . GLU A 1 182 ? 0.878 -16.033 -14.403 1.00 69.62 182 GLU A C 1
ATOM 1463 O O . GLU A 1 182 ? 0.718 -15.124 -13.590 1.00 69.62 182 GLU A O 1
ATOM 1468 N N . SER A 1 183 ? 1.623 -17.101 -14.099 1.00 67.38 183 SER A N 1
ATOM 1469 C CA . SER A 1 183 ? 2.285 -17.286 -12.801 1.00 67.38 183 SER A CA 1
ATOM 1470 C C . SER A 1 183 ? 3.369 -16.245 -12.503 1.00 67.38 183 SER A C 1
ATOM 1472 O O . SER A 1 183 ? 3.655 -15.983 -11.337 1.00 67.38 183 SER A O 1
ATOM 1474 N N . GLN A 1 184 ? 3.960 -15.642 -13.536 1.00 70.75 184 GLN A N 1
ATOM 1475 C CA . GLN A 1 184 ? 5.005 -14.629 -13.421 1.00 70.75 184 GLN A CA 1
ATOM 1476 C C . GLN A 1 184 ? 4.419 -13.214 -13.327 1.00 70.75 184 GLN A C 1
ATOM 1478 O O . GLN A 1 184 ? 5.024 -12.377 -12.659 1.00 70.75 184 GLN A O 1
ATOM 1483 N N . LYS A 1 185 ? 3.220 -12.961 -13.882 1.00 71.50 185 LYS A N 1
ATOM 1484 C CA . LYS A 1 185 ? 2.564 -11.638 -13.847 1.00 71.50 185 LYS A CA 1
ATOM 1485 C C . LYS A 1 185 ? 2.458 -11.086 -12.431 1.00 71.50 185 LYS A C 1
ATOM 1487 O O . LYS A 1 185 ? 2.811 -9.946 -12.190 1.00 71.50 185 LYS A O 1
ATOM 1492 N N . LYS A 1 186 ? 2.084 -11.905 -11.444 1.00 71.50 186 LYS A N 1
ATOM 1493 C CA . LYS A 1 186 ? 1.978 -11.442 -10.044 1.00 71.50 186 LYS A CA 1
ATOM 1494 C C . LYS A 1 186 ? 3.289 -10.902 -9.471 1.00 71.50 186 LYS A C 1
ATOM 1496 O O . LYS A 1 186 ? 3.260 -10.000 -8.645 1.00 71.50 186 LYS A O 1
ATOM 1501 N N . SER A 1 187 ? 4.426 -11.453 -9.896 1.00 76.50 187 SER A N 1
ATOM 1502 C CA . SER A 1 187 ? 5.741 -11.049 -9.388 1.00 76.50 187 SER A CA 1
ATOM 1503 C C . SER A 1 187 ? 6.257 -9.748 -10.000 1.00 76.50 187 SER A C 1
ATOM 1505 O O . SER A 1 187 ? 7.183 -9.157 -9.456 1.00 76.50 187 SER A O 1
ATOM 1507 N N . THR A 1 188 ? 5.659 -9.288 -11.102 1.00 83.75 188 THR A N 1
ATOM 1508 C CA . THR A 1 188 ? 6.105 -8.092 -11.821 1.00 83.75 188 THR A CA 1
ATOM 1509 C C . THR A 1 188 ? 5.378 -6.817 -11.400 1.00 83.75 188 THR A C 1
ATOM 1511 O O . THR A 1 188 ? 5.801 -5.728 -11.773 1.00 83.75 188 THR A O 1
ATOM 1514 N N . PHE A 1 189 ? 4.314 -6.926 -10.604 1.00 89.25 189 PHE A N 1
ATOM 1515 C CA . PHE A 1 189 ? 3.677 -5.772 -9.975 1.00 89.25 189 PHE A CA 1
ATOM 1516 C C . PHE A 1 189 ? 4.297 -5.495 -8.606 1.00 89.25 189 PHE A C 1
ATOM 1518 O O . PHE A 1 189 ? 4.673 -6.407 -7.863 1.00 89.25 189 PHE A O 1
ATOM 1525 N N . MET A 1 190 ? 4.330 -4.217 -8.246 1.00 92.94 190 MET A N 1
ATOM 1526 C CA . MET A 1 190 ? 4.261 -3.820 -6.845 1.00 92.94 190 MET A CA 1
ATOM 1527 C C . MET A 1 190 ? 2.799 -3.666 -6.465 1.00 92.94 190 MET A C 1
ATOM 1529 O O . MET A 1 190 ? 2.018 -3.133 -7.248 1.00 92.94 190 MET A O 1
ATOM 1533 N N . SER A 1 191 ? 2.403 -4.168 -5.298 1.00 93.88 191 SER A N 1
ATOM 1534 C CA . SER A 1 191 ? 0.997 -4.196 -4.895 1.00 93.88 191 SER A CA 1
ATOM 1535 C C . SER A 1 191 ? 0.828 -3.871 -3.420 1.00 93.88 191 SER A C 1
ATOM 1537 O O . SER A 1 191 ? 1.628 -4.304 -2.590 1.00 93.88 191 SER A O 1
ATOM 1539 N N . LEU A 1 192 ? -0.226 -3.123 -3.105 1.00 94.75 192 LEU A N 1
ATOM 1540 C CA . LEU A 1 192 ? -0.665 -2.839 -1.748 1.00 94.75 192 LEU A CA 1
ATOM 1541 C C . LEU A 1 192 ? -2.171 -3.010 -1.628 1.00 94.75 192 LEU A C 1
ATOM 1543 O O . LEU A 1 192 ? -2.932 -2.503 -2.450 1.00 94.75 192 LEU A O 1
ATOM 1547 N N . ASP A 1 193 ? -2.582 -3.670 -0.553 1.00 95.06 193 ASP A N 1
ATOM 1548 C CA . ASP A 1 193 ? -3.985 -3.751 -0.179 1.00 95.06 193 ASP A CA 1
ATOM 1549 C C . ASP A 1 193 ? -4.343 -2.538 0.687 1.00 95.06 193 ASP A C 1
ATOM 1551 O O . ASP A 1 193 ? -3.586 -2.135 1.582 1.00 95.06 193 ASP A O 1
ATOM 1555 N N . MET A 1 194 ? -5.511 -1.956 0.434 1.00 96.00 194 MET A N 1
ATOM 1556 C CA . MET A 1 194 ? -6.066 -0.868 1.228 1.00 96.00 194 MET A CA 1
ATOM 1557 C C . MET A 1 194 ? -7.561 -1.053 1.479 1.00 96.00 194 MET A C 1
ATOM 1559 O O . MET A 1 194 ? -8.276 -1.652 0.683 1.00 96.00 194 MET A O 1
ATOM 1563 N N . THR A 1 195 ? -8.049 -0.482 2.572 1.00 96.81 195 THR A N 1
ATOM 1564 C CA . THR A 1 195 ? -9.476 -0.316 2.842 1.00 96.81 195 THR A CA 1
ATOM 1565 C C . THR A 1 195 ? -9.764 1.175 2.946 1.00 96.81 195 THR A C 1
ATOM 1567 O O . THR A 1 195 ? -9.142 1.876 3.748 1.00 96.81 195 THR A O 1
ATOM 1570 N N . SER A 1 196 ? -10.693 1.680 2.140 1.00 96.06 196 SER A N 1
ATOM 1571 C CA . SER A 1 196 ? -11.092 3.086 2.177 1.00 96.06 196 SER A CA 1
ATOM 1572 C C . SER A 1 196 ? -11.919 3.405 3.428 1.00 96.06 196 SER A C 1
ATOM 1574 O O . SER A 1 196 ? -12.688 2.585 3.935 1.00 96.06 196 SER A O 1
ATOM 1576 N N . GLY A 1 197 ? -11.758 4.624 3.941 1.00 93.50 197 GLY A N 1
ATOM 1577 C CA . GLY A 1 197 ? -12.465 5.120 5.114 1.00 93.50 197 GLY A CA 1
ATOM 1578 C C . GLY A 1 197 ? -13.922 5.493 4.843 1.00 93.50 197 GLY A C 1
ATOM 1579 O O . GLY A 1 197 ? -14.520 5.148 3.825 1.00 93.50 197 GLY A O 1
ATOM 1580 N N . SER A 1 198 ? -14.516 6.220 5.785 1.00 91.75 198 SER A N 1
ATOM 1581 C CA . SER A 1 198 ? -15.904 6.684 5.688 1.00 91.75 198 SER A CA 1
ATOM 1582 C C . SER A 1 198 ? -16.057 7.930 4.813 1.00 91.75 198 SER A C 1
ATOM 1584 O O . SER A 1 198 ? -15.238 8.845 4.886 1.00 91.75 198 SER A O 1
ATOM 1586 N N . PHE A 1 199 ? -17.192 8.034 4.125 1.00 89.25 199 PHE A N 1
ATOM 1587 C CA . PHE A 1 199 ? -17.719 9.295 3.606 1.00 89.25 199 PHE A CA 1
ATOM 1588 C C . PHE A 1 199 ? -18.159 10.222 4.745 1.00 89.25 199 PHE A C 1
ATOM 1590 O O . PHE A 1 199 ? -18.778 9.772 5.713 1.00 89.25 199 PHE A O 1
ATOM 1597 N N . ILE A 1 200 ? -17.865 11.517 4.619 1.00 86.00 200 ILE A N 1
ATOM 1598 C CA . ILE A 1 200 ? -18.165 12.530 5.635 1.00 86.00 200 ILE A CA 1
ATOM 1599 C C . ILE A 1 200 ? -18.985 13.656 5.007 1.00 86.00 200 ILE A C 1
ATOM 1601 O O . ILE A 1 200 ? -18.683 14.138 3.925 1.00 86.00 200 ILE A O 1
ATOM 1605 N N . THR A 1 201 ? -19.991 14.138 5.723 1.00 82.69 201 THR A N 1
ATOM 1606 C CA . THR A 1 201 ? -20.706 15.388 5.421 1.00 82.69 201 THR A CA 1
ATOM 1607 C C . THR A 1 201 ? -20.487 16.402 6.538 1.00 82.69 201 THR A C 1
ATOM 1609 O O . THR A 1 201 ? -20.165 16.015 7.661 1.00 82.69 201 THR A O 1
ATOM 1612 N N . ALA A 1 202 ? -20.734 17.688 6.274 1.00 74.00 202 ALA A N 1
ATOM 1613 C CA . ALA A 1 202 ? -20.619 18.749 7.285 1.00 74.00 202 ALA A CA 1
ATOM 1614 C C . ALA A 1 202 ? -21.405 18.483 8.592 1.00 74.00 202 ALA A C 1
ATOM 1616 O O . ALA A 1 202 ? -21.009 18.954 9.650 1.00 74.00 202 ALA A O 1
ATOM 1617 N N . ASN A 1 203 ? -22.487 17.696 8.534 1.00 76.25 203 ASN A N 1
ATOM 1618 C CA . ASN A 1 203 ? -23.331 17.351 9.688 1.00 76.25 203 ASN A CA 1
ATOM 1619 C C . ASN A 1 203 ? -23.103 15.915 10.197 1.00 76.25 203 ASN A C 1
ATOM 1621 O O . ASN A 1 203 ? -23.937 15.356 10.915 1.00 76.25 203 ASN A O 1
ATOM 1625 N N . SER A 1 204 ? -22.017 15.264 9.778 1.00 80.75 204 SER A N 1
ATOM 1626 C CA . SER A 1 204 ? -21.730 13.887 10.170 1.00 80.75 204 SER A CA 1
ATOM 1627 C C . SER A 1 204 ? -21.316 13.795 11.633 1.00 80.75 204 SER A C 1
ATOM 1629 O O . SER A 1 204 ? -20.478 14.549 12.113 1.00 80.75 204 SER A O 1
ATOM 1631 N N . ASN A 1 205 ? -21.883 12.817 12.342 1.00 84.19 205 ASN A N 1
ATOM 1632 C CA . ASN A 1 205 ? -21.451 12.490 13.696 1.00 84.19 205 ASN A CA 1
ATOM 1633 C C . ASN A 1 205 ? -20.007 11.938 13.648 1.00 84.19 205 ASN A C 1
ATOM 1635 O O . ASN A 1 205 ? -19.816 10.903 12.998 1.00 84.19 205 ASN A O 1
ATOM 1639 N N . PRO A 1 206 ? -19.032 12.537 14.366 1.00 85.38 206 PRO A N 1
ATOM 1640 C CA . PRO A 1 206 ? -17.650 12.050 14.423 1.00 85.38 206 PRO A CA 1
ATOM 1641 C C . PRO A 1 206 ? -17.534 10.565 14.802 1.00 85.38 206 PRO A C 1
ATOM 1643 O O . PRO A 1 206 ? -16.644 9.868 14.332 1.00 85.38 206 PRO A O 1
ATOM 1646 N N . ALA A 1 207 ? -18.483 10.035 15.579 1.00 85.62 207 ALA A N 1
ATOM 1647 C CA . ALA A 1 207 ? -18.550 8.620 15.956 1.00 85.62 207 ALA A CA 1
ATOM 1648 C C . ALA A 1 207 ? -18.703 7.641 14.779 1.00 85.62 207 ALA A C 1
ATOM 1650 O O . ALA A 1 207 ? -18.480 6.439 14.941 1.00 85.62 207 ALA A O 1
ATOM 1651 N N . LYS A 1 208 ? -19.165 8.134 13.624 1.00 86.75 208 LYS A N 1
ATOM 1652 C CA . LYS A 1 208 ? -19.336 7.352 12.392 1.00 86.75 208 LYS A CA 1
ATOM 1653 C C . LYS A 1 208 ? -18.107 7.404 11.489 1.00 86.75 208 LYS A C 1
ATOM 1655 O O . LYS A 1 208 ? -18.079 6.686 10.495 1.00 86.75 208 LYS A O 1
ATOM 1660 N N . TRP A 1 209 ? -17.132 8.253 11.807 1.00 90.00 209 TRP A N 1
ATOM 1661 C CA . TRP A 1 209 ? -15.913 8.335 11.027 1.00 90.00 209 TRP A CA 1
ATOM 1662 C C . TRP A 1 209 ? -15.092 7.052 11.179 1.00 90.00 209 TRP A C 1
ATOM 1664 O O . TRP A 1 209 ? -14.914 6.534 12.285 1.00 90.00 209 TRP A O 1
ATOM 1674 N N . LEU A 1 210 ? -14.597 6.550 10.054 1.00 92.69 210 LEU A N 1
ATOM 1675 C CA . LEU A 1 210 ? -13.706 5.401 9.971 1.00 92.69 210 LEU A CA 1
ATOM 1676 C C . LEU A 1 210 ? -12.467 5.787 9.155 1.00 92.69 210 LEU A C 1
ATOM 1678 O O . LEU A 1 210 ? -12.622 6.413 8.100 1.00 92.69 210 LEU A O 1
ATOM 1682 N N . PRO A 1 211 ? -11.258 5.413 9.607 1.00 94.25 211 PRO A N 1
ATOM 1683 C CA . PRO A 1 211 ? -10.034 5.727 8.887 1.00 94.25 211 PRO A CA 1
ATOM 1684 C C . PRO A 1 211 ? -9.904 4.873 7.624 1.00 94.25 211 PRO A C 1
ATOM 1686 O O . PRO A 1 211 ? -10.284 3.703 7.630 1.00 94.25 211 PRO A O 1
ATOM 1689 N N . SER A 1 212 ? -9.303 5.435 6.575 1.00 95.81 212 SER A N 1
ATOM 1690 C CA . SER A 1 212 ? -8.686 4.622 5.521 1.00 95.81 212 SER A CA 1
ATOM 1691 C C . SER A 1 212 ? -7.439 3.938 6.077 1.00 95.8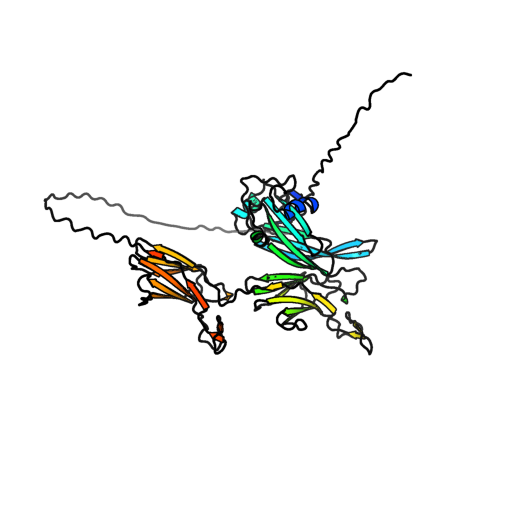1 212 SER A C 1
ATOM 1693 O O . SER A 1 212 ? -6.787 4.473 6.977 1.00 95.81 212 SER A O 1
ATOM 1695 N N . LEU A 1 213 ? -7.087 2.772 5.553 1.00 96.12 213 LEU A N 1
ATOM 1696 C CA . LEU A 1 213 ? -5.901 2.038 5.983 1.00 96.12 213 LEU A CA 1
ATOM 1697 C C . LEU A 1 213 ? -5.277 1.262 4.828 1.00 96.12 213 LEU A C 1
ATOM 1699 O O . LEU A 1 213 ? -5.979 0.861 3.906 1.00 96.12 213 LEU A O 1
ATOM 1703 N N . SER A 1 214 ? -3.969 1.030 4.886 1.00 96.44 214 SER A N 1
ATOM 1704 C CA . SER A 1 214 ? -3.259 0.112 3.990 1.00 96.44 214 SER A CA 1
ATOM 1705 C C . SER A 1 214 ? -2.418 -0.849 4.791 1.00 96.44 214 SER A C 1
ATOM 1707 O O . SER A 1 214 ? -2.042 -0.588 5.938 1.00 96.44 214 SER A O 1
ATOM 1709 N N . THR A 1 215 ? -2.148 -1.989 4.172 1.00 94.81 215 THR A N 1
ATOM 1710 C CA . THR A 1 215 ? -1.416 -3.073 4.805 1.00 94.81 215 THR A CA 1
ATOM 1711 C C . THR A 1 215 ? -0.335 -3.589 3.886 1.00 94.81 215 THR A C 1
ATOM 1713 O O . THR A 1 215 ? -0.577 -3.813 2.700 1.00 94.81 215 THR A O 1
ATOM 1716 N N . ARG A 1 216 ? 0.845 -3.829 4.452 1.00 93.19 216 ARG A N 1
ATOM 1717 C CA . ARG A 1 216 ? 1.965 -4.457 3.760 1.00 93.19 216 ARG A CA 1
ATOM 1718 C C . ARG A 1 216 ? 2.489 -5.611 4.599 1.00 93.19 216 ARG A C 1
ATOM 1720 O O . ARG A 1 216 ? 2.778 -5.439 5.782 1.00 93.19 216 ARG A O 1
ATOM 1727 N N . VAL A 1 217 ? 2.638 -6.778 3.979 1.00 91.31 217 VAL A N 1
ATOM 1728 C CA . VAL A 1 217 ? 3.411 -7.876 4.567 1.00 91.31 217 VAL A CA 1
ATOM 1729 C C . VAL A 1 217 ? 4.877 -7.636 4.236 1.00 91.31 217 VAL A C 1
ATOM 1731 O O . VAL A 1 217 ? 5.240 -7.520 3.068 1.00 91.31 217 VAL A O 1
ATOM 1734 N N . LEU A 1 218 ? 5.703 -7.520 5.266 1.00 88.38 218 LEU A N 1
ATOM 1735 C CA . LEU A 1 218 ? 7.141 -7.327 5.146 1.00 88.38 218 LEU A CA 1
ATOM 1736 C C . LEU A 1 218 ? 7.851 -8.679 5.011 1.00 88.38 218 LEU A C 1
ATOM 1738 O O . LEU A 1 218 ? 7.346 -9.705 5.476 1.00 88.38 218 LEU A O 1
ATOM 1742 N N . GLU A 1 219 ? 9.037 -8.685 4.402 1.00 81.94 219 GLU A N 1
ATOM 1743 C CA . GLU A 1 219 ? 9.799 -9.909 4.112 1.00 81.94 219 GLU A CA 1
ATOM 1744 C C . GLU A 1 219 ? 10.147 -10.711 5.372 1.00 81.94 219 GLU A C 1
ATOM 1746 O O . GLU A 1 219 ? 10.211 -11.943 5.347 1.00 81.94 219 GLU A O 1
ATOM 1751 N N . GLU A 1 220 ? 10.324 -10.029 6.505 1.00 78.38 220 GLU A N 1
ATOM 1752 C CA . GLU A 1 220 ? 10.564 -10.645 7.805 1.00 78.38 220 GLU A CA 1
ATOM 1753 C C . GLU A 1 220 ? 9.339 -11.362 8.403 1.00 78.38 220 GLU A C 1
ATOM 1755 O O . GLU A 1 220 ? 9.451 -11.930 9.487 1.00 78.38 220 GLU A O 1
ATOM 1760 N N . GLY A 1 221 ? 8.189 -11.370 7.719 1.00 84.12 221 GLY A N 1
ATOM 1761 C CA . GLY A 1 221 ? 6.948 -11.957 8.230 1.00 84.12 221 GLY A CA 1
ATOM 1762 C C . GLY A 1 221 ? 6.227 -11.046 9.226 1.00 84.12 221 GLY A C 1
ATOM 1763 O O . GLY A 1 221 ? 5.535 -11.522 10.120 1.00 84.12 221 GLY A O 1
ATOM 1764 N N . ALA A 1 222 ? 6.408 -9.732 9.105 1.00 91.31 222 ALA A N 1
ATOM 1765 C CA . ALA A 1 222 ? 5.669 -8.732 9.870 1.00 91.31 222 ALA A CA 1
ATOM 1766 C C . ALA A 1 222 ? 4.549 -8.123 9.017 1.00 91.31 222 ALA A C 1
ATOM 1768 O O . ALA A 1 222 ? 4.641 -8.100 7.792 1.00 91.31 222 ALA A O 1
ATOM 1769 N N . ILE A 1 223 ? 3.506 -7.597 9.657 1.00 95.38 223 ILE A N 1
ATOM 1770 C CA . ILE A 1 223 ? 2.494 -6.773 8.986 1.00 95.38 223 ILE A CA 1
ATOM 1771 C C . ILE A 1 223 ? 2.683 -5.327 9.427 1.00 95.38 223 ILE A C 1
ATOM 1773 O O . ILE A 1 223 ? 2.604 -5.018 10.616 1.00 95.38 223 ILE A O 1
ATOM 1777 N N . GLU A 1 224 ? 2.895 -4.444 8.462 1.00 95.94 224 GLU A N 1
ATOM 1778 C CA . GLU A 1 224 ? 2.844 -2.999 8.641 1.00 95.94 224 GLU A CA 1
ATOM 1779 C C . GLU A 1 224 ? 1.463 -2.474 8.239 1.00 95.94 224 GLU A C 1
ATOM 1781 O O . GLU A 1 224 ? 0.889 -2.897 7.233 1.00 95.94 224 GLU A O 1
ATOM 1786 N N . VAL A 1 225 ? 0.927 -1.560 9.044 1.00 96.44 225 VAL A N 1
ATOM 1787 C CA . VAL A 1 225 ? -0.399 -0.965 8.883 1.00 96.44 225 VAL A CA 1
ATOM 1788 C C . VAL A 1 225 ? -0.264 0.547 8.911 1.00 96.44 225 VAL A C 1
ATOM 1790 O O . VAL A 1 225 ? 0.183 1.108 9.913 1.00 96.44 225 VAL A O 1
ATOM 1793 N N . LYS A 1 226 ? -0.699 1.204 7.837 1.00 96.00 226 LYS A N 1
ATOM 1794 C CA . LYS A 1 226 ? -0.865 2.659 7.791 1.00 96.00 226 LYS A CA 1
ATOM 1795 C C . LYS A 1 226 ? -2.328 2.999 7.984 1.00 96.00 226 LYS A C 1
ATOM 1797 O O . LYS A 1 226 ? -3.188 2.356 7.393 1.00 96.00 226 LYS A O 1
ATOM 1802 N N . ILE A 1 227 ? -2.615 3.990 8.816 1.00 95.38 227 ILE A N 1
ATOM 1803 C CA . ILE A 1 227 ? -3.975 4.370 9.207 1.00 95.38 227 ILE A CA 1
ATOM 1804 C C . ILE A 1 227 ? -4.107 5.874 9.017 1.00 95.38 227 ILE A C 1
ATOM 1806 O O . ILE A 1 227 ? -3.328 6.630 9.586 1.00 95.38 227 ILE A O 1
ATOM 1810 N N . ALA A 1 228 ? -5.092 6.324 8.248 1.00 93.50 228 ALA A N 1
ATOM 1811 C CA . ALA A 1 228 ? -5.379 7.743 8.091 1.00 93.50 228 ALA A CA 1
ATOM 1812 C C . ALA A 1 228 ? -5.796 8.359 9.433 1.00 93.50 228 ALA A C 1
ATOM 1814 O O . ALA A 1 228 ? -6.677 7.831 10.119 1.00 93.50 228 ALA A O 1
ATOM 1815 N N . LEU A 1 229 ? -5.197 9.490 9.796 1.00 90.62 229 LEU A N 1
ATOM 1816 C CA . LEU A 1 229 ? -5.635 10.277 10.942 1.00 90.62 229 LEU A CA 1
ATOM 1817 C C . LEU A 1 229 ? -6.854 11.118 10.561 1.00 90.62 229 LEU A C 1
ATOM 1819 O O . LEU A 1 229 ? -7.034 11.523 9.411 1.00 90.62 229 LEU A O 1
ATOM 1823 N N . SER A 1 230 ? -7.739 11.356 11.529 1.00 86.06 230 SER A N 1
ATOM 1824 C CA . SER A 1 230 ? -8.911 12.188 11.275 1.00 86.06 230 SER A CA 1
ATOM 1825 C C . SER A 1 230 ? -8.490 13.632 11.031 1.00 86.06 230 SER A C 1
ATOM 1827 O O . SER A 1 230 ? -7.544 14.106 11.659 1.00 86.06 230 SER A O 1
ATOM 1829 N N . SER A 1 231 ? -9.259 14.368 10.229 1.00 79.06 231 SER A N 1
ATOM 1830 C CA . SER A 1 231 ? -9.084 15.820 10.134 1.00 79.06 231 SER A CA 1
ATOM 1831 C C . SER A 1 231 ? -9.148 16.498 11.512 1.00 79.06 231 SER 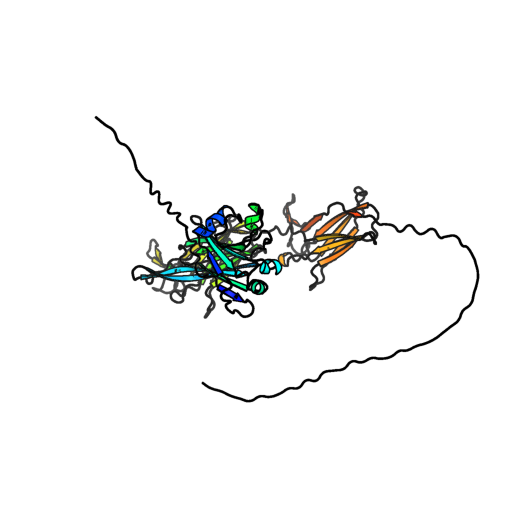A C 1
ATOM 1833 O O . SER A 1 231 ? -9.810 16.006 12.435 1.00 79.06 231 SER A O 1
ATOM 1835 N N . SER A 1 232 ? -8.534 17.676 11.621 1.00 76.12 232 SER A N 1
ATOM 1836 C CA . SER A 1 232 ? -8.558 18.507 12.833 1.00 76.12 232 SER A CA 1
ATOM 1837 C C . SER A 1 232 ? -9.974 18.813 13.339 1.00 76.12 232 SER A C 1
ATOM 1839 O O . SER A 1 232 ? -10.162 19.025 14.533 1.00 76.12 232 SER A O 1
ATOM 1841 N N . HIS A 1 233 ? -10.984 18.769 12.461 1.00 71.75 233 HIS A N 1
ATOM 1842 C CA . HIS A 1 233 ? -12.389 18.942 12.826 1.00 71.75 233 HIS A CA 1
ATOM 1843 C C . HIS A 1 233 ? -12.911 17.856 13.785 1.00 71.75 233 HIS A C 1
ATOM 1845 O O . HIS A 1 233 ? -13.731 18.151 14.651 1.00 71.75 233 HIS A O 1
ATOM 1851 N N . PHE A 1 234 ? -12.441 16.611 13.649 1.00 78.31 234 PHE A N 1
ATOM 1852 C CA . PHE A 1 234 ? -12.847 15.501 14.521 1.00 78.31 234 PHE A CA 1
ATOM 1853 C C . PHE A 1 234 ? -11.845 15.230 15.644 1.00 78.31 234 PHE A C 1
ATOM 1855 O O . PHE A 1 234 ? -12.261 14.824 16.728 1.00 78.31 234 PHE A O 1
ATOM 1862 N N . ASN A 1 235 ? -10.552 15.467 15.400 1.00 79.94 235 ASN A N 1
ATOM 1863 C CA . ASN A 1 235 ? -9.472 15.284 16.375 1.00 79.94 235 ASN A CA 1
ATOM 1864 C C . ASN A 1 235 ? -9.476 13.896 17.065 1.00 79.94 235 ASN A C 1
ATOM 1866 O O . ASN A 1 235 ? -9.235 13.753 18.264 1.00 79.94 235 ASN A O 1
ATOM 1870 N N . LEU A 1 236 ? -9.790 12.851 16.296 1.00 86.56 236 LEU A N 1
ATOM 1871 C CA . LEU A 1 236 ? -9.764 11.451 16.707 1.00 86.56 236 LEU A CA 1
ATOM 1872 C C . LEU A 1 236 ? -8.351 10.901 16.484 1.00 86.56 236 LEU A C 1
ATOM 1874 O O . LEU A 1 236 ? -7.985 10.477 15.390 1.00 86.56 236 LEU A O 1
ATOM 1878 N N . THR A 1 237 ? -7.550 10.927 17.545 1.00 86.25 237 THR A N 1
ATOM 1879 C CA . THR A 1 237 ? -6.108 10.625 17.508 1.00 86.25 237 THR A CA 1
ATOM 1880 C C . THR A 1 237 ? -5.738 9.276 18.122 1.00 86.25 237 THR A C 1
ATOM 1882 O O . THR A 1 237 ? -4.560 8.923 18.181 1.00 86.25 237 THR A O 1
ATOM 1885 N N . GLN A 1 238 ? -6.719 8.509 18.606 1.00 92.31 238 GLN A N 1
ATOM 1886 C CA . GLN A 1 238 ? -6.482 7.245 19.301 1.00 92.31 238 GLN A CA 1
ATOM 1887 C C . GLN A 1 238 ? -7.219 6.088 18.633 1.00 92.31 238 GLN A C 1
ATOM 1889 O O . GLN A 1 238 ? -8.429 6.145 18.396 1.00 92.31 238 GLN A O 1
ATOM 1894 N N . PHE A 1 239 ? -6.488 5.002 18.387 1.00 94.44 239 PHE A N 1
ATOM 1895 C CA . PHE A 1 239 ? -6.998 3.819 17.704 1.00 94.44 239 PHE A CA 1
ATOM 1896 C C . PHE A 1 239 ? -6.622 2.560 18.471 1.00 94.44 239 PHE A C 1
ATOM 1898 O O . PHE A 1 239 ? -5.493 2.396 18.927 1.00 94.44 239 PHE A O 1
ATOM 1905 N N . LYS A 1 240 ? -7.571 1.635 18.564 1.00 95.94 240 LYS A N 1
ATOM 1906 C CA . LYS A 1 240 ? -7.333 0.260 18.996 1.00 95.94 240 LYS A CA 1
ATOM 1907 C C . LYS A 1 240 ? -7.207 -0.604 17.747 1.00 95.94 240 LYS A C 1
ATOM 1909 O O . LYS A 1 240 ? -8.204 -0.852 17.066 1.00 95.94 240 LYS A O 1
ATOM 1914 N N . VAL A 1 241 ? -5.984 -1.025 17.447 1.00 96.94 241 VAL A N 1
ATOM 1915 C CA . VAL A 1 241 ? -5.620 -1.820 16.271 1.00 96.94 241 VAL A CA 1
ATOM 1916 C C . VAL A 1 241 ? -5.467 -3.267 16.713 1.00 96.94 241 VAL A C 1
ATOM 1918 O O . VAL A 1 241 ? -4.572 -3.602 17.485 1.00 96.94 241 VAL A O 1
ATOM 1921 N N . MET A 1 242 ? -6.373 -4.127 16.266 1.00 97.00 242 MET A N 1
ATOM 1922 C CA . MET A 1 242 ? -6.402 -5.541 16.626 1.00 97.00 242 MET A CA 1
ATOM 1923 C C . MET A 1 242 ? -6.033 -6.384 15.414 1.00 97.00 242 MET A C 1
ATOM 1925 O O . MET A 1 242 ? -6.594 -6.205 14.333 1.00 97.00 242 MET A O 1
ATOM 1929 N N . LEU A 1 243 ? -5.141 -7.342 15.621 1.00 96.94 243 LEU A N 1
ATOM 1930 C CA . LEU A 1 243 ? -4.801 -8.367 14.653 1.00 96.94 243 LEU A CA 1
ATOM 1931 C C . LEU A 1 243 ? -5.539 -9.652 15.027 1.00 96.94 243 LEU A C 1
ATOM 1933 O O . LEU A 1 243 ? -5.344 -10.187 16.115 1.00 96.94 243 LEU A O 1
ATOM 1937 N N . ILE A 1 244 ? -6.395 -10.146 14.141 1.00 96.25 244 ILE A N 1
ATOM 1938 C CA . ILE A 1 244 ? -7.115 -11.414 14.289 1.00 96.25 244 ILE A CA 1
ATOM 1939 C C . ILE A 1 244 ? -6.385 -12.471 13.469 1.00 96.25 244 ILE A C 1
ATOM 1941 O O . ILE A 1 244 ? -6.043 -12.229 12.313 1.00 96.25 244 ILE A O 1
ATOM 1945 N N . LYS A 1 245 ? -6.169 -13.647 14.054 1.00 94.31 245 LYS A N 1
ATOM 1946 C CA . LYS A 1 245 ? -5.467 -14.772 13.430 1.00 94.31 245 LYS A CA 1
ATOM 1947 C C . LYS A 1 245 ? -6.453 -15.894 13.098 1.00 94.31 245 LYS A C 1
ATOM 1949 O O . LYS A 1 245 ? -7.245 -16.278 13.957 1.00 94.31 245 LYS A O 1
ATOM 1954 N N . ARG A 1 246 ? -6.424 -16.420 11.868 1.00 92.19 246 ARG A N 1
ATOM 1955 C CA . ARG A 1 246 ? -7.442 -17.365 11.374 1.00 92.19 246 ARG A CA 1
ATOM 1956 C C . ARG A 1 246 ? -7.425 -18.717 12.087 1.00 92.19 246 ARG A C 1
ATOM 1958 O O . ARG A 1 246 ? -8.501 -19.244 12.350 1.00 92.19 246 ARG A O 1
ATOM 1965 N N . SER A 1 247 ? -6.249 -19.268 12.395 1.00 86.00 247 SER A N 1
ATOM 1966 C CA . SER A 1 247 ? -6.111 -20.555 13.106 1.00 86.00 247 SER A CA 1
ATOM 1967 C C . SER A 1 247 ? -6.266 -20.463 14.632 1.00 86.00 247 SER A C 1
ATOM 1969 O O . SER A 1 247 ? -6.181 -21.481 15.316 1.00 86.00 247 SER A O 1
ATOM 1971 N N . TYR A 1 248 ? -6.476 -19.259 15.171 1.00 86.69 248 TYR A N 1
ATOM 1972 C CA . TYR A 1 248 ? -6.711 -19.022 16.596 1.00 86.69 248 TYR A CA 1
ATOM 1973 C C . TYR A 1 248 ? -8.227 -18.989 16.885 1.00 86.69 248 TYR A C 1
ATOM 1975 O O . TYR A 1 248 ? -8.963 -19.872 16.453 1.00 86.69 248 TYR A O 1
ATOM 1983 N N . ASP A 1 249 ? -8.720 -17.972 17.590 1.00 85.94 249 ASP A N 1
ATOM 1984 C CA . ASP A 1 249 ? -10.139 -17.648 17.707 1.00 85.94 249 ASP A CA 1
ATOM 1985 C C . ASP A 1 249 ? -10.425 -16.344 16.955 1.00 85.94 249 ASP A C 1
ATOM 1987 O O . ASP A 1 249 ? -9.943 -15.273 17.324 1.00 85.94 249 ASP A O 1
ATOM 1991 N N . VAL A 1 250 ? -11.257 -16.420 15.915 1.00 88.06 250 VAL A N 1
ATOM 1992 C CA . VAL A 1 250 ? -11.625 -15.270 15.074 1.00 88.06 250 VAL A CA 1
ATOM 1993 C C . VAL A 1 250 ? -12.456 -14.205 15.803 1.00 88.06 250 VAL A C 1
ATOM 1995 O O . VAL A 1 250 ? -12.672 -13.118 15.265 1.00 88.06 250 VAL A O 1
ATOM 1998 N N . LYS A 1 251 ? -12.955 -14.502 17.009 1.00 85.38 251 LYS A N 1
ATOM 1999 C CA . LYS A 1 251 ? -13.710 -13.560 17.847 1.00 85.38 251 LYS A CA 1
ATOM 2000 C C . LYS A 1 251 ? -12.811 -12.720 18.753 1.00 85.38 251 LYS A C 1
ATOM 2002 O O . LYS A 1 251 ? -13.280 -11.707 19.275 1.00 85.38 251 LYS A O 1
ATOM 2007 N N . ILE A 1 252 ? -11.553 -13.121 18.941 1.00 85.44 252 ILE A N 1
ATOM 2008 C CA . ILE A 1 252 ? -10.612 -12.506 19.881 1.00 85.44 252 ILE A CA 1
ATOM 2009 C C . ILE A 1 252 ? -9.405 -11.962 19.107 1.00 85.44 252 ILE A C 1
ATOM 2011 O O . ILE A 1 252 ? -8.984 -12.514 18.092 1.00 85.44 252 ILE A O 1
ATOM 2015 N N . ALA A 1 253 ? -8.852 -10.840 19.568 1.00 90.50 253 ALA A N 1
ATOM 2016 C CA . ALA A 1 253 ? -7.608 -10.315 19.019 1.00 90.50 253 ALA A CA 1
ATOM 2017 C C . ALA A 1 253 ? -6.443 -11.245 19.397 1.00 90.50 253 ALA A C 1
ATOM 2019 O O . ALA A 1 253 ? -6.238 -11.536 20.572 1.00 90.50 253 ALA A O 1
ATOM 2020 N N . PHE A 1 254 ? -5.676 -11.690 18.404 1.00 91.94 254 PHE A N 1
ATOM 2021 C CA . PHE A 1 254 ? -4.419 -12.408 18.612 1.00 91.94 254 PHE A CA 1
ATOM 2022 C C . PHE A 1 254 ? -3.330 -11.465 19.141 1.00 91.94 254 PHE A C 1
ATOM 2024 O O . PHE A 1 254 ? -2.609 -11.809 20.072 1.00 91.94 254 PHE A O 1
ATOM 2031 N N . GLN A 1 255 ? -3.246 -10.258 18.575 1.00 92.75 255 GLN A N 1
ATOM 2032 C CA . GLN A 1 255 ? -2.438 -9.155 19.099 1.00 92.75 255 GLN A CA 1
ATOM 2033 C C . GLN A 1 255 ? -3.247 -7.858 19.070 1.00 92.75 255 GLN A C 1
ATOM 2035 O O . GLN A 1 255 ? -4.139 -7.683 18.238 1.00 92.75 255 GLN A O 1
ATOM 2040 N N . GLU A 1 256 ? -2.928 -6.934 19.970 1.00 95.50 256 GLU A N 1
ATOM 2041 C CA . GLU A 1 256 ? -3.592 -5.638 20.068 1.00 95.50 256 GLU A CA 1
ATOM 2042 C C . GLU A 1 256 ? -2.576 -4.539 20.365 1.00 95.50 256 GLU A C 1
ATOM 2044 O O . GLU A 1 256 ? -1.733 -4.682 21.248 1.00 95.50 256 GLU A O 1
ATOM 2049 N N . ILE A 1 257 ? -2.690 -3.428 19.640 1.00 96.00 257 ILE A N 1
ATOM 2050 C CA . ILE A 1 257 ? -1.888 -2.224 19.832 1.00 96.00 257 ILE A CA 1
ATOM 2051 C C . ILE A 1 257 ? -2.842 -1.040 19.994 1.00 96.00 257 ILE A C 1
ATOM 2053 O O . ILE A 1 257 ? -3.754 -0.838 19.188 1.00 96.00 257 ILE A O 1
ATOM 2057 N N . ILE A 1 258 ? -2.633 -0.243 21.042 1.00 95.00 258 ILE A N 1
ATOM 2058 C CA . ILE A 1 258 ? -3.311 1.045 21.210 1.00 95.00 258 ILE A CA 1
ATOM 2059 C C . ILE A 1 258 ? -2.381 2.123 20.670 1.00 95.00 258 ILE A C 1
ATOM 2061 O O . ILE A 1 258 ? -1.386 2.464 21.306 1.00 95.00 258 ILE A O 1
ATOM 2065 N N . TYR A 1 259 ? -2.719 2.663 19.506 1.00 94.12 259 TYR A N 1
ATOM 2066 C CA . TYR A 1 259 ? -2.030 3.816 18.949 1.00 94.12 259 TYR A CA 1
ATOM 2067 C C . TYR A 1 259 ? -2.614 5.102 19.535 1.00 94.12 259 TYR A C 1
ATOM 2069 O O . TYR A 1 259 ? -3.835 5.254 19.641 1.00 94.12 259 TYR A O 1
ATOM 2077 N N . LYS A 1 260 ? -1.734 6.043 19.875 1.00 92.56 260 LYS A N 1
ATOM 2078 C CA . LYS A 1 260 ? -2.085 7.417 20.231 1.00 92.56 260 LYS A CA 1
ATOM 2079 C C . LYS A 1 260 ? -1.175 8.346 19.443 1.00 92.56 260 LYS A C 1
ATOM 2081 O O . LYS A 1 260 ? 0.041 8.219 19.566 1.00 92.56 260 LYS A O 1
ATOM 2086 N N . ALA A 1 261 ? -1.756 9.248 18.656 1.00 87.81 261 ALA A N 1
ATOM 2087 C CA . ALA A 1 261 ? -0.966 10.239 17.941 1.00 87.81 261 ALA A CA 1
ATOM 2088 C C . ALA A 1 261 ? -0.211 11.108 18.961 1.00 87.81 261 ALA A C 1
ATOM 2090 O O . ALA A 1 261 ? -0.797 11.466 19.994 1.00 87.81 261 ALA A O 1
ATOM 2091 N N . PRO A 1 262 ? 1.068 11.431 18.710 1.00 84.56 262 PRO A N 1
ATOM 2092 C CA . PRO A 1 262 ? 1.788 12.392 19.524 1.00 84.56 262 PRO A CA 1
ATOM 2093 C C . PRO A 1 262 ? 1.034 13.730 19.582 1.00 84.56 262 PRO A C 1
ATOM 2095 O O . PRO A 1 262 ? 0.402 14.112 18.590 1.00 84.56 262 PRO A O 1
ATOM 2098 N N . PRO A 1 263 ? 1.098 14.455 20.713 1.00 73.81 263 PRO A N 1
ATOM 2099 C CA . PRO A 1 263 ? 0.677 15.850 20.748 1.00 73.81 263 PRO A CA 1
ATOM 2100 C C . PRO A 1 263 ? 1.404 16.617 19.637 1.00 73.81 263 PRO A C 1
ATOM 2102 O O . PRO A 1 263 ? 2.591 16.384 19.420 1.00 73.81 263 PRO A O 1
ATOM 2105 N N . ASP A 1 264 ? 0.687 17.479 18.919 1.00 70.44 264 ASP A N 1
ATOM 2106 C CA . ASP A 1 264 ? 1.241 18.344 17.866 1.00 70.44 264 ASP A CA 1
ATOM 2107 C C . ASP A 1 264 ? 1.830 17.623 16.636 1.00 70.44 264 ASP A C 1
ATOM 2109 O O . ASP A 1 264 ? 2.507 18.247 15.817 1.00 70.44 264 ASP A O 1
ATOM 2113 N N . SER A 1 265 ? 1.549 16.326 16.455 1.00 72.56 265 SER A N 1
ATOM 2114 C CA . SER A 1 265 ? 1.901 15.629 15.214 1.00 72.56 265 SER A CA 1
ATOM 2115 C C . SER A 1 265 ? 1.177 16.274 14.026 1.00 72.56 265 SER A C 1
ATOM 2117 O O . SER A 1 265 ? -0.049 16.395 14.008 1.00 72.56 265 SER A O 1
ATOM 2119 N N . GLN A 1 266 ? 1.959 16.684 13.024 1.00 72.38 266 GLN A N 1
ATOM 2120 C CA . GLN A 1 266 ? 1.456 17.105 11.713 1.00 72.38 266 GLN A CA 1
ATOM 2121 C C . GLN A 1 266 ? 1.253 15.918 10.765 1.00 72.38 266 GLN A C 1
ATOM 2123 O O . GLN A 1 266 ? 0.920 16.109 9.593 1.00 72.38 266 GLN A O 1
ATOM 2128 N N . ASP A 1 267 ? 1.465 14.693 11.249 1.00 79.38 267 ASP A N 1
ATOM 2129 C CA . ASP A 1 267 ? 1.321 13.513 10.420 1.00 79.38 267 ASP A CA 1
ATOM 2130 C C . ASP A 1 267 ? -0.139 13.376 9.994 1.00 79.38 267 ASP A C 1
ATOM 2132 O O . ASP A 1 267 ? -1.080 13.584 10.759 1.00 79.38 267 ASP A O 1
ATOM 2136 N N . SER A 1 268 ? -0.341 12.992 8.739 1.00 84.31 268 SER A N 1
ATOM 2137 C CA . SER A 1 268 ? -1.667 12.630 8.234 1.00 84.31 268 SER A CA 1
ATOM 2138 C C . SER A 1 268 ? -2.001 11.162 8.512 1.00 84.31 268 SER A C 1
ATOM 2140 O O . SER A 1 268 ? -3.108 10.707 8.212 1.00 84.31 268 SER A O 1
ATOM 2142 N N . GLN A 1 269 ? -1.050 10.402 9.073 1.00 90.62 269 GLN A N 1
ATOM 2143 C CA . GLN A 1 269 ? -1.134 8.954 9.203 1.00 90.62 269 GLN A CA 1
ATOM 2144 C C . GLN A 1 269 ? -0.463 8.418 10.464 1.00 90.62 269 GLN A C 1
ATOM 2146 O O . GLN A 1 269 ? 0.573 8.903 10.902 1.00 90.62 269 GLN A O 1
ATOM 2151 N N . ALA A 1 270 ? -1.028 7.338 10.988 1.00 91.81 270 ALA A N 1
ATOM 2152 C CA . ALA A 1 270 ? -0.423 6.491 11.998 1.00 91.81 270 ALA A CA 1
ATOM 2153 C C . ALA A 1 270 ? 0.207 5.253 11.356 1.00 91.81 270 ALA A C 1
ATOM 2155 O O . ALA A 1 270 ? -0.394 4.637 10.474 1.00 91.81 270 ALA A O 1
ATOM 2156 N N . LEU A 1 271 ? 1.375 4.852 11.858 1.00 94.19 271 LEU A N 1
ATOM 2157 C CA . LEU A 1 271 ? 2.059 3.620 11.476 1.00 94.19 271 LEU A CA 1
ATOM 2158 C C . LEU A 1 271 ? 2.048 2.633 12.647 1.00 94.19 271 LEU A C 1
ATOM 2160 O O . LEU A 1 271 ? 2.446 2.975 13.761 1.00 94.19 271 LEU A O 1
ATOM 2164 N N . VAL A 1 272 ? 1.605 1.403 12.398 1.00 95.88 272 VAL A N 1
ATOM 2165 C CA . VAL A 1 272 ? 1.587 0.314 13.383 1.00 95.88 272 VAL A CA 1
ATOM 2166 C C . VAL A 1 272 ? 2.197 -0.937 12.764 1.00 95.88 272 VAL A C 1
ATOM 2168 O O . VAL A 1 272 ? 1.844 -1.310 11.650 1.00 95.88 272 VAL A O 1
ATOM 2171 N N . LYS A 1 273 ? 3.091 -1.615 13.491 1.00 96.00 273 LYS A N 1
ATOM 2172 C CA . LYS A 1 273 ? 3.757 -2.840 13.031 1.00 96.00 273 LYS A CA 1
ATOM 2173 C C . LYS A 1 273 ? 3.474 -4.005 13.975 1.00 96.00 273 LYS A C 1
ATOM 2175 O O . LYS A 1 273 ? 3.732 -3.913 15.173 1.00 96.00 273 LYS A O 1
ATOM 2180 N N . PHE A 1 274 ? 2.990 -5.110 13.418 1.00 94.94 274 PHE A N 1
ATOM 2181 C CA . PHE A 1 274 ? 2.869 -6.400 14.091 1.00 94.94 274 PHE A CA 1
ATOM 2182 C C . PHE A 1 274 ? 4.033 -7.292 13.662 1.00 94.94 274 PHE A C 1
ATOM 2184 O O . PHE A 1 274 ? 4.152 -7.638 12.488 1.00 94.94 274 PHE A O 1
ATOM 2191 N N . ALA A 1 275 ? 4.901 -7.649 14.604 1.00 89.75 275 ALA A N 1
ATOM 2192 C CA . ALA A 1 275 ? 6.073 -8.489 14.365 1.00 89.75 275 ALA A CA 1
ATOM 2193 C C . ALA A 1 275 ? 5.888 -9.895 14.958 1.00 89.75 275 ALA A C 1
ATOM 2195 O O . ALA A 1 275 ? 4.942 -10.145 15.709 1.00 89.75 275 ALA A O 1
ATOM 2196 N N . ASN A 1 276 ? 6.829 -10.796 14.653 1.00 83.75 276 ASN A N 1
ATOM 2197 C CA . ASN A 1 276 ? 6.856 -12.175 15.157 1.00 83.75 276 ASN A CA 1
ATOM 2198 C C . ASN A 1 276 ? 5.566 -12.951 14.843 1.00 83.75 276 ASN A C 1
ATOM 2200 O O . ASN A 1 276 ? 5.035 -13.664 15.697 1.00 83.75 276 ASN A O 1
ATOM 2204 N N . LEU A 1 277 ? 5.035 -12.764 13.635 1.00 86.94 277 LEU A N 1
ATOM 2205 C CA . LEU A 1 277 ? 3.895 -13.532 13.153 1.00 86.94 277 LEU A CA 1
ATOM 2206 C C . LEU A 1 277 ? 4.388 -14.875 12.617 1.00 86.94 277 LEU A C 1
ATOM 2208 O O . LEU A 1 277 ? 5.537 -15.008 12.203 1.00 86.94 277 LEU A O 1
ATOM 2212 N N . ASP A 1 278 ? 3.522 -15.876 12.662 1.00 84.25 278 ASP A N 1
ATOM 2213 C CA . ASP A 1 278 ? 3.735 -17.188 12.070 1.00 84.25 278 ASP A CA 1
ATOM 2214 C C . ASP A 1 278 ? 2.956 -17.321 10.753 1.00 84.25 278 ASP A C 1
ATOM 2216 O O . ASP A 1 278 ? 2.219 -16.423 10.347 1.00 84.25 278 ASP A O 1
ATOM 2220 N N . ASN A 1 279 ? 3.165 -18.423 10.033 1.00 87.12 279 ASN A N 1
ATOM 2221 C CA . ASN A 1 279 ? 2.517 -18.636 8.743 1.00 87.12 279 ASN A CA 1
ATOM 2222 C C . ASN A 1 279 ? 1.003 -18.854 8.919 1.00 87.12 279 ASN A C 1
ATOM 2224 O O . ASN A 1 279 ? 0.573 -19.946 9.293 1.00 87.12 279 ASN A O 1
ATOM 2228 N N . ASP A 1 280 ? 0.195 -17.824 8.660 1.00 92.00 280 ASP A N 1
ATOM 2229 C CA . ASP A 1 280 ? -1.267 -17.877 8.748 1.00 92.00 280 ASP A CA 1
ATOM 2230 C C . ASP A 1 280 ? -1.924 -16.742 7.939 1.00 92.00 280 ASP A C 1
ATOM 2232 O O . ASP A 1 280 ? -1.268 -15.865 7.367 1.00 92.00 280 ASP A O 1
ATOM 2236 N N . LYS A 1 281 ? -3.255 -16.752 7.899 1.00 95.00 281 LYS A N 1
ATOM 2237 C CA . LYS A 1 281 ? -4.081 -15.638 7.456 1.00 95.00 281 LYS A CA 1
ATOM 2238 C C . LYS A 1 281 ? -4.448 -14.750 8.636 1.00 95.00 281 LYS A C 1
ATOM 2240 O O . LYS A 1 281 ? -4.983 -15.217 9.645 1.00 95.00 281 LYS A O 1
ATOM 2245 N N . TYR A 1 282 ? -4.256 -13.453 8.458 1.00 96.12 282 TYR A N 1
ATOM 2246 C CA . TYR A 1 282 ? -4.552 -12.436 9.453 1.00 96.12 282 TYR A CA 1
ATOM 2247 C C . TYR A 1 282 ? -5.575 -11.437 8.936 1.00 96.12 282 TYR A C 1
ATOM 2249 O O . TYR A 1 282 ? -5.675 -11.196 7.740 1.00 96.12 282 TYR A O 1
ATOM 2257 N N . LYS A 1 283 ? -6.346 -10.846 9.840 1.00 95.12 283 LYS A N 1
ATOM 2258 C CA . LYS A 1 283 ? -7.300 -9.785 9.531 1.00 95.12 283 LYS A CA 1
ATOM 2259 C C . LYS A 1 283 ? -7.118 -8.657 10.528 1.00 95.12 283 LYS A C 1
ATOM 2261 O O . LYS A 1 283 ? -7.088 -8.899 11.733 1.00 95.12 283 LYS A O 1
ATOM 2266 N N . LEU A 1 284 ? -7.014 -7.431 10.040 1.00 96.56 284 LEU A N 1
ATOM 2267 C CA . LEU A 1 284 ? -6.918 -6.256 10.892 1.00 96.56 284 LEU A CA 1
ATOM 2268 C C . LEU A 1 284 ? -8.305 -5.721 11.193 1.00 96.56 284 LEU A C 1
ATOM 2270 O O . LEU A 1 284 ? -9.175 -5.681 10.325 1.00 96.56 284 LEU A O 1
ATOM 2274 N N . VAL A 1 285 ? -8.505 -5.308 12.438 1.00 95.75 285 VAL A N 1
ATOM 2275 C CA . VAL A 1 285 ? -9.708 -4.618 12.889 1.00 95.75 285 VAL A CA 1
ATOM 2276 C C . VAL A 1 285 ? -9.282 -3.382 13.655 1.00 95.75 285 VAL A C 1
ATOM 2278 O O . VAL A 1 285 ? -8.648 -3.478 14.704 1.00 95.75 285 VAL A O 1
ATOM 2281 N N . ILE A 1 286 ? -9.677 -2.218 13.158 1.00 95.56 286 ILE A N 1
ATOM 2282 C CA . ILE A 1 286 ? -9.382 -0.935 13.785 1.00 95.56 286 ILE A CA 1
ATOM 2283 C C . ILE A 1 286 ? -10.661 -0.393 14.396 1.00 95.56 286 ILE A C 1
ATOM 2285 O O . ILE A 1 286 ? -11.714 -0.367 13.755 1.00 95.56 286 ILE A O 1
ATOM 2289 N N . ARG A 1 287 ? -10.570 0.048 15.649 1.00 94.44 287 ARG A N 1
ATOM 2290 C CA . ARG A 1 287 ? -11.622 0.816 16.312 1.00 94.44 287 ARG A CA 1
ATOM 2291 C C . ARG A 1 287 ? -11.098 2.182 16.697 1.00 94.44 287 ARG A C 1
ATOM 2293 O O . ARG A 1 287 ? -10.041 2.281 17.318 1.00 94.44 287 ARG A O 1
ATOM 2300 N N . VAL A 1 288 ? -11.875 3.210 16.393 1.00 92.81 288 VAL A N 1
ATOM 2301 C CA . VAL A 1 288 ? -11.607 4.559 16.890 1.00 92.81 288 VAL A CA 1
ATOM 2302 C C . VAL A 1 288 ? -11.986 4.615 18.368 1.00 92.81 288 VAL A C 1
ATOM 2304 O O . VAL A 1 288 ? -13.070 4.163 18.749 1.00 92.81 288 VAL A O 1
ATOM 2307 N N . ILE A 1 289 ? -11.077 5.109 19.205 1.00 92.56 289 ILE A N 1
ATOM 2308 C CA . ILE A 1 289 ? -11.314 5.289 20.639 1.00 92.56 289 ILE A CA 1
ATOM 2309 C C . ILE A 1 289 ? -11.982 6.648 20.841 1.00 92.56 289 ILE A C 1
ATOM 2311 O O . ILE A 1 289 ? -11.504 7.653 20.323 1.00 92.56 289 ILE A O 1
ATOM 2315 N N . ASP A 1 290 ? -13.075 6.680 21.601 1.00 89.00 290 ASP A N 1
ATOM 2316 C CA . ASP A 1 290 ? -13.755 7.924 21.956 1.00 89.00 290 ASP A CA 1
ATOM 2317 C C . ASP A 1 290 ? -12.949 8.641 23.060 1.00 89.00 290 ASP A C 1
ATOM 2319 O O . ASP A 1 290 ? -12.885 8.146 24.195 1.00 89.00 290 ASP A O 1
ATOM 2323 N N . PRO A 1 291 ? -12.328 9.805 22.782 1.00 85.31 291 PRO A N 1
ATOM 2324 C CA . PRO A 1 291 ? -11.538 10.524 23.780 1.00 85.31 291 PRO A CA 1
ATOM 2325 C C . PRO A 1 291 ? -12.403 11.092 24.918 1.00 85.31 291 PRO A C 1
ATOM 2327 O O . PRO A 1 291 ? -11.892 11.400 25.997 1.00 85.31 291 PRO A O 1
ATOM 2330 N N . PHE A 1 292 ? -13.718 11.191 24.716 1.00 85.94 292 PHE A N 1
ATOM 2331 C CA . PHE A 1 292 ? -14.675 11.763 25.653 1.00 85.94 292 PHE A CA 1
ATOM 2332 C C . PHE A 1 292 ? -15.511 10.706 26.375 1.00 85.94 292 PHE A C 1
ATOM 2334 O O . PHE A 1 292 ? -16.429 11.069 27.108 1.00 85.94 292 PHE A O 1
ATOM 2341 N N . HIS A 1 293 ? -15.194 9.411 26.248 1.00 85.25 293 HIS A N 1
ATOM 2342 C CA . HIS A 1 293 ? -16.077 8.359 26.764 1.00 85.25 293 HIS A CA 1
ATOM 2343 C C . HIS A 1 293 ? -16.327 8.391 28.280 1.00 85.25 293 HIS A C 1
ATOM 2345 O O . HIS A 1 293 ? -17.316 7.843 28.765 1.00 85.25 293 HIS A O 1
ATOM 2351 N N . LYS A 1 294 ? -15.429 9.032 29.038 1.00 85.88 294 LYS A N 1
ATOM 2352 C CA . LYS A 1 294 ? -15.554 9.234 30.492 1.00 85.88 294 LYS A CA 1
ATOM 2353 C C . LYS A 1 294 ? -16.173 10.582 30.872 1.00 85.88 294 LYS A C 1
ATOM 2355 O O . LYS A 1 294 ? -16.411 10.823 32.050 1.00 85.88 294 LYS A O 1
ATOM 2360 N N . GLN A 1 295 ? -16.398 11.475 29.910 1.00 84.62 295 GLN A N 1
ATOM 2361 C CA . GLN A 1 295 ? -16.921 12.816 30.152 1.00 84.62 295 GLN A CA 1
ATOM 2362 C C . GLN A 1 295 ? -18.446 12.818 30.005 1.00 84.62 295 GLN A C 1
ATOM 2364 O O . GLN A 1 295 ? -18.994 12.513 28.942 1.00 84.62 295 GLN A O 1
ATOM 2369 N N . VAL A 1 296 ? -19.144 13.177 31.084 1.00 82.19 296 VAL A N 1
ATOM 2370 C CA . VAL A 1 296 ? -20.612 13.213 31.119 1.00 82.19 296 VAL A CA 1
ATOM 2371 C C . VAL A 1 296 ? -21.139 14.154 30.031 1.00 82.19 296 VAL A C 1
ATOM 2373 O O . VAL A 1 296 ? -20.701 15.296 29.918 1.00 82.19 296 VAL A O 1
ATOM 2376 N N . GLY A 1 297 ? -22.065 13.657 29.207 1.00 81.75 297 GLY A N 1
ATOM 2377 C CA . GLY A 1 297 ? -22.719 14.430 28.144 1.00 81.75 297 GLY A CA 1
ATOM 2378 C C . GLY A 1 297 ? -21.882 14.689 26.883 1.00 81.75 297 GLY A C 1
ATOM 2379 O O . GLY A 1 297 ? -22.427 15.213 25.919 1.00 81.75 297 GLY A O 1
ATOM 2380 N N . LYS A 1 298 ? -20.600 14.301 26.849 1.00 85.06 298 LYS A N 1
ATOM 2381 C CA . LYS A 1 298 ? -19.689 14.553 25.710 1.00 85.06 298 LYS A CA 1
ATOM 2382 C C . LYS A 1 298 ? -19.343 13.313 24.886 1.00 85.06 298 LYS A C 1
ATOM 2384 O O . LYS A 1 298 ? -18.557 13.392 23.952 1.00 85.06 298 LYS A O 1
ATOM 2389 N N . CYS A 1 299 ? -19.934 12.178 25.237 1.00 87.56 299 CYS A N 1
ATOM 2390 C CA . CYS A 1 299 ? -19.748 10.920 24.535 1.00 87.56 299 CYS A CA 1
ATOM 2391 C C . CYS A 1 299 ? -20.095 11.047 23.045 1.00 87.56 299 CYS A C 1
ATOM 2393 O O . CYS A 1 299 ? -21.207 11.456 22.691 1.00 87.56 299 CYS A O 1
ATOM 2395 N N . LEU A 1 300 ? -19.171 10.625 22.187 1.00 87.06 300 LEU A N 1
ATOM 2396 C CA . LEU A 1 300 ? -19.413 10.475 20.757 1.00 87.06 300 LEU A CA 1
ATOM 2397 C C . LEU A 1 300 ? -20.146 9.152 20.501 1.00 87.06 300 LEU A C 1
ATOM 2399 O O . LEU A 1 300 ? -21.077 9.078 19.693 1.00 87.06 300 LEU A O 1
ATOM 2403 N N . CYS A 1 301 ? -19.759 8.103 21.227 1.00 88.56 301 CYS A N 1
ATOM 2404 C CA . CYS A 1 301 ? -20.076 6.724 20.877 1.00 88.56 301 CYS A CA 1
ATOM 2405 C C . CYS A 1 301 ? -21.067 6.099 21.863 1.00 88.56 301 CYS A C 1
ATOM 2407 O O . CYS A 1 301 ? -20.710 5.412 22.816 1.00 88.56 301 CYS A O 1
ATOM 2409 N N . TRP A 1 302 ? -22.357 6.340 21.618 1.00 87.56 302 TRP A N 1
ATOM 2410 C CA . TRP A 1 302 ? -23.450 5.837 22.452 1.00 87.56 302 TRP A CA 1
ATOM 2411 C C . TRP A 1 302 ? -23.887 4.424 22.068 1.00 87.56 302 TRP A C 1
ATOM 2413 O O . TRP A 1 302 ? -24.208 4.156 20.910 1.00 87.56 302 TRP A O 1
ATOM 2423 N N . VAL A 1 303 ? -24.012 3.548 23.065 1.00 85.56 303 VAL A N 1
ATOM 2424 C CA . VAL A 1 303 ? -24.587 2.207 22.905 1.00 85.56 303 VAL A CA 1
ATOM 2425 C C . VAL A 1 303 ? -25.908 2.119 23.660 1.00 85.56 303 VAL A C 1
ATOM 2427 O O . VAL A 1 303 ? -26.031 2.569 24.802 1.00 85.56 303 VAL A O 1
ATOM 2430 N N . LYS A 1 304 ? -26.923 1.549 23.002 1.00 84.69 304 LYS A N 1
ATOM 2431 C CA . LYS A 1 304 ? -28.238 1.307 23.600 1.00 84.69 304 LYS A CA 1
ATOM 2432 C C . LYS A 1 304 ? -28.176 0.040 24.457 1.00 84.69 304 LYS A C 1
ATOM 2434 O O . LYS A 1 304 ? -27.833 -1.026 23.960 1.00 84.69 304 LYS A O 1
ATOM 2439 N N . ALA A 1 305 ? -28.544 0.165 25.724 1.00 81.75 305 ALA A N 1
ATOM 2440 C CA . ALA A 1 305 ? -28.731 -0.925 26.671 1.00 81.75 305 ALA A CA 1
ATOM 2441 C C . ALA A 1 305 ? -30.191 -0.990 27.133 1.00 81.75 305 ALA A C 1
ATOM 2443 O O . ALA A 1 305 ? -30.977 -0.063 26.931 1.00 81.75 305 ALA A O 1
ATOM 2444 N N . THR A 1 306 ? -30.543 -2.077 27.818 1.00 84.00 306 THR A N 1
ATOM 2445 C CA . THR A 1 306 ? -31.864 -2.266 28.437 1.00 84.00 306 THR A CA 1
ATOM 2446 C C . THR A 1 306 ? -32.223 -1.164 29.438 1.00 84.00 306 THR A C 1
ATOM 2448 O O . THR A 1 306 ? -33.391 -0.817 29.556 1.00 84.00 306 THR A O 1
ATOM 2451 N N . LYS A 1 307 ? -31.232 -0.567 30.117 1.00 84.38 307 LYS A N 1
ATOM 2452 C CA . LYS A 1 307 ? -31.420 0.503 31.119 1.00 84.38 307 LYS A CA 1
ATOM 2453 C C . LYS A 1 307 ? -31.138 1.925 30.603 1.00 84.38 307 LYS A C 1
ATOM 2455 O O . LYS A 1 307 ? -30.979 2.835 31.408 1.00 84.38 307 LYS A O 1
ATOM 2460 N N . GLY A 1 308 ? -31.043 2.136 29.288 1.00 85.50 308 GLY A N 1
ATOM 2461 C CA . GLY A 1 308 ? -30.787 3.458 28.700 1.00 85.50 308 GLY A CA 1
ATOM 2462 C C . GLY A 1 308 ? -29.618 3.467 27.718 1.00 85.50 308 GLY A C 1
ATOM 2463 O O . GLY A 1 308 ? -29.348 2.469 27.055 1.00 85.50 308 GLY A O 1
ATOM 2464 N N . ARG A 1 309 ? -28.930 4.604 27.583 1.00 84.50 309 ARG A N 1
ATOM 2465 C CA . ARG A 1 309 ? -27.719 4.722 26.757 1.00 84.50 309 ARG A CA 1
ATOM 2466 C C . ARG A 1 309 ? -26.504 4.852 27.663 1.00 84.50 309 ARG A C 1
ATOM 2468 O O . ARG A 1 309 ? -26.546 5.613 28.623 1.00 84.50 309 ARG A O 1
ATOM 2475 N N . TYR A 1 310 ? -25.434 4.140 27.343 1.00 86.69 310 TYR A N 1
ATOM 2476 C CA . TYR A 1 310 ? -24.143 4.315 28.002 1.00 86.69 310 TYR A CA 1
ATOM 2477 C C . TYR A 1 310 ? -23.082 4.658 26.966 1.00 86.69 310 TYR A C 1
ATOM 2479 O O . TYR A 1 310 ? -23.239 4.368 25.775 1.00 86.69 310 TYR A O 1
ATOM 2487 N N . CYS A 1 311 ? -22.015 5.300 27.427 1.00 88.56 311 CYS A N 1
ATOM 2488 C CA . CYS A 1 311 ? -20.916 5.638 26.551 1.00 88.56 311 CYS A CA 1
ATOM 2489 C C . CYS A 1 311 ? -19.982 4.446 26.353 1.00 88.56 311 CYS A C 1
ATOM 2491 O O . CYS A 1 311 ? -19.500 3.856 27.322 1.00 88.56 311 CYS A O 1
ATOM 2493 N N . ALA A 1 312 ? -19.721 4.092 25.100 1.00 88.19 312 ALA A N 1
ATOM 2494 C CA . ALA A 1 312 ? -18.718 3.106 24.753 1.00 88.19 312 ALA A CA 1
ATOM 2495 C C . ALA A 1 312 ? -17.348 3.765 24.593 1.00 88.19 312 ALA A C 1
ATOM 2497 O O . ALA A 1 312 ? -17.212 4.832 24.007 1.00 88.19 312 ALA A O 1
ATOM 2498 N N . ASN A 1 313 ? -16.314 3.068 25.059 1.00 88.00 313 ASN A N 1
ATOM 2499 C CA . ASN A 1 313 ? -14.921 3.481 24.878 1.00 88.00 313 ASN A CA 1
ATOM 2500 C C . ASN A 1 313 ? -14.484 3.472 23.401 1.00 88.00 313 ASN A C 1
ATOM 2502 O O . ASN A 1 313 ? -13.561 4.175 23.011 1.00 88.00 313 ASN A O 1
ATOM 2506 N N . SER A 1 314 ? -15.127 2.657 22.566 1.00 88.44 314 SER A N 1
ATOM 2507 C CA . SER A 1 314 ? -14.796 2.550 21.149 1.00 88.44 314 SER A CA 1
ATOM 2508 C C . SER A 1 314 ? -16.025 2.744 20.282 1.00 88.44 314 SER A C 1
ATOM 2510 O O . SER A 1 314 ? -17.094 2.215 20.595 1.00 88.44 314 SER A O 1
ATOM 2512 N N . CYS A 1 315 ? -15.826 3.431 19.171 1.00 88.19 315 CYS A N 1
ATOM 2513 C CA . CYS A 1 315 ? -16.839 3.750 18.181 1.00 88.19 315 CYS A CA 1
ATOM 2514 C C . CYS A 1 315 ? -17.012 2.610 17.168 1.00 88.19 315 CYS A C 1
ATOM 2516 O O . CYS A 1 315 ? -16.837 1.431 17.498 1.00 88.19 315 CYS A O 1
ATOM 2518 N N . GLN A 1 316 ? -17.376 2.953 15.928 1.00 86.56 316 GLN A N 1
ATOM 2519 C CA . GLN A 1 316 ? -17.423 1.994 14.831 1.00 86.56 316 GLN A CA 1
ATOM 2520 C C . GLN A 1 316 ? -16.069 1.300 14.601 1.00 86.56 316 GLN A C 1
ATOM 2522 O O . GLN A 1 316 ? -15.020 1.702 15.116 1.00 86.56 316 GLN A O 1
ATOM 2527 N N . ARG A 1 317 ? -16.116 0.212 13.827 1.00 90.88 317 ARG A N 1
ATOM 2528 C CA . ARG A 1 317 ? -14.943 -0.575 13.451 1.00 90.88 317 ARG A CA 1
ATOM 2529 C C . ARG A 1 317 ? -14.823 -0.658 11.936 1.00 90.88 317 ARG A C 1
ATOM 2531 O O . ARG A 1 317 ? -15.835 -0.835 11.265 1.00 90.88 317 ARG A O 1
ATOM 2538 N N . ILE A 1 318 ? -13.593 -0.630 11.447 1.00 94.00 318 ILE A N 1
ATOM 2539 C CA . ILE A 1 318 ? -13.235 -0.988 10.074 1.00 94.00 318 ILE A CA 1
ATOM 2540 C C . ILE A 1 318 ? -12.351 -2.233 10.111 1.00 94.00 318 ILE A C 1
ATOM 2542 O O . ILE A 1 318 ? -11.662 -2.474 11.107 1.00 94.00 318 ILE A O 1
ATOM 2546 N N . ALA A 1 319 ? -12.421 -3.065 9.077 1.00 92.69 319 ALA A N 1
ATOM 2547 C CA . ALA A 1 319 ? -11.638 -4.285 9.016 1.00 92.69 319 ALA A CA 1
ATOM 2548 C C . ALA A 1 319 ? -11.194 -4.604 7.589 1.00 92.69 319 ALA A C 1
ATOM 2550 O O . ALA A 1 319 ? -11.956 -4.379 6.654 1.00 92.69 319 ALA A O 1
ATOM 2551 N N . THR A 1 320 ? -10.002 -5.180 7.456 1.00 92.75 320 THR A N 1
ATOM 2552 C CA . THR A 1 320 ? -9.437 -5.599 6.166 1.00 92.75 320 THR A CA 1
ATOM 2553 C C . THR A 1 320 ? -10.036 -6.918 5.682 1.00 92.75 320 THR A C 1
ATOM 2555 O O . THR A 1 320 ? -10.729 -7.631 6.424 1.00 92.75 320 THR A O 1
ATOM 2558 N N . GLU A 1 321 ? -9.686 -7.309 4.460 1.00 91.25 321 GLU A N 1
ATOM 2559 C CA . GLU A 1 321 ? -9.697 -8.716 4.059 1.00 91.25 321 GLU A CA 1
ATOM 2560 C C . GLU A 1 321 ? -8.644 -9.551 4.809 1.00 91.25 321 GLU A C 1
ATOM 2562 O O . GLU A 1 321 ? -7.841 -9.040 5.598 1.00 91.25 321 GLU A O 1
ATOM 2567 N N . TRP A 1 322 ? -8.693 -10.869 4.602 1.00 93.50 322 TRP A N 1
ATOM 2568 C CA . TRP A 1 322 ? -7.693 -11.796 5.125 1.00 93.50 322 TRP A CA 1
ATOM 2569 C C . TRP A 1 322 ? -6.381 -11.698 4.337 1.00 93.50 322 TRP A C 1
ATOM 2571 O O . TRP A 1 322 ? -6.337 -12.033 3.157 1.00 93.50 322 TRP A O 1
ATOM 2581 N N . ILE A 1 323 ? -5.306 -11.339 5.027 1.00 93.12 323 ILE A N 1
ATOM 2582 C CA . ILE A 1 323 ? -3.950 -11.176 4.507 1.00 93.12 323 ILE A CA 1
ATOM 2583 C C . ILE A 1 323 ? -3.154 -12.443 4.811 1.00 93.12 323 ILE A C 1
ATOM 2585 O O . ILE A 1 323 ? -3.106 -12.887 5.957 1.00 93.12 323 ILE A O 1
ATOM 2589 N N . MET A 1 324 ? -2.528 -13.035 3.798 1.00 91.94 324 MET A N 1
ATOM 2590 C CA . MET A 1 324 ? -1.642 -14.184 3.980 1.00 91.94 324 MET A CA 1
ATOM 2591 C C . MET A 1 324 ? -0.246 -13.703 4.381 1.00 91.94 324 MET A C 1
ATOM 2593 O O . MET A 1 324 ? 0.358 -12.937 3.636 1.00 91.94 324 MET A O 1
ATOM 2597 N N . VAL A 1 325 ? 0.286 -14.179 5.508 1.00 89.06 325 VAL A N 1
ATOM 2598 C CA . VAL A 1 325 ? 1.685 -13.945 5.893 1.00 89.06 325 VAL A CA 1
ATOM 2599 C C . VAL A 1 325 ? 2.481 -15.220 5.633 1.00 89.06 325 VAL A C 1
ATOM 2601 O O . VAL A 1 325 ? 2.421 -16.144 6.443 1.00 89.06 325 VAL A O 1
ATOM 2604 N N . PRO A 1 326 ? 3.212 -15.318 4.510 1.00 79.25 326 PRO A N 1
ATOM 2605 C CA . PRO A 1 326 ? 4.082 -16.450 4.257 1.00 79.25 326 PRO A CA 1
ATOM 2606 C C . PRO A 1 326 ? 5.349 -16.293 5.097 1.00 79.25 326 PRO A C 1
ATOM 2608 O O . PRO A 1 326 ? 6.310 -15.641 4.695 1.00 79.25 326 PRO A O 1
ATOM 2611 N N . VAL A 1 327 ? 5.375 -16.903 6.277 1.00 67.81 327 VAL A N 1
ATOM 2612 C CA . VAL A 1 327 ? 6.641 -17.072 6.992 1.00 67.81 327 VAL A CA 1
ATOM 2613 C C . VAL A 1 327 ? 7.355 -18.244 6.339 1.00 67.81 327 VAL A C 1
ATOM 2615 O O . VAL A 1 327 ? 6.912 -19.387 6.453 1.00 67.81 327 VAL A O 1
ATOM 2618 N N . THR A 1 328 ? 8.448 -17.966 5.624 1.00 57.53 328 THR A N 1
ATOM 2619 C CA . THR A 1 328 ? 9.433 -19.004 5.305 1.00 57.53 328 THR A CA 1
ATOM 2620 C C . THR A 1 328 ? 9.887 -19.585 6.631 1.00 57.53 328 THR A C 1
ATOM 2622 O O . THR A 1 328 ? 10.539 -18.881 7.404 1.00 57.53 328 THR A O 1
ATOM 2625 N N . ASP A 1 329 ? 9.468 -20.818 6.904 1.00 51.47 329 ASP A N 1
ATOM 2626 C CA . ASP A 1 329 ? 9.778 -21.548 8.127 1.00 51.47 329 ASP A CA 1
ATOM 2627 C C . ASP A 1 329 ? 11.274 -21.361 8.448 1.00 51.47 329 ASP A C 1
ATOM 2629 O O . ASP A 1 329 ? 12.109 -21.676 7.590 1.00 51.47 329 ASP A O 1
ATOM 2633 N N . PRO A 1 330 ? 11.657 -20.806 9.615 1.00 49.25 330 PRO A N 1
ATOM 2634 C CA . PRO A 1 330 ? 13.066 -20.604 9.946 1.00 49.25 330 PRO A CA 1
ATOM 2635 C C . PRO A 1 330 ? 13.880 -21.902 9.887 1.00 49.25 330 PRO A C 1
ATOM 2637 O O . PRO A 1 330 ? 15.079 -21.850 9.634 1.00 49.25 330 PRO A O 1
ATOM 2640 N N . GLY A 1 331 ? 13.219 -23.062 9.997 1.00 46.38 331 GLY A N 1
ATOM 2641 C CA . GLY A 1 331 ? 13.814 -24.385 9.797 1.00 46.38 331 GLY A CA 1
ATOM 2642 C C . GLY A 1 331 ? 14.159 -24.770 8.353 1.00 46.38 331 GLY A C 1
ATOM 2643 O O . GLY A 1 331 ? 14.522 -25.921 8.114 1.00 46.38 331 GLY A O 1
ATOM 2644 N N . ARG A 1 332 ? 14.006 -23.875 7.368 1.00 50.22 332 ARG A N 1
ATOM 2645 C CA . ARG A 1 332 ? 14.352 -24.169 5.967 1.00 50.22 332 ARG A CA 1
ATOM 2646 C C . ARG A 1 332 ? 14.993 -23.005 5.222 1.00 50.22 332 ARG A C 1
ATOM 2648 O O . ARG A 1 332 ? 14.984 -22.998 3.991 1.00 50.22 332 ARG A O 1
ATOM 2655 N N . TRP A 1 333 ? 15.547 -22.023 5.934 1.00 54.03 333 TRP A N 1
ATOM 2656 C CA . TRP A 1 333 ? 16.412 -21.058 5.269 1.00 54.03 333 TRP A CA 1
ATOM 2657 C C . TRP A 1 333 ? 17.716 -21.750 4.867 1.00 54.03 333 TRP A C 1
ATOM 2659 O O . TRP A 1 333 ? 18.485 -22.211 5.709 1.00 54.03 333 TRP A O 1
ATOM 2669 N N . ILE A 1 334 ? 17.930 -21.847 3.559 1.00 59.56 334 ILE A N 1
ATOM 2670 C CA . ILE A 1 334 ? 19.181 -22.302 2.966 1.00 59.56 334 ILE A CA 1
ATOM 2671 C C . ILE A 1 334 ? 19.943 -21.034 2.566 1.00 59.56 334 ILE A C 1
ATOM 2673 O O . ILE A 1 334 ? 19.368 -20.222 1.833 1.00 59.56 334 ILE A O 1
ATOM 2677 N N . PRO A 1 335 ? 21.193 -20.829 3.027 1.00 63.09 335 PRO A N 1
ATOM 2678 C CA . PRO A 1 335 ? 22.002 -19.717 2.543 1.00 63.09 335 PRO A CA 1
ATOM 2679 C C . PRO A 1 335 ? 22.082 -19.759 1.020 1.00 63.09 335 PRO A C 1
ATOM 2681 O O . PRO A 1 335 ? 22.238 -20.849 0.473 1.00 63.09 335 PRO A O 1
ATOM 2684 N N . PRO A 1 336 ? 21.996 -18.627 0.303 1.00 66.69 336 PRO A N 1
ATOM 2685 C CA . PRO A 1 336 ? 22.419 -18.631 -1.087 1.00 66.69 336 PRO A CA 1
ATOM 2686 C C . PRO A 1 336 ? 23.889 -19.057 -1.114 1.00 66.69 336 PRO A C 1
ATOM 2688 O O . PRO A 1 336 ? 24.703 -18.514 -0.373 1.00 66.69 336 PRO A O 1
ATOM 2691 N N . TRP A 1 337 ? 24.233 -20.059 -1.913 1.00 76.56 337 TRP A N 1
ATOM 2692 C CA . TRP A 1 337 ? 25.604 -20.544 -2.029 1.00 76.56 337 TRP A CA 1
ATOM 2693 C C . TRP A 1 337 ? 25.938 -20.844 -3.487 1.00 76.56 337 TRP A C 1
ATOM 2695 O O . TRP A 1 337 ? 25.051 -21.082 -4.307 1.00 76.56 337 TRP A O 1
ATOM 2705 N N . SER A 1 338 ? 27.223 -20.821 -3.819 1.00 79.12 338 SER A N 1
ATOM 2706 C CA . SER A 1 338 ? 27.729 -21.271 -5.113 1.00 79.12 338 SER A CA 1
ATOM 2707 C C . SER A 1 338 ? 29.008 -22.079 -4.935 1.00 79.12 338 SER A C 1
ATOM 2709 O O . SER A 1 338 ? 29.688 -21.986 -3.912 1.00 79.12 338 SER A O 1
ATOM 2711 N N . THR A 1 339 ? 29.317 -22.918 -5.920 1.00 81.44 339 THR A N 1
ATOM 2712 C CA . THR A 1 339 ? 30.550 -23.710 -5.945 1.00 81.44 339 THR A CA 1
ATOM 2713 C C . THR A 1 339 ? 31.310 -23.452 -7.234 1.00 81.44 339 THR A C 1
ATOM 2715 O O . THR A 1 339 ? 30.713 -23.191 -8.281 1.00 81.44 339 THR A O 1
ATOM 2718 N N . ARG A 1 340 ? 32.638 -23.517 -7.158 1.00 83.81 340 ARG A N 1
ATOM 2719 C CA . ARG A 1 340 ? 33.530 -23.396 -8.309 1.00 83.81 340 ARG A CA 1
ATOM 2720 C C . ARG A 1 340 ? 34.688 -24.378 -8.167 1.00 83.81 340 ARG A C 1
ATOM 2722 O O . ARG A 1 340 ? 35.380 -24.384 -7.155 1.00 83.81 340 ARG A O 1
ATOM 2729 N N . VAL A 1 341 ? 34.933 -25.184 -9.200 1.00 79.12 341 VAL A N 1
ATOM 2730 C CA . VAL A 1 341 ? 36.125 -26.045 -9.270 1.00 79.12 341 VAL A CA 1
ATOM 2731 C C . VAL A 1 341 ? 37.327 -25.209 -9.711 1.00 79.12 341 VAL A C 1
ATOM 2733 O O . VAL A 1 341 ? 37.287 -24.550 -10.752 1.00 79.12 341 VAL A O 1
ATOM 2736 N N . ILE A 1 342 ? 38.409 -25.258 -8.938 1.00 82.75 342 ILE A N 1
ATOM 2737 C CA . ILE A 1 342 ? 39.701 -24.643 -9.248 1.00 82.75 342 ILE A CA 1
ATOM 2738 C C . ILE A 1 342 ? 40.630 -25.754 -9.747 1.00 82.75 342 ILE A C 1
ATOM 2740 O O . ILE A 1 342 ? 41.335 -26.398 -8.967 1.00 82.75 342 ILE A O 1
ATOM 2744 N N . LYS A 1 343 ? 40.596 -25.992 -11.064 1.00 73.06 343 LYS A N 1
ATOM 2745 C CA . LYS A 1 343 ? 41.290 -27.113 -11.725 1.00 73.06 343 LYS A CA 1
ATOM 2746 C C . LYS A 1 343 ? 42.796 -27.138 -11.456 1.00 73.06 343 LYS A C 1
ATOM 2748 O O . LYS A 1 343 ? 43.327 -28.181 -11.101 1.00 73.06 343 LYS A O 1
ATOM 2753 N N . GLU A 1 344 ? 43.450 -25.978 -11.519 1.00 72.81 344 GLU A N 1
ATOM 2754 C CA . GLU A 1 344 ? 44.901 -25.820 -11.310 1.00 72.81 344 GLU A CA 1
ATOM 2755 C C . GLU A 1 344 ? 45.387 -26.262 -9.921 1.00 72.81 344 GLU A C 1
ATOM 2757 O O . GLU A 1 344 ? 46.577 -26.481 -9.722 1.00 72.81 344 GLU A O 1
ATOM 2762 N N . LYS A 1 345 ? 44.480 -26.364 -8.941 1.00 71.44 345 LYS A N 1
ATOM 2763 C CA . LYS A 1 345 ? 44.812 -26.663 -7.542 1.00 71.44 345 LYS A CA 1
ATOM 2764 C C . LYS A 1 345 ? 44.172 -27.950 -7.026 1.00 71.44 345 LYS A C 1
ATOM 2766 O O . LYS A 1 345 ? 44.279 -28.215 -5.831 1.00 71.44 345 LYS A O 1
ATOM 2771 N N . GLY A 1 346 ? 43.457 -28.694 -7.881 1.00 78.69 346 GLY A N 1
ATOM 2772 C CA . GLY A 1 346 ? 42.641 -29.831 -7.441 1.00 78.69 346 GLY A CA 1
ATOM 2773 C C . GLY A 1 346 ? 41.742 -29.438 -6.265 1.00 78.69 346 GLY A C 1
ATOM 2774 O O . GLY A 1 346 ? 41.801 -30.053 -5.203 1.00 78.69 346 GLY A O 1
ATOM 2775 N N . ALA A 1 347 ? 41.011 -28.326 -6.393 1.00 85.00 347 ALA A N 1
ATOM 2776 C CA . ALA A 1 347 ? 40.277 -27.734 -5.278 1.00 85.00 347 ALA A CA 1
ATOM 2777 C C . ALA A 1 347 ? 38.838 -27.363 -5.650 1.00 85.00 347 ALA A C 1
ATOM 2779 O O . ALA A 1 347 ? 38.544 -27.041 -6.802 1.00 85.00 347 ALA A O 1
ATOM 2780 N N . ILE A 1 348 ? 37.950 -27.356 -4.657 1.00 84.94 348 ILE A N 1
ATOM 2781 C CA . ILE A 1 348 ? 36.597 -26.804 -4.765 1.00 84.94 348 ILE A CA 1
ATOM 2782 C C . ILE A 1 348 ? 36.495 -25.586 -3.848 1.00 84.94 348 ILE A C 1
ATOM 2784 O O . ILE A 1 348 ? 36.739 -25.672 -2.645 1.00 84.94 348 ILE A O 1
ATOM 2788 N N . GLU A 1 349 ? 36.121 -24.451 -4.426 1.00 87.31 349 GLU A N 1
ATOM 2789 C CA . GLU A 1 349 ? 35.722 -23.239 -3.718 1.00 87.31 349 GLU A CA 1
ATOM 2790 C C . GLU A 1 34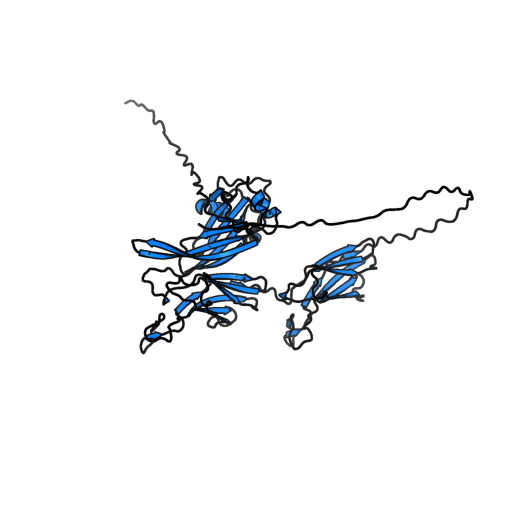9 ? 34.211 -23.270 -3.482 1.00 87.31 349 GLU A C 1
ATOM 2792 O O . GLU A 1 349 ? 33.428 -23.525 -4.401 1.00 87.31 349 GLU A O 1
ATOM 2797 N N . VAL A 1 350 ? 33.802 -22.990 -2.248 1.00 83.88 350 VAL A N 1
ATOM 2798 C CA . VAL A 1 3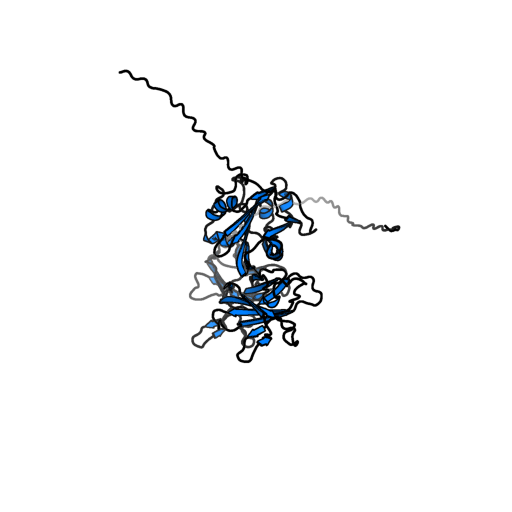50 ? 32.409 -22.810 -1.848 1.00 83.88 350 VAL A CA 1
ATOM 2799 C C . VAL A 1 350 ? 32.232 -21.386 -1.360 1.00 83.88 350 VAL A C 1
ATOM 2801 O O . VAL A 1 350 ? 32.909 -20.949 -0.427 1.00 83.88 350 VAL A O 1
ATOM 2804 N N . LYS A 1 351 ? 31.289 -20.678 -1.970 1.00 84.75 351 LYS A N 1
ATOM 2805 C CA . LYS A 1 351 ? 30.897 -19.330 -1.585 1.00 84.75 351 LYS A CA 1
ATOM 2806 C C . LYS A 1 351 ? 29.552 -19.383 -0.880 1.00 84.75 351 LYS A C 1
ATOM 2808 O O . LYS A 1 351 ? 28.581 -19.869 -1.450 1.00 84.75 351 LYS A O 1
ATOM 2813 N N . ILE A 1 352 ? 29.506 -18.910 0.360 1.00 78.94 352 ILE A N 1
ATOM 2814 C CA . ILE A 1 352 ? 28.315 -18.905 1.214 1.00 78.94 352 ILE A CA 1
ATOM 2815 C C . ILE A 1 352 ? 27.877 -17.455 1.386 1.00 78.94 352 ILE A C 1
ATOM 2817 O O . ILE A 1 352 ? 28.649 -16.624 1.863 1.00 78.94 352 ILE A O 1
ATOM 2821 N N . GLY A 1 353 ? 26.655 -17.144 0.978 1.00 74.38 353 GLY A N 1
ATOM 2822 C CA . GLY A 1 353 ? 26.050 -15.836 1.176 1.00 74.38 353 GLY A CA 1
ATOM 2823 C C . GLY A 1 353 ? 25.503 -15.659 2.590 1.00 74.38 353 GLY A C 1
ATOM 2824 O O . GLY A 1 353 ? 25.258 -16.625 3.319 1.00 74.38 353 GLY A O 1
ATOM 2825 N N . HIS A 1 354 ? 25.306 -14.401 2.970 1.00 69.31 354 HIS A N 1
ATOM 2826 C CA . HIS A 1 354 ? 24.902 -14.036 4.323 1.00 69.31 354 HIS A CA 1
ATOM 2827 C C . HIS A 1 354 ? 23.531 -14.539 4.732 1.00 69.31 354 HIS A C 1
ATOM 2829 O O . HIS A 1 354 ? 22.572 -14.553 3.958 1.00 69.31 354 HIS A O 1
ATOM 2835 N N . SER A 1 355 ? 23.439 -14.851 6.022 1.00 62.56 355 SER A N 1
ATOM 2836 C CA . SER A 1 355 ? 22.167 -14.965 6.713 1.00 62.56 355 SER A CA 1
ATOM 2837 C C . SER A 1 355 ? 21.468 -13.610 6.745 1.00 62.56 355 SER A C 1
ATOM 2839 O O . SER A 1 355 ? 22.037 -12.657 7.276 1.00 62.56 355 SER A O 1
ATOM 2841 N N . PRO A 1 356 ? 20.202 -13.510 6.293 1.00 61.31 356 PRO A N 1
ATOM 2842 C CA . PRO A 1 356 ? 19.355 -12.379 6.618 1.00 61.31 356 PRO A CA 1
ATOM 2843 C C . PRO A 1 356 ? 19.429 -12.073 8.122 1.00 61.31 356 PRO A C 1
ATOM 2845 O O . PRO A 1 356 ? 19.446 -13.023 8.923 1.00 61.31 356 PRO A O 1
ATOM 2848 N N . PRO A 1 357 ? 19.408 -10.788 8.527 1.00 59.75 357 PRO A N 1
ATOM 2849 C CA . PRO A 1 357 ? 19.541 -10.384 9.929 1.00 59.75 357 PRO A CA 1
ATOM 2850 C C . PRO A 1 357 ? 18.590 -11.119 10.887 1.00 59.75 357 PRO A C 1
ATOM 2852 O O . PRO A 1 357 ? 18.923 -11.343 12.046 1.00 59.75 357 PRO A O 1
ATOM 2855 N N . ARG A 1 358 ? 17.423 -11.557 10.390 1.00 57.44 358 ARG A N 1
ATOM 2856 C CA . ARG A 1 358 ? 16.412 -12.290 11.165 1.00 57.44 358 ARG A CA 1
ATOM 2857 C C . ARG A 1 358 ? 16.830 -13.688 11.635 1.00 57.44 358 ARG A C 1
ATOM 2859 O O . ARG A 1 358 ? 16.303 -14.140 12.644 1.00 57.44 358 ARG A O 1
ATOM 2866 N N . PHE A 1 359 ? 17.716 -14.387 10.919 1.00 62.12 359 PHE A N 1
ATOM 2867 C CA . PHE A 1 359 ? 18.125 -15.744 11.313 1.00 62.12 359 PHE A CA 1
ATOM 2868 C C . PHE A 1 359 ? 19.398 -15.738 12.162 1.00 62.12 359 PHE A C 1
ATOM 2870 O O . PHE A 1 359 ? 19.592 -16.654 12.956 1.00 62.12 359 PHE A O 1
ATOM 2877 N N . ASN A 1 360 ? 20.237 -14.700 12.030 1.00 65.62 360 ASN A N 1
ATOM 2878 C CA . ASN A 1 360 ? 21.509 -14.552 12.748 1.00 65.62 360 ASN A CA 1
ATOM 2879 C C . ASN A 1 360 ? 22.375 -15.834 12.724 1.00 65.62 360 ASN A C 1
ATOM 2881 O O . ASN A 1 360 ? 23.053 -16.181 13.696 1.00 65.62 360 ASN A O 1
ATOM 2885 N N . LEU A 1 361 ? 22.318 -16.575 11.612 1.00 69.50 361 LEU A N 1
ATOM 2886 C CA . LEU A 1 361 ? 23.096 -17.789 11.411 1.00 69.50 361 LEU A CA 1
ATOM 2887 C C . LEU A 1 361 ? 24.489 -17.379 10.944 1.00 69.50 361 LEU A C 1
ATOM 2889 O O . LEU A 1 361 ? 24.722 -17.141 9.765 1.00 69.50 361 LEU A O 1
ATOM 2893 N N . THR A 1 362 ? 25.408 -17.274 11.897 1.00 72.44 362 THR A N 1
ATOM 2894 C CA . THR A 1 362 ? 26.799 -16.847 11.658 1.00 72.44 362 THR A CA 1
ATOM 2895 C C . THR A 1 362 ? 27.773 -18.021 11.582 1.00 72.44 362 THR A C 1
ATOM 2897 O O . THR A 1 362 ? 28.980 -17.817 11.458 1.00 72.44 362 THR A O 1
ATOM 2900 N N . GLN A 1 363 ? 27.279 -19.258 11.702 1.00 77.06 363 GLN A N 1
ATOM 2901 C CA . GLN A 1 363 ? 28.098 -20.466 11.756 1.00 77.06 363 GLN A CA 1
ATOM 2902 C C . GLN A 1 363 ? 27.551 -21.565 10.849 1.00 77.06 363 GLN A C 1
ATOM 2904 O O . GLN A 1 363 ? 26.375 -21.921 10.917 1.00 77.06 363 GLN A O 1
ATOM 2909 N N . PHE A 1 364 ? 28.434 -22.149 10.044 1.00 79.38 364 PHE A N 1
ATOM 2910 C CA . PHE A 1 364 ? 28.104 -23.213 9.101 1.00 79.38 364 PHE A CA 1
ATOM 2911 C C . PHE A 1 364 ? 29.144 -24.333 9.185 1.00 79.38 364 PHE A C 1
ATOM 2913 O O . PHE A 1 364 ? 30.336 -24.067 9.342 1.00 79.38 364 PHE A O 1
ATOM 2920 N N . LYS A 1 365 ? 28.707 -25.588 9.065 1.00 81.50 365 LYS A N 1
ATOM 2921 C CA . LYS A 1 365 ? 29.571 -26.747 8.813 1.00 81.50 365 LYS A CA 1
ATOM 2922 C C . LYS A 1 365 ? 29.410 -27.187 7.375 1.00 81.50 365 LYS A C 1
ATOM 2924 O O . LYS A 1 365 ? 28.289 -27.337 6.903 1.00 81.50 365 LYS A O 1
ATOM 2929 N N . LEU A 1 366 ? 30.522 -27.404 6.695 1.00 83.56 366 LEU A N 1
ATOM 2930 C CA . LEU A 1 366 ? 30.544 -27.920 5.339 1.00 83.56 366 LEU A CA 1
ATOM 2931 C C . LEU A 1 366 ? 31.177 -29.296 5.375 1.00 83.56 366 LEU A C 1
ATOM 2933 O O . LEU A 1 366 ? 32.254 -29.456 5.944 1.00 83.56 366 LEU A O 1
ATOM 2937 N N . TYR A 1 367 ? 30.507 -30.257 4.763 1.00 82.31 367 TYR A N 1
ATOM 2938 C CA . TYR A 1 367 ? 30.943 -31.636 4.650 1.00 82.31 367 TYR A CA 1
ATOM 2939 C C . TYR A 1 367 ? 31.198 -31.950 3.184 1.00 82.31 367 TYR A C 1
ATOM 2941 O O . TYR A 1 367 ? 30.326 -31.702 2.355 1.00 82.31 367 TYR A O 1
ATOM 2949 N N . LEU A 1 368 ? 32.370 -32.493 2.874 1.00 82.19 368 LEU A N 1
ATOM 2950 C CA . LEU A 1 368 ? 32.693 -33.006 1.546 1.00 82.19 368 LEU A CA 1
ATOM 2951 C C . LEU A 1 368 ? 32.584 -34.532 1.555 1.00 82.19 368 LEU A C 1
ATOM 2953 O O . LEU A 1 368 ? 33.207 -35.183 2.393 1.00 82.19 368 LEU A O 1
ATOM 2957 N N . PHE A 1 369 ? 31.807 -35.080 0.627 1.00 81.12 369 PHE A N 1
ATOM 2958 C CA . PHE A 1 369 ? 31.627 -36.512 0.409 1.00 81.12 369 PHE A CA 1
ATOM 2959 C C . PHE A 1 369 ? 32.232 -36.899 -0.932 1.00 81.12 369 PHE A C 1
ATOM 2961 O O . PHE A 1 369 ? 32.011 -36.203 -1.916 1.00 81.12 369 PHE A O 1
ATOM 2968 N N . LYS A 1 370 ? 32.961 -38.012 -0.975 1.00 84.38 370 LYS A N 1
ATOM 2969 C CA . LYS A 1 370 ? 33.568 -38.576 -2.185 1.00 84.38 370 LYS A CA 1
ATOM 2970 C C . LYS A 1 370 ? 32.737 -39.765 -2.684 1.00 84.38 370 LYS A C 1
ATOM 2972 O O . LYS A 1 370 ? 32.337 -40.598 -1.867 1.00 84.38 370 LYS A O 1
ATOM 2977 N N . ARG A 1 371 ? 32.451 -39.835 -3.990 1.00 78.69 371 ARG A N 1
ATOM 2978 C CA . ARG A 1 371 ? 31.457 -40.758 -4.577 1.00 78.69 371 ARG A CA 1
ATOM 2979 C C . ARG A 1 371 ? 31.779 -42.233 -4.340 1.00 78.69 371 ARG A C 1
ATOM 2981 O O . ARG A 1 371 ? 30.886 -42.987 -3.956 1.00 78.69 371 ARG A O 1
ATOM 2988 N N . ASP A 1 372 ? 33.040 -42.623 -4.482 1.00 71.88 372 ASP A N 1
ATOM 2989 C CA . ASP A 1 372 ? 33.460 -44.028 -4.378 1.00 71.88 372 ASP A CA 1
ATOM 2990 C C . ASP A 1 372 ? 33.543 -44.555 -2.929 1.00 71.88 372 ASP A C 1
ATOM 2992 O O . ASP A 1 372 ? 33.758 -45.744 -2.699 1.00 71.88 372 ASP A O 1
ATOM 2996 N N . PHE A 1 373 ? 33.323 -43.694 -1.928 1.00 62.88 373 PHE A N 1
ATOM 2997 C CA . PHE A 1 373 ? 33.510 -43.997 -0.503 1.00 62.88 373 PHE A CA 1
ATOM 2998 C C . PHE A 1 373 ? 32.207 -44.044 0.315 1.00 62.88 373 PHE A C 1
ATOM 3000 O O . PHE A 1 373 ? 32.230 -43.891 1.537 1.00 62.88 373 PHE A O 1
ATOM 3007 N N . TYR A 1 374 ? 31.055 -44.314 -0.308 1.00 52.19 374 TYR A N 1
ATOM 3008 C CA . TYR A 1 374 ? 29.767 -44.359 0.410 1.00 52.19 374 TYR A CA 1
ATOM 3009 C C . TYR A 1 374 ? 29.702 -45.365 1.579 1.00 52.19 374 TYR A C 1
ATOM 3011 O O . TYR A 1 374 ? 28.870 -45.194 2.469 1.00 52.19 374 TYR A O 1
ATOM 3019 N N . GLU A 1 375 ? 30.590 -46.367 1.634 1.00 45.00 375 GLU A N 1
ATOM 3020 C CA . GLU A 1 375 ? 30.670 -47.338 2.742 1.00 45.00 375 GLU A CA 1
ATOM 3021 C C . GLU A 1 375 ? 31.666 -46.955 3.858 1.00 45.00 375 GLU A C 1
ATOM 3023 O O . GLU A 1 375 ? 31.581 -47.474 4.972 1.00 45.00 375 GLU A O 1
ATOM 3028 N N . LYS A 1 376 ? 32.580 -46.008 3.608 1.00 43.53 376 LYS A N 1
ATOM 3029 C CA . LYS A 1 376 ? 33.506 -45.431 4.597 1.00 43.53 376 LYS A CA 1
ATOM 3030 C C . LYS A 1 376 ? 33.592 -43.933 4.345 1.00 43.53 376 LYS A C 1
ATOM 3032 O O . LYS A 1 376 ? 34.418 -43.486 3.561 1.00 43.53 376 LYS A O 1
ATOM 3037 N N . MET A 1 377 ? 32.718 -43.165 4.989 1.00 44.66 377 MET A N 1
ATOM 3038 C CA . MET A 1 377 ? 32.675 -41.718 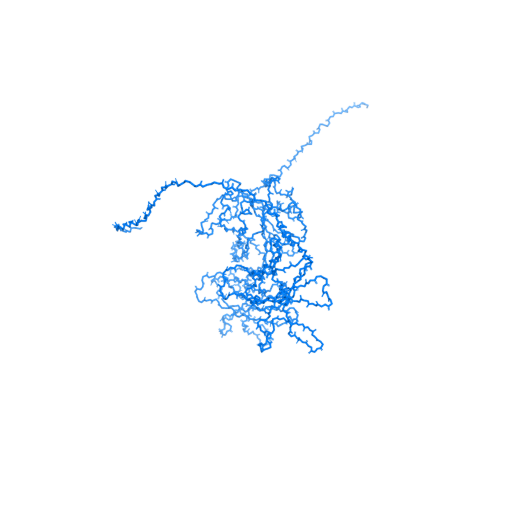4.801 1.00 44.66 377 MET A CA 1
ATOM 3039 C C . MET A 1 377 ? 33.986 -41.063 5.281 1.00 44.66 377 MET A C 1
ATOM 3041 O O . MET A 1 377 ? 34.123 -40.755 6.465 1.00 44.66 377 MET A O 1
ATOM 3045 N N . ASP A 1 378 ? 34.929 -40.806 4.373 1.00 49.75 378 ASP A N 1
ATOM 3046 C CA . ASP A 1 378 ? 35.993 -39.825 4.602 1.00 49.75 378 ASP A CA 1
ATOM 3047 C C . ASP A 1 378 ? 35.366 -38.431 4.510 1.00 49.75 378 ASP A C 1
ATOM 3049 O O . ASP A 1 378 ? 35.310 -37.790 3.461 1.00 49.75 378 ASP A O 1
ATOM 3053 N N . VAL A 1 379 ? 34.793 -37.995 5.631 1.00 58.97 379 VAL A N 1
ATOM 3054 C CA . VAL A 1 379 ? 34.137 -36.696 5.745 1.00 58.97 379 VAL A CA 1
ATOM 3055 C C . VAL A 1 379 ? 35.172 -35.647 6.118 1.00 58.97 379 VAL A C 1
ATOM 3057 O O . VAL A 1 379 ? 35.621 -35.585 7.264 1.00 58.97 379 VAL A O 1
ATOM 3060 N N . THR A 1 380 ? 35.490 -34.749 5.189 1.00 68.94 380 THR A N 1
ATOM 3061 C CA . THR A 1 380 ? 36.201 -33.516 5.552 1.00 68.94 380 THR A CA 1
ATOM 3062 C C . THR A 1 380 ? 35.181 -32.479 6.006 1.00 68.94 380 THR A C 1
ATOM 3064 O O . THR A 1 380 ? 34.322 -32.071 5.224 1.00 68.94 380 THR A O 1
ATOM 3067 N N . ALA A 1 381 ? 35.259 -32.069 7.275 1.00 72.00 381 ALA A N 1
ATOM 3068 C CA . ALA A 1 381 ? 34.372 -31.069 7.860 1.00 72.00 381 ALA A CA 1
ATOM 3069 C C . ALA A 1 381 ? 35.109 -29.743 8.086 1.00 72.00 381 ALA A C 1
ATOM 3071 O O . ALA A 1 381 ? 36.069 -29.689 8.855 1.00 72.00 381 ALA A O 1
ATOM 3072 N N . ILE A 1 382 ? 34.625 -28.659 7.478 1.00 75.81 382 ILE A N 1
ATOM 3073 C CA . ILE A 1 382 ? 35.133 -27.301 7.719 1.00 75.81 382 ILE A CA 1
ATOM 3074 C C . ILE A 1 382 ? 34.055 -26.494 8.439 1.00 75.81 382 ILE A C 1
ATOM 3076 O O . ILE A 1 382 ? 32.902 -26.463 8.013 1.00 75.81 382 ILE A O 1
ATOM 3080 N N . SER A 1 383 ? 34.422 -25.847 9.549 1.00 74.56 383 SER A N 1
ATOM 3081 C CA . SER A 1 383 ? 33.539 -24.907 10.247 1.00 74.56 383 SER A CA 1
ATOM 3082 C C . SER A 1 383 ? 33.858 -23.484 9.803 1.00 74.56 383 SER A C 1
ATOM 3084 O O . SER A 1 383 ? 34.975 -23.012 9.998 1.00 74.56 383 SER A O 1
ATOM 3086 N N . TYR A 1 384 ? 32.872 -22.802 9.231 1.00 74.81 384 TYR A N 1
ATOM 3087 C CA . TYR A 1 384 ? 32.947 -21.387 8.896 1.00 74.81 384 TYR A CA 1
ATOM 3088 C C . TYR A 1 384 ? 32.214 -20.571 9.961 1.00 74.81 384 TYR A C 1
ATOM 3090 O O . TYR A 1 384 ? 31.085 -20.901 10.335 1.00 74.81 384 TYR A O 1
ATOM 3098 N N . ARG A 1 385 ? 32.858 -19.505 10.446 1.00 75.31 385 ARG A N 1
ATOM 3099 C CA . ARG A 1 385 ? 32.252 -18.505 11.326 1.00 75.31 385 ARG A CA 1
ATOM 3100 C C . ARG A 1 385 ? 32.448 -17.131 10.716 1.00 75.31 385 ARG A C 1
ATOM 3102 O O . ARG A 1 385 ? 33.581 -16.722 10.468 1.00 75.31 385 ARG A O 1
ATOM 3109 N N . GLU A 1 386 ? 31.351 -16.423 10.523 1.00 67.88 386 GLU A N 1
ATOM 3110 C CA . GLU A 1 386 ? 31.390 -15.054 10.043 1.00 67.88 386 GLU A CA 1
ATOM 3111 C C . GLU A 1 386 ? 32.046 -14.139 11.100 1.00 67.88 386 GLU A C 1
ATOM 3113 O O . GLU A 1 386 ? 31.683 -14.212 12.284 1.00 67.88 386 GLU A O 1
ATOM 3118 N N . PRO A 1 387 ? 33.030 -13.296 10.729 1.00 71.31 387 PRO A N 1
ATOM 3119 C CA . PRO A 1 387 ? 33.609 -12.333 11.656 1.00 71.31 387 PRO A CA 1
ATOM 3120 C C . PRO A 1 387 ? 32.546 -11.314 12.096 1.00 71.31 387 PRO A C 1
ATOM 3122 O O . PRO A 1 387 ? 31.840 -10.771 11.243 1.00 71.31 387 PRO A O 1
ATOM 3125 N N . PRO A 1 388 ? 32.434 -10.997 13.398 1.00 66.62 388 PRO A N 1
ATOM 3126 C CA . PRO A 1 388 ? 31.494 -9.981 13.858 1.00 66.62 388 PRO A CA 1
ATOM 3127 C C . PRO A 1 388 ? 31.799 -8.630 13.193 1.00 66.62 388 PRO A C 1
ATOM 3129 O O . PRO A 1 388 ? 32.932 -8.155 13.242 1.00 66.62 388 PRO A O 1
ATOM 3132 N N . GLY A 1 389 ? 30.788 -8.017 12.570 1.00 62.50 389 GLY A N 1
ATOM 3133 C CA . GLY A 1 389 ? 30.919 -6.719 11.895 1.00 62.50 389 GLY A CA 1
ATOM 3134 C C . GLY A 1 389 ? 31.522 -6.770 10.486 1.00 62.50 389 GLY A C 1
ATOM 3135 O O . GLY A 1 389 ? 31.879 -5.723 9.948 1.00 62.50 389 GLY A O 1
ATOM 3136 N N . SER A 1 390 ? 31.647 -7.952 9.872 1.00 58.97 390 SER A N 1
ATOM 3137 C CA . SER A 1 390 ? 32.084 -8.068 8.477 1.00 58.97 390 SER A CA 1
ATOM 3138 C C . SER A 1 390 ? 31.090 -7.388 7.527 1.00 58.97 390 SER A C 1
ATOM 3140 O O . SER A 1 390 ? 29.947 -7.809 7.407 1.00 58.97 390 SER A O 1
ATOM 3142 N N . GLN A 1 391 ? 31.539 -6.362 6.798 1.00 54.94 391 GLN A N 1
ATOM 3143 C CA . GLN A 1 391 ? 30.791 -5.781 5.670 1.00 54.94 391 GLN A CA 1
ATOM 3144 C C . GLN A 1 391 ? 31.029 -6.532 4.349 1.00 54.94 391 GLN A C 1
ATOM 3146 O O . GLN A 1 391 ? 30.409 -6.210 3.336 1.00 54.94 391 GLN A O 1
ATOM 3151 N N . LYS A 1 392 ? 31.938 -7.521 4.319 1.00 55.12 392 LYS A N 1
ATOM 3152 C CA . LYS A 1 392 ? 32.156 -8.328 3.112 1.00 55.12 392 LYS A CA 1
ATOM 3153 C C . LYS A 1 392 ? 30.986 -9.295 2.939 1.00 55.12 392 LYS A C 1
ATOM 3155 O O . LYS A 1 392 ? 30.712 -10.025 3.887 1.00 55.12 392 LYS A O 1
ATOM 3160 N N . PRO A 1 393 ? 30.326 -9.330 1.770 1.00 55.03 393 PRO A N 1
ATOM 3161 C CA . PRO A 1 393 ? 29.010 -9.948 1.600 1.00 55.03 393 PRO A CA 1
ATOM 3162 C C . PRO A 1 393 ? 28.989 -11.492 1.624 1.00 55.03 393 PRO A C 1
ATOM 3164 O O . PRO A 1 393 ? 27.917 -12.081 1.482 1.00 55.03 393 PRO A O 1
ATOM 3167 N N . GLU A 1 394 ? 30.142 -12.163 1.732 1.00 71.81 394 GLU A N 1
ATOM 3168 C CA . GLU A 1 394 ? 30.266 -13.594 1.426 1.00 71.81 394 GLU A CA 1
ATOM 3169 C C . GLU A 1 394 ? 31.402 -14.271 2.213 1.00 71.81 394 GLU A C 1
ATOM 3171 O O . GLU A 1 394 ? 32.488 -13.707 2.390 1.00 71.81 394 GLU A O 1
ATOM 3176 N N . GLY A 1 395 ? 31.162 -15.511 2.646 1.00 77.00 395 GLY A N 1
ATOM 3177 C CA . GLY A 1 395 ? 32.167 -16.420 3.193 1.00 77.00 395 GLY A CA 1
ATOM 3178 C C . GLY A 1 395 ? 32.741 -17.339 2.118 1.00 77.00 395 GLY A C 1
ATOM 3179 O O . GLY A 1 395 ? 31.986 -17.921 1.343 1.00 77.00 395 GLY A O 1
ATOM 3180 N N . LEU A 1 396 ? 34.067 -17.493 2.080 1.00 81.56 396 LEU A N 1
ATOM 3181 C CA . LEU A 1 396 ? 34.753 -18.413 1.167 1.00 81.56 396 LEU A CA 1
ATOM 3182 C C . LEU A 1 396 ? 35.361 -19.577 1.949 1.00 81.56 396 LEU A C 1
ATOM 3184 O O . LEU A 1 396 ? 36.083 -19.368 2.926 1.00 81.56 396 LEU A O 1
ATOM 3188 N N . VAL A 1 397 ? 35.082 -20.796 1.496 1.00 84.19 397 VAL A N 1
ATOM 3189 C CA . VAL A 1 397 ? 35.641 -22.041 2.031 1.00 84.19 397 VAL A CA 1
ATOM 3190 C C . VAL A 1 397 ? 36.278 -22.819 0.885 1.00 84.19 397 VAL A C 1
ATOM 3192 O O . VAL A 1 397 ? 35.681 -22.945 -0.179 1.00 84.19 397 VAL A O 1
ATOM 3195 N N . TYR A 1 398 ? 37.477 -23.359 1.105 1.00 84.75 398 TYR A N 1
ATOM 3196 C CA . TYR A 1 398 ? 38.198 -24.145 0.105 1.00 84.75 398 TYR A CA 1
ATOM 3197 C C . TYR A 1 398 ? 38.407 -25.573 0.600 1.00 84.75 398 TYR A C 1
ATOM 3199 O O . TYR A 1 398 ? 38.918 -25.782 1.699 1.00 84.75 398 TYR A O 1
ATOM 3207 N N . PHE A 1 399 ? 38.066 -26.542 -0.243 1.00 85.12 399 PHE A N 1
ATOM 3208 C CA . PHE A 1 399 ? 38.528 -27.921 -0.131 1.00 85.12 399 PHE A CA 1
ATOM 3209 C C . PHE A 1 399 ? 39.673 -28.108 -1.123 1.00 85.12 399 PHE A C 1
ATOM 3211 O O . PHE A 1 399 ? 39.474 -27.917 -2.317 1.00 85.12 399 PHE A O 1
ATOM 3218 N N . THR A 1 400 ? 40.871 -28.424 -0.642 1.00 85.56 400 THR A N 1
ATOM 3219 C CA . THR A 1 400 ? 42.103 -28.510 -1.447 1.00 85.56 400 THR A CA 1
ATOM 3220 C C . THR A 1 400 ? 42.676 -29.922 -1.441 1.00 85.56 400 THR A C 1
ATOM 3222 O O . THR A 1 400 ? 42.347 -30.696 -0.546 1.00 85.56 400 THR A O 1
ATOM 3225 N N . ASN A 1 401 ? 43.606 -30.216 -2.359 1.00 83.50 401 ASN A N 1
ATOM 3226 C CA . ASN A 1 401 ? 44.263 -31.526 -2.487 1.00 83.50 401 ASN A CA 1
ATOM 3227 C C . ASN A 1 401 ? 43.265 -32.663 -2.765 1.00 83.50 401 ASN A C 1
ATOM 3229 O O . ASN A 1 401 ? 43.398 -33.761 -2.229 1.00 83.50 401 ASN A O 1
ATOM 3233 N N . LEU A 1 402 ? 42.245 -32.374 -3.573 1.00 84.06 402 LEU A N 1
ATOM 3234 C CA . LEU A 1 402 ? 41.257 -33.346 -4.019 1.00 84.06 402 LEU A CA 1
ATOM 3235 C C . LEU A 1 402 ? 41.816 -34.136 -5.201 1.00 84.06 402 LEU A C 1
ATOM 3237 O O . LEU A 1 402 ? 42.446 -33.570 -6.098 1.00 84.06 402 LEU A O 1
ATOM 3241 N N . ASP A 1 403 ? 41.588 -35.442 -5.188 1.00 86.19 403 ASP A N 1
ATOM 3242 C CA . ASP A 1 403 ? 41.953 -36.329 -6.277 1.00 86.19 403 ASP A CA 1
ATOM 3243 C C . ASP A 1 403 ? 40.898 -36.339 -7.397 1.00 86.19 403 ASP A C 1
ATOM 3245 O O . ASP A 1 403 ? 39.885 -35.637 -7.350 1.00 86.19 403 ASP A O 1
ATOM 3249 N N . ASN A 1 404 ? 41.182 -37.093 -8.461 1.00 84.50 404 ASN A N 1
ATOM 3250 C CA . ASN A 1 404 ? 40.315 -37.178 -9.633 1.00 84.50 404 ASN A CA 1
ATOM 3251 C C . ASN A 1 404 ? 39.091 -38.048 -9.345 1.00 84.50 404 ASN A C 1
ATOM 3253 O O . ASN A 1 404 ? 39.084 -39.230 -9.678 1.00 84.50 404 ASN A O 1
ATOM 3257 N N . ASP A 1 405 ? 38.067 -37.449 -8.745 1.00 87.75 405 ASP A N 1
ATOM 3258 C CA . ASP A 1 405 ? 36.798 -38.099 -8.418 1.00 87.75 405 ASP A CA 1
ATOM 3259 C C . ASP A 1 405 ? 35.626 -37.094 -8.471 1.00 87.75 405 ASP A C 1
ATOM 3261 O O . ASP A 1 405 ? 35.771 -35.920 -8.831 1.00 87.75 405 ASP A O 1
ATOM 3265 N N . GLU A 1 406 ? 34.432 -37.563 -8.138 1.00 85.00 406 GLU A N 1
ATOM 3266 C CA . GLU A 1 406 ? 33.232 -36.782 -7.939 1.00 85.00 406 GLU A CA 1
ATOM 3267 C C . GLU A 1 406 ? 32.952 -36.564 -6.454 1.00 85.00 406 GLU A C 1
ATOM 3269 O O . GLU A 1 406 ? 32.975 -37.488 -5.637 1.00 85.00 406 GLU A O 1
ATOM 3274 N N . TYR A 1 407 ? 32.618 -35.321 -6.117 1.00 83.00 407 TYR A N 1
ATOM 3275 C CA . TYR A 1 407 ? 32.361 -34.915 -4.745 1.00 83.00 407 TYR A CA 1
ATOM 3276 C C . TYR A 1 407 ? 30.997 -34.262 -4.573 1.00 83.00 407 TYR A C 1
ATOM 3278 O O . TYR A 1 407 ? 30.533 -33.527 -5.436 1.00 83.00 407 TYR A O 1
ATOM 3286 N N . GLN A 1 408 ? 30.378 -34.462 -3.418 1.00 84.94 408 GLN A N 1
ATOM 3287 C CA . GLN A 1 408 ? 29.165 -33.770 -3.008 1.00 84.94 408 GLN A CA 1
ATOM 3288 C C . GLN A 1 408 ? 29.448 -32.935 -1.761 1.00 84.94 408 GLN A C 1
ATOM 3290 O O . GLN A 1 408 ? 30.088 -33.405 -0.822 1.00 84.94 408 GLN A O 1
ATOM 3295 N N . ILE A 1 409 ? 28.956 -31.698 -1.730 1.00 81.94 409 ILE A N 1
ATOM 3296 C CA . ILE A 1 409 ? 29.094 -30.808 -0.578 1.00 81.94 409 ILE A CA 1
ATOM 3297 C C . ILE A 1 409 ? 27.754 -30.702 0.126 1.00 81.94 409 ILE A C 1
ATOM 3299 O O . ILE A 1 409 ? 26.735 -30.402 -0.496 1.00 81.94 409 ILE A O 1
ATOM 3303 N N . VAL A 1 410 ? 27.771 -30.912 1.439 1.00 80.12 410 VAL A N 1
ATOM 3304 C CA . VAL A 1 410 ? 26.627 -30.678 2.316 1.00 80.12 410 VAL A CA 1
ATOM 3305 C C . VAL A 1 410 ? 26.935 -29.509 3.236 1.00 80.12 410 VAL A C 1
ATOM 3307 O O . VAL A 1 410 ? 27.865 -29.566 4.037 1.00 80.12 410 VAL A O 1
ATOM 3310 N N . ILE A 1 411 ? 26.141 -28.447 3.140 1.00 78.69 411 ILE A N 1
ATOM 3311 C CA . ILE A 1 411 ? 26.238 -27.260 3.988 1.00 78.69 411 ILE A CA 1
ATOM 3312 C C . ILE A 1 411 ? 25.169 -27.361 5.070 1.00 78.69 411 ILE A C 1
ATOM 3314 O O . ILE A 1 411 ? 23.983 -27.484 4.772 1.00 78.69 411 ILE A O 1
ATOM 3318 N N . GLN A 1 412 ? 25.589 -27.285 6.325 1.00 80.12 412 GLN A N 1
ATOM 3319 C CA . GLN A 1 412 ? 24.743 -27.358 7.505 1.00 80.12 412 GLN A CA 1
ATOM 3320 C C . GLN A 1 412 ? 24.862 -26.060 8.307 1.00 80.12 412 GLN A C 1
ATOM 3322 O O . GLN A 1 412 ? 25.945 -25.713 8.776 1.00 80.12 412 GLN A O 1
ATOM 3327 N N . ALA A 1 413 ? 23.751 -25.356 8.517 1.00 73.56 413 ALA A N 1
ATOM 3328 C CA . ALA A 1 413 ? 23.733 -24.208 9.422 1.00 73.56 413 ALA A CA 1
ATOM 3329 C C . ALA A 1 413 ? 23.771 -24.681 10.886 1.00 73.56 413 ALA A C 1
ATOM 3331 O O . ALA A 1 413 ? 22.958 -25.519 11.293 1.00 73.56 413 ALA A O 1
ATOM 3332 N N . ILE A 1 414 ? 24.703 -24.142 11.678 1.00 72.00 414 ILE A N 1
ATOM 3333 C CA . ILE A 1 414 ? 24.759 -24.385 13.122 1.00 72.00 414 ILE A CA 1
ATOM 3334 C C . ILE A 1 414 ? 23.840 -23.374 13.801 1.00 72.00 414 ILE A C 1
ATOM 3336 O O . ILE A 1 414 ? 24.060 -22.169 13.702 1.00 72.00 414 ILE A O 1
ATOM 3340 N N . ASP A 1 415 ? 22.836 -23.864 14.526 1.00 67.25 415 ASP A N 1
ATOM 3341 C CA . ASP A 1 415 ? 22.030 -23.018 15.403 1.00 67.25 415 ASP A CA 1
ATOM 3342 C C . ASP A 1 415 ? 22.884 -22.590 16.616 1.00 67.25 415 ASP A C 1
ATOM 3344 O O . ASP A 1 415 ? 23.243 -23.447 17.437 1.00 67.25 415 ASP A O 1
ATOM 3348 N N . PRO A 1 416 ? 23.222 -21.293 16.775 1.00 63.91 416 PRO A N 1
ATOM 3349 C CA . PRO A 1 416 ? 24.009 -20.833 17.918 1.00 63.91 416 PRO A CA 1
ATOM 3350 C C . PRO A 1 416 ? 23.276 -21.037 19.256 1.00 63.91 416 PRO A C 1
ATOM 3352 O O . PRO A 1 416 ? 23.911 -21.029 20.313 1.00 63.91 416 PRO A O 1
ATOM 3355 N N . PHE A 1 417 ? 21.960 -21.268 19.230 1.00 63.44 417 PHE A N 1
ATOM 3356 C CA . PHE A 1 417 ? 21.116 -21.467 20.403 1.00 63.44 417 PHE A CA 1
ATOM 3357 C C . PHE A 1 417 ? 20.815 -22.943 20.707 1.00 63.44 417 PHE A C 1
ATOM 3359 O O . PHE A 1 417 ? 20.199 -23.222 21.735 1.00 63.44 417 PHE A O 1
ATOM 3366 N N . HIS A 1 418 ? 21.347 -23.901 19.926 1.00 56.94 418 HIS A N 1
ATOM 3367 C CA . HIS A 1 418 ? 21.114 -25.355 20.068 1.00 56.94 418 HIS A CA 1
ATOM 3368 C C . HIS A 1 418 ? 21.362 -25.910 21.494 1.00 56.94 418 HIS A C 1
ATOM 3370 O O . HIS A 1 418 ? 20.928 -27.013 21.831 1.00 56.94 418 HIS A O 1
ATOM 3376 N N . ARG A 1 419 ? 22.079 -25.181 22.362 1.00 53.62 419 ARG A N 1
ATOM 3377 C CA . ARG A 1 419 ? 22.335 -25.571 23.763 1.00 53.62 419 ARG A CA 1
ATOM 3378 C C . ARG A 1 419 ? 21.926 -24.533 24.813 1.00 53.62 419 ARG A C 1
ATOM 3380 O O . ARG A 1 419 ? 22.105 -24.792 26.000 1.00 53.62 419 ARG A O 1
ATOM 3387 N N . GLN A 1 420 ? 21.369 -23.385 24.425 1.00 50.84 420 GLN A N 1
ATOM 3388 C CA . GLN A 1 420 ? 20.942 -22.353 25.374 1.00 50.84 420 GLN A CA 1
ATOM 3389 C C . GLN A 1 420 ? 19.435 -22.459 25.658 1.00 50.84 420 GLN A C 1
ATOM 3391 O O . GLN A 1 420 ? 18.598 -22.011 24.882 1.00 50.84 420 GLN A O 1
ATOM 3396 N N . PHE A 1 421 ? 19.100 -23.051 26.809 1.00 45.28 421 PHE A N 1
ATOM 3397 C CA . PHE A 1 421 ? 17.823 -22.892 27.527 1.00 45.28 421 PHE A CA 1
ATOM 3398 C C . PHE A 1 421 ? 16.536 -22.913 26.671 1.00 45.28 421 PHE A C 1
ATOM 3400 O O . PHE A 1 421 ? 15.724 -21.991 26.731 1.00 45.28 421 PHE A O 1
ATOM 3407 N N . GLY A 1 422 ? 16.319 -23.974 25.886 1.00 53.81 422 GLY A N 1
ATOM 3408 C CA . GLY A 1 422 ? 15.026 -24.236 25.232 1.00 53.81 422 GLY A CA 1
ATOM 3409 C C . GLY A 1 422 ? 14.677 -23.332 24.042 1.00 53.81 422 GLY A C 1
ATOM 3410 O O . GLY A 1 422 ? 13.549 -23.387 23.554 1.00 53.81 422 GLY A O 1
ATOM 3411 N N . LYS A 1 423 ? 15.622 -22.521 23.552 1.00 55.75 423 LYS A N 1
ATOM 3412 C CA . LYS A 1 423 ? 15.461 -21.715 22.338 1.00 55.75 423 LYS A CA 1
ATOM 3413 C C . LYS A 1 423 ? 16.126 -22.437 21.170 1.00 55.75 423 LYS A C 1
ATOM 3415 O O . LYS A 1 423 ? 17.326 -22.327 20.988 1.00 55.75 423 LYS A O 1
ATOM 3420 N N . CYS A 1 424 ? 15.343 -23.187 20.403 1.00 60.28 424 CYS A N 1
ATOM 3421 C CA . CYS A 1 424 ? 15.780 -23.689 19.102 1.00 60.28 424 CYS A CA 1
ATOM 3422 C C . CYS A 1 424 ? 15.226 -22.798 18.004 1.00 60.28 424 CYS A C 1
ATOM 3424 O O . CYS A 1 424 ? 14.026 -22.505 18.008 1.00 60.28 424 CYS A O 1
ATOM 3426 N N . LEU A 1 425 ? 16.068 -22.432 17.043 1.00 57.78 425 LEU A N 1
ATOM 3427 C CA . LEU A 1 425 ? 15.608 -21.866 15.779 1.00 57.78 425 LEU A CA 1
ATOM 3428 C C . LEU A 1 425 ? 14.919 -22.941 14.928 1.00 57.78 425 LEU A C 1
ATOM 3430 O O . LEU A 1 425 ? 13.992 -22.624 14.185 1.00 57.78 425 LEU A O 1
ATOM 3434 N N . CYS A 1 426 ? 15.315 -24.213 15.077 1.00 60.16 426 CYS A N 1
ATOM 3435 C CA . CYS A 1 426 ? 14.877 -25.287 14.190 1.00 60.16 426 CYS A CA 1
ATOM 3436 C C . CYS A 1 426 ? 14.409 -26.525 14.954 1.00 60.16 426 CYS A C 1
ATOM 3438 O O . CYS A 1 426 ? 15.136 -27.134 15.741 1.00 60.16 426 CYS A O 1
ATOM 3440 N N . TRP A 1 427 ? 13.153 -26.894 14.712 1.00 60.00 427 TRP A N 1
ATOM 3441 C CA . TRP A 1 427 ? 12.472 -27.976 15.410 1.00 60.00 427 TRP A CA 1
ATOM 3442 C C . TRP A 1 427 ? 12.037 -29.046 14.420 1.00 60.00 427 TRP A C 1
ATOM 3444 O O . TRP A 1 427 ? 11.368 -28.745 13.434 1.00 60.00 427 TRP A O 1
ATOM 3454 N N . ILE A 1 428 ? 12.332 -30.306 14.729 1.00 53.97 428 ILE A N 1
ATOM 3455 C CA . ILE A 1 428 ? 11.683 -31.450 14.084 1.00 53.97 428 ILE A CA 1
ATOM 3456 C C . ILE A 1 428 ? 10.699 -32.094 15.057 1.00 53.97 428 ILE A C 1
ATOM 3458 O O . ILE A 1 428 ? 10.905 -32.108 16.274 1.00 53.97 428 ILE A O 1
ATOM 3462 N N . LYS A 1 429 ? 9.604 -32.637 14.528 1.00 40.94 429 LYS A N 1
ATOM 3463 C CA . LYS A 1 429 ? 8.656 -33.420 15.320 1.00 40.94 429 LYS A CA 1
ATOM 3464 C C . LYS A 1 429 ? 9.152 -34.866 15.369 1.00 40.94 429 LYS A C 1
ATOM 3466 O O . LYS A 1 429 ? 8.985 -35.605 14.406 1.00 40.94 429 LYS A O 1
ATOM 3471 N N . GLY A 1 430 ? 9.791 -35.241 16.472 1.00 60.31 430 GLY A N 1
ATOM 3472 C CA . GLY A 1 430 ? 10.190 -36.616 16.753 1.00 60.31 430 GLY A CA 1
ATOM 3473 C C . GLY A 1 430 ? 9.093 -37.396 17.495 1.00 60.31 430 GLY A C 1
ATOM 3474 O O . GLY A 1 430 ? 8.121 -36.802 17.974 1.00 60.31 430 GLY A O 1
ATOM 3475 N N . PRO A 1 431 ? 9.254 -38.722 17.653 1.00 49.72 431 PRO A N 1
ATOM 3476 C CA . PRO A 1 431 ? 8.302 -39.570 18.381 1.00 49.72 431 PRO A CA 1
ATOM 3477 C C . PRO A 1 431 ? 8.134 -39.181 19.862 1.00 49.72 431 PRO A C 1
ATOM 3479 O O . PRO A 1 431 ? 7.109 -39.489 20.457 1.00 49.72 431 PRO A O 1
ATOM 3482 N N . ALA A 1 432 ? 9.092 -38.444 20.440 1.00 62.03 432 ALA A N 1
ATOM 3483 C CA . ALA A 1 432 ? 9.035 -37.914 21.806 1.00 62.03 432 ALA A CA 1
ATOM 3484 C C . ALA A 1 432 ? 8.620 -36.424 21.897 1.00 62.03 432 ALA A C 1
ATOM 3486 O O . ALA A 1 432 ? 8.751 -35.817 22.957 1.00 62.03 432 ALA A O 1
ATOM 3487 N N . GLY A 1 433 ? 8.146 -35.807 20.805 1.00 69.31 433 GLY A N 1
ATOM 3488 C CA . GLY A 1 433 ? 7.766 -34.387 20.758 1.00 69.31 433 GLY A CA 1
ATOM 3489 C C . GLY A 1 433 ? 8.711 -33.519 19.919 1.00 69.31 433 GLY A C 1
ATOM 3490 O O . GLY A 1 433 ? 9.372 -34.006 19.002 1.00 69.31 433 GLY A O 1
ATOM 3491 N N . LYS A 1 434 ? 8.743 -32.205 20.184 1.00 58.28 434 LYS A N 1
ATOM 3492 C CA . LYS A 1 434 ? 9.637 -31.272 19.476 1.00 58.28 434 LYS A CA 1
ATOM 3493 C C . LYS A 1 434 ? 11.085 -31.531 19.900 1.00 58.28 434 LYS A C 1
ATOM 3495 O O . LYS A 1 434 ? 11.415 -31.375 21.071 1.00 58.28 434 LYS A O 1
ATOM 3500 N N . GLN A 1 435 ? 11.937 -31.897 18.951 1.00 62.97 435 GLN A N 1
ATOM 3501 C CA . GLN A 1 435 ? 13.372 -32.055 19.163 1.00 62.97 435 GLN A CA 1
ATOM 3502 C C . GLN A 1 435 ? 14.123 -30.952 18.420 1.00 62.97 435 GLN A C 1
ATOM 3504 O O . GLN A 1 435 ? 13.798 -30.632 17.274 1.00 62.97 435 GLN A O 1
ATOM 3509 N N . CYS A 1 436 ? 15.115 -30.375 19.095 1.00 59.56 436 CYS A N 1
ATOM 3510 C CA . CYS A 1 436 ? 16.091 -29.495 18.469 1.00 59.56 436 CYS A CA 1
ATOM 3511 C C . CYS A 1 436 ? 16.897 -30.273 17.433 1.00 59.56 436 CYS A C 1
ATOM 3513 O O . CYS A 1 436 ? 17.422 -31.341 17.748 1.00 59.56 436 CYS A O 1
ATOM 3515 N N . ASN A 1 437 ? 17.003 -29.738 16.221 1.00 62.97 437 ASN A N 1
ATOM 3516 C CA . ASN A 1 437 ? 17.855 -30.301 15.180 1.00 62.97 437 ASN A CA 1
ATOM 3517 C C . ASN A 1 437 ? 18.556 -29.175 14.411 1.00 62.97 437 ASN A C 1
ATOM 3519 O O . ASN A 1 437 ? 18.193 -28.007 14.530 1.00 62.97 437 ASN A O 1
ATOM 3523 N N . ASN A 1 438 ? 19.570 -29.529 13.627 1.00 60.66 438 ASN A N 1
ATOM 3524 C CA . ASN A 1 438 ? 20.320 -28.576 12.815 1.00 60.66 438 ASN A CA 1
ATOM 3525 C C . ASN A 1 438 ? 19.426 -27.906 11.763 1.00 60.66 438 ASN A C 1
ATOM 3527 O O . ASN A 1 438 ? 18.491 -28.516 11.241 1.00 60.66 438 ASN A O 1
ATOM 3531 N N . CYS A 1 439 ? 19.727 -26.637 11.478 1.00 57.03 439 CYS A N 1
ATOM 3532 C CA . CYS A 1 439 ? 18.728 -25.693 10.987 1.00 57.03 439 CYS A CA 1
ATOM 3533 C C . CYS A 1 439 ? 18.363 -25.771 9.509 1.00 57.03 439 CYS A C 1
ATOM 3535 O O . CYS A 1 439 ? 17.311 -25.288 9.110 1.00 57.03 439 CYS A O 1
ATOM 3537 N N . ALA A 1 440 ? 19.216 -26.389 8.711 1.00 59.81 440 ALA A N 1
ATOM 3538 C CA . ALA A 1 440 ? 18.976 -26.728 7.322 1.00 59.81 440 ALA A CA 1
ATOM 3539 C C . ALA A 1 440 ? 20.173 -27.551 6.852 1.00 59.81 440 ALA A C 1
ATOM 3541 O O . ALA A 1 440 ? 21.278 -27.407 7.386 1.00 59.81 440 ALA A O 1
ATOM 3542 N N . TYR A 1 441 ? 19.954 -28.368 5.828 1.00 65.81 441 TYR A N 1
ATOM 3543 C CA . TYR A 1 441 ? 21.021 -28.954 5.031 1.00 65.81 441 TYR A CA 1
ATOM 3544 C C . TYR A 1 441 ? 20.786 -28.536 3.585 1.00 65.81 441 TYR A C 1
ATOM 3546 O O . TYR A 1 441 ? 19.663 -28.638 3.089 1.00 65.81 441 TYR A O 1
ATOM 3554 N N . ALA A 1 442 ? 21.829 -28.061 2.922 1.00 67.12 442 ALA A N 1
ATOM 3555 C CA . ALA A 1 442 ? 21.851 -27.906 1.478 1.00 67.12 442 ALA A CA 1
ATOM 3556 C C . ALA A 1 442 ? 22.867 -28.883 0.909 1.00 67.12 442 ALA A C 1
ATOM 3558 O O . ALA A 1 442 ? 23.944 -29.033 1.478 1.00 67.12 442 ALA A O 1
ATOM 3559 N N . THR A 1 443 ? 22.525 -29.547 -0.187 1.00 75.06 443 THR A N 1
ATOM 3560 C CA . THR A 1 443 ? 23.389 -30.529 -0.845 1.00 75.06 443 THR A CA 1
ATOM 3561 C C . THR A 1 443 ? 23.641 -30.093 -2.281 1.00 75.06 443 THR A C 1
ATOM 3563 O O . THR A 1 443 ? 22.695 -29.696 -2.963 1.00 75.06 443 THR A O 1
ATOM 3566 N N . THR A 1 444 ? 24.885 -30.161 -2.751 1.00 75.31 444 THR A N 1
ATOM 3567 C CA . THR A 1 444 ? 25.189 -29.998 -4.180 1.00 75.31 444 THR A CA 1
ATOM 3568 C C . THR A 1 444 ? 24.774 -31.236 -4.977 1.00 75.31 444 THR A C 1
ATOM 3570 O O . THR A 1 444 ? 24.619 -32.324 -4.416 1.00 75.31 444 THR A O 1
ATOM 3573 N N . ASP A 1 445 ? 24.693 -31.099 -6.300 1.00 79.19 445 ASP A N 1
ATOM 3574 C CA . ASP A 1 445 ? 24.919 -32.235 -7.197 1.00 79.19 445 ASP A CA 1
ATOM 3575 C C . ASP A 1 445 ? 26.382 -32.714 -7.098 1.00 79.19 445 ASP A C 1
ATOM 3577 O O . ASP A 1 445 ? 27.229 -32.058 -6.481 1.00 79.19 445 ASP A O 1
ATOM 3581 N N . TRP A 1 446 ? 26.691 -33.864 -7.696 1.00 79.00 446 TRP A N 1
ATOM 3582 C CA . TRP A 1 446 ? 28.058 -34.382 -7.769 1.00 79.00 446 TRP A CA 1
ATOM 3583 C C . TRP A 1 446 ? 28.945 -33.486 -8.645 1.00 79.00 446 TRP A C 1
ATOM 3585 O O . TRP A 1 446 ? 28.635 -33.207 -9.802 1.00 79.00 446 TRP A O 1
ATOM 3595 N N . ILE A 1 447 ? 30.063 -33.037 -8.081 1.00 83.56 447 ILE A N 1
ATOM 3596 C CA . ILE A 1 447 ? 31.043 -32.139 -8.685 1.00 83.56 447 ILE A CA 1
ATOM 3597 C C . ILE A 1 447 ? 32.252 -32.966 -9.106 1.00 83.56 447 ILE A C 1
ATOM 3599 O O . ILE A 1 447 ? 32.997 -33.455 -8.258 1.00 83.56 447 ILE A O 1
ATOM 3603 N N . LYS A 1 448 ? 32.479 -33.090 -10.414 1.00 83.06 448 LYS A N 1
ATOM 3604 C CA . LYS A 1 448 ? 33.655 -33.777 -10.953 1.00 83.06 448 LYS A CA 1
ATOM 3605 C C . LYS A 1 448 ? 34.902 -32.901 -10.838 1.00 83.06 448 LYS A C 1
ATOM 3607 O O . LYS A 1 448 ? 34.955 -31.816 -11.422 1.00 83.06 448 LYS A O 1
ATOM 3612 N N . VAL A 1 449 ? 35.913 -33.389 -10.128 1.00 80.12 449 VAL A N 1
ATOM 3613 C CA . VAL A 1 449 ? 37.237 -32.771 -10.041 1.00 80.12 449 VAL A CA 1
ATOM 3614 C C . VAL A 1 449 ? 38.181 -33.522 -10.972 1.00 80.12 449 VAL A C 1
ATOM 3616 O O . VAL A 1 449 ? 38.309 -34.740 -10.917 1.00 80.12 449 VAL A O 1
ATOM 3619 N N . SER A 1 450 ? 38.830 -32.778 -11.862 1.00 75.25 450 SER A N 1
ATOM 3620 C CA . SER A 1 450 ? 39.952 -33.258 -12.662 1.00 75.25 450 SER A CA 1
ATOM 3621 C C . SER A 1 450 ? 41.154 -32.375 -12.341 1.00 75.25 450 SER A C 1
ATOM 3623 O O . SER A 1 450 ? 41.293 -31.281 -12.890 1.00 75.25 450 SER A O 1
ATOM 3625 N N . ALA A 1 451 ? 41.976 -32.806 -11.394 1.00 64.81 451 ALA A N 1
ATOM 3626 C CA . ALA A 1 451 ? 43.341 -32.350 -11.269 1.00 64.81 451 ALA A CA 1
ATOM 3627 C C . ALA A 1 451 ? 44.109 -32.828 -12.508 1.00 64.81 451 ALA A C 1
ATOM 3629 O O . ALA A 1 451 ? 44.381 -34.022 -12.688 1.00 64.81 451 ALA A O 1
ATOM 3630 N N . ASP A 1 452 ? 44.447 -31.877 -13.374 1.00 57.91 452 ASP A N 1
ATOM 3631 C CA . ASP A 1 452 ? 45.518 -32.063 -14.341 1.00 57.91 452 ASP A CA 1
ATOM 3632 C C . ASP A 1 452 ? 46.807 -32.148 -13.523 1.00 57.91 452 ASP A C 1
ATOM 3634 O O . ASP A 1 452 ? 47.430 -31.135 -13.223 1.00 57.91 452 ASP A O 1
ATOM 3638 N N . VAL A 1 453 ? 47.162 -33.354 -13.068 1.00 50.25 453 VAL A N 1
ATOM 3639 C CA . VAL A 1 453 ? 48.472 -33.595 -12.465 1.00 50.25 453 VAL A CA 1
ATOM 3640 C C . VAL A 1 453 ? 49.480 -33.264 -13.561 1.00 50.25 453 VAL A C 1
ATOM 3642 O O . VAL A 1 453 ? 49.485 -33.960 -14.585 1.00 50.25 453 VAL A O 1
ATOM 3645 N N . PRO A 1 454 ? 50.316 -32.218 -13.415 1.00 48.00 454 PRO A N 1
ATOM 3646 C CA . PRO A 1 454 ? 51.439 -32.055 -14.312 1.00 48.00 454 PRO A CA 1
ATOM 3647 C C . PRO A 1 454 ? 52.256 -33.328 -14.130 1.00 48.00 454 PRO A C 1
ATOM 3649 O O . PRO A 1 454 ? 52.752 -33.581 -13.033 1.00 48.00 454 PRO A O 1
ATOM 3652 N N . LYS A 1 455 ? 52.315 -34.179 -15.161 1.00 43.50 455 LYS A N 1
ATOM 3653 C CA . LYS A 1 455 ? 53.252 -35.301 -15.167 1.00 43.50 455 LYS A CA 1
ATOM 3654 C C . LYS A 1 455 ? 54.604 -34.702 -14.807 1.00 43.50 455 LYS A C 1
ATOM 3656 O O . LYS A 1 455 ? 55.046 -33.793 -15.512 1.00 43.50 455 LYS A O 1
ATOM 3661 N N . GLU A 1 456 ? 55.202 -35.158 -13.705 1.00 45.06 456 GLU A N 1
ATOM 3662 C CA . GLU A 1 456 ? 56.613 -34.912 -13.430 1.00 45.06 456 GLU A CA 1
ATOM 3663 C C . GLU A 1 456 ? 57.353 -35.139 -14.744 1.00 45.06 456 GLU A C 1
ATOM 3665 O O . GLU A 1 456 ? 57.267 -36.216 -15.341 1.00 45.06 456 GLU A O 1
ATOM 3670 N N . ALA A 1 457 ? 57.959 -34.073 -15.264 1.00 44.78 457 ALA A N 1
ATOM 3671 C CA . ALA A 1 457 ? 58.800 -34.176 -16.431 1.00 44.78 457 ALA A CA 1
ATOM 3672 C C . ALA A 1 457 ? 59.924 -35.141 -16.053 1.00 44.78 457 ALA A C 1
ATOM 3674 O O . ALA A 1 457 ? 60.721 -34.831 -15.167 1.00 44.78 457 ALA A O 1
ATOM 3675 N N . GLU A 1 458 ? 59.939 -36.321 -16.679 1.00 38.62 458 GLU A N 1
ATOM 3676 C CA . GLU A 1 458 ? 61.080 -37.229 -16.632 1.00 38.62 458 GLU A CA 1
ATOM 3677 C C . GLU A 1 458 ? 62.346 -36.409 -16.884 1.00 38.62 458 GLU A C 1
ATOM 3679 O O . GLU A 1 458 ? 62.448 -35.710 -17.897 1.00 38.62 458 GLU A O 1
ATOM 3684 N N . GLU A 1 459 ? 63.287 -36.468 -15.938 1.00 41.53 459 GLU A N 1
ATOM 3685 C CA . GLU A 1 459 ? 64.601 -35.848 -16.065 1.00 41.53 459 GLU A CA 1
ATOM 3686 C C . GLU A 1 459 ? 65.219 -36.218 -17.424 1.00 41.53 459 GLU A C 1
ATOM 3688 O O . GLU A 1 459 ? 65.487 -37.400 -17.682 1.00 41.53 459 GLU A O 1
ATOM 3693 N N . PRO A 1 460 ? 65.495 -35.245 -18.312 1.00 39.19 460 PRO A N 1
ATOM 3694 C CA . PRO A 1 460 ? 66.273 -35.532 -19.496 1.00 39.19 460 PRO A CA 1
ATOM 3695 C C . PRO A 1 460 ? 67.710 -35.817 -19.061 1.00 39.19 460 PRO A C 1
ATOM 3697 O O . PRO A 1 460 ? 68.390 -34.990 -18.449 1.00 39.19 460 PRO A O 1
ATOM 3700 N N . LYS A 1 461 ? 68.156 -37.031 -19.394 1.00 35.25 461 LYS A N 1
ATOM 3701 C CA . LYS A 1 461 ? 69.532 -37.488 -19.236 1.00 35.25 461 LYS A CA 1
ATOM 3702 C C . LYS A 1 461 ? 70.509 -36.459 -19.800 1.00 35.25 461 LYS A C 1
ATOM 3704 O O . LYS A 1 461 ? 70.414 -36.023 -20.941 1.00 35.25 461 LYS A O 1
ATOM 3709 N N . THR A 1 462 ? 71.471 -36.158 -18.946 1.00 38.75 462 THR A N 1
ATOM 3710 C CA . THR A 1 462 ? 72.741 -35.478 -19.146 1.00 38.75 462 THR A CA 1
ATOM 3711 C C . THR A 1 462 ? 73.308 -35.623 -20.559 1.00 38.75 462 THR A C 1
ATOM 3713 O O . THR A 1 462 ? 73.712 -36.717 -20.949 1.00 38.75 462 THR A O 1
ATOM 3716 N N . GLU A 1 463 ? 73.505 -34.503 -21.256 1.00 33.84 463 GLU A N 1
ATOM 3717 C CA . GLU A 1 463 ? 74.574 -34.408 -22.246 1.00 33.84 463 GLU A CA 1
ATOM 3718 C C . GLU A 1 463 ? 75.395 -33.132 -22.047 1.00 33.84 463 GLU A C 1
ATOM 3720 O O . GLU A 1 463 ? 74.909 -32.010 -21.919 1.00 33.84 463 GLU A O 1
ATOM 3725 N N . ARG A 1 464 ? 76.691 -33.383 -21.899 1.00 35.62 464 ARG A N 1
ATOM 3726 C CA . ARG A 1 464 ? 77.776 -32.470 -21.565 1.00 35.62 464 ARG A CA 1
ATOM 3727 C C . ARG A 1 464 ? 78.263 -31.832 -22.866 1.00 35.62 464 ARG A C 1
ATOM 3729 O O . ARG A 1 464 ? 78.773 -32.556 -23.713 1.00 35.62 464 ARG A O 1
ATOM 3736 N N . SER A 1 465 ? 78.315 -30.505 -22.960 1.00 36.22 465 SER A N 1
ATOM 3737 C CA . SER A 1 465 ? 79.422 -29.857 -23.678 1.00 36.22 465 SER A CA 1
ATOM 3738 C C . SER A 1 465 ? 79.718 -28.457 -23.150 1.00 36.22 465 SER A C 1
ATOM 3740 O O . SER A 1 465 ? 78.840 -27.742 -22.685 1.00 36.22 465 SER A O 1
ATOM 3742 N N . ARG A 1 466 ? 81.009 -28.139 -23.175 1.00 35.44 466 ARG A N 1
ATOM 3743 C CA . ARG A 1 466 ? 81.744 -27.132 -22.410 1.00 35.44 466 ARG A CA 1
ATOM 3744 C C . ARG A 1 466 ? 81.776 -25.734 -23.047 1.00 35.44 466 ARG A C 1
ATOM 3746 O O . ARG A 1 466 ? 81.845 -25.620 -24.261 1.00 35.44 466 ARG A O 1
ATOM 3753 N N . ASN A 1 467 ? 81.980 -24.765 -22.148 1.00 34.66 467 ASN A N 1
ATOM 3754 C CA . ASN A 1 467 ? 82.841 -23.570 -22.215 1.00 34.66 467 ASN A CA 1
ATOM 3755 C C . ASN A 1 467 ? 82.563 -22.474 -23.260 1.00 34.66 467 ASN A C 1
ATOM 3757 O O . ASN A 1 467 ? 82.907 -22.642 -24.421 1.00 34.66 467 ASN A O 1
ATOM 3761 N N . SER A 1 468 ? 82.255 -21.260 -22.777 1.00 32.28 468 SER A N 1
ATOM 3762 C CA . SER A 1 468 ? 83.250 -20.168 -22.722 1.00 32.28 468 SER A CA 1
ATOM 3763 C C . SER A 1 468 ? 82.780 -18.951 -21.900 1.00 32.28 468 SER A C 1
ATOM 3765 O O . SER A 1 468 ? 81.597 -18.651 -21.817 1.00 32.28 468 SER A O 1
ATOM 3767 N N . SER A 1 469 ? 83.780 -18.316 -21.295 1.00 33.34 469 SER A N 1
ATOM 3768 C CA . SER A 1 469 ? 83.921 -17.213 -20.324 1.00 33.34 469 SER A CA 1
ATOM 3769 C C . SER A 1 469 ? 83.388 -15.809 -20.723 1.00 33.34 469 SER A C 1
ATOM 3771 O O . SER A 1 469 ? 82.933 -15.638 -21.850 1.00 33.34 469 SER A O 1
ATOM 3773 N N . PRO A 1 470 ? 83.439 -14.809 -19.802 1.00 48.19 470 PRO A N 1
ATOM 3774 C CA . PRO A 1 470 ? 82.487 -13.699 -19.702 1.00 48.19 470 PRO A CA 1
ATOM 3775 C C . PRO A 1 470 ? 83.025 -12.349 -20.209 1.00 48.19 470 PRO A C 1
ATOM 3777 O O . PRO A 1 470 ? 84.230 -12.171 -20.375 1.00 48.19 470 PRO A O 1
ATOM 3780 N N . SER A 1 471 ? 82.138 -11.358 -20.329 1.00 31.67 471 SER A N 1
ATOM 3781 C CA . SER A 1 471 ? 82.521 -9.943 -20.284 1.00 31.67 471 SER A CA 1
ATOM 3782 C C . SER A 1 471 ? 81.405 -9.073 -19.708 1.00 31.67 471 SER A C 1
ATOM 3784 O O . SER A 1 471 ? 80.259 -9.120 -20.152 1.00 31.67 471 SER A O 1
ATOM 3786 N N . GLU A 1 472 ? 81.798 -8.291 -18.711 1.00 36.62 472 GLU A N 1
ATOM 3787 C CA . GLU A 1 472 ? 81.082 -7.219 -18.028 1.00 36.62 472 GLU A CA 1
ATOM 3788 C C . GLU A 1 472 ? 80.710 -6.075 -18.985 1.00 36.62 472 GLU A C 1
ATOM 3790 O O . GLU A 1 472 ? 81.467 -5.788 -19.905 1.00 36.62 472 GLU A O 1
ATOM 3795 N N . PHE A 1 473 ? 79.619 -5.354 -18.705 1.00 31.61 473 PHE A N 1
ATOM 3796 C CA . PHE A 1 473 ? 79.623 -3.888 -18.748 1.00 31.61 473 PHE A CA 1
ATOM 3797 C C . PHE A 1 473 ? 78.506 -3.323 -17.858 1.00 31.61 473 PHE A C 1
ATOM 3799 O O . PHE A 1 473 ? 77.332 -3.669 -17.978 1.00 31.61 473 PHE A O 1
ATOM 3806 N N . ASN A 1 474 ? 78.935 -2.456 -16.942 1.00 30.45 474 ASN A N 1
ATOM 3807 C CA . ASN A 1 474 ? 78.146 -1.585 -16.076 1.00 30.45 474 ASN A CA 1
ATOM 3808 C C . ASN A 1 474 ? 77.189 -0.683 -16.876 1.00 30.45 474 ASN A C 1
ATOM 3810 O O . ASN A 1 474 ? 77.501 -0.337 -18.011 1.00 30.45 474 ASN A O 1
ATOM 3814 N N . THR A 1 475 ? 76.103 -0.192 -16.262 1.00 30.25 475 THR A N 1
ATOM 3815 C CA . THR A 1 475 ? 75.982 1.211 -15.787 1.00 30.25 475 THR A CA 1
ATOM 3816 C C . THR A 1 475 ? 74.682 1.393 -14.979 1.00 30.25 475 THR A C 1
ATOM 3818 O O . THR A 1 475 ? 73.601 1.005 -15.412 1.00 30.25 475 THR A O 1
ATOM 3821 N N . CYS A 1 476 ? 74.813 1.992 -13.792 1.00 28.38 476 CYS A N 1
ATOM 3822 C CA . CYS A 1 476 ? 73.746 2.516 -12.933 1.00 28.38 476 CYS A CA 1
ATOM 3823 C C . CYS A 1 476 ? 73.030 3.731 -13.552 1.00 28.38 476 CYS A C 1
ATOM 3825 O O . CYS A 1 476 ? 73.652 4.473 -14.297 1.00 28.38 476 CYS A O 1
ATOM 3827 N N . ILE A 1 477 ? 71.807 4.032 -13.103 1.00 30.84 477 ILE A N 1
ATOM 3828 C CA . ILE A 1 477 ? 71.440 5.331 -12.498 1.00 30.84 477 ILE A CA 1
ATOM 3829 C C . ILE A 1 477 ? 70.187 5.111 -11.632 1.00 30.84 477 ILE A C 1
ATOM 3831 O O . ILE A 1 477 ? 69.221 4.467 -12.033 1.00 30.84 477 ILE A O 1
ATOM 3835 N N . MET A 1 478 ? 70.272 5.629 -10.411 1.00 29.56 478 MET A N 1
ATOM 3836 C CA . MET A 1 478 ? 69.248 5.703 -9.372 1.00 29.56 478 MET A CA 1
ATOM 3837 C C . MET A 1 478 ? 68.776 7.167 -9.243 1.00 29.56 478 MET A C 1
ATOM 3839 O O . MET A 1 478 ? 69.466 8.062 -9.730 1.00 29.56 478 MET A O 1
ATOM 3843 N N . VAL A 1 479 ? 67.727 7.381 -8.427 1.00 29.92 479 VAL A N 1
ATOM 3844 C CA . VAL A 1 479 ? 67.311 8.661 -7.784 1.00 29.92 479 VAL A CA 1
ATOM 3845 C C . VAL A 1 479 ? 66.414 9.534 -8.696 1.00 29.92 479 VAL A C 1
ATOM 3847 O O . VAL A 1 479 ? 66.742 9.715 -9.858 1.00 29.92 479 VAL A O 1
ATOM 3850 N N . THR A 1 480 ? 65.229 10.072 -8.359 1.00 31.78 480 THR A N 1
ATOM 3851 C CA . THR A 1 480 ? 64.515 10.573 -7.144 1.00 31.78 480 THR A CA 1
ATOM 3852 C C . THR A 1 480 ? 63.024 10.729 -7.552 1.00 31.78 480 THR A C 1
ATOM 3854 O O . THR A 1 480 ? 62.759 10.853 -8.740 1.00 31.78 480 THR A O 1
ATOM 3857 N N . GLY A 1 481 ? 61.969 10.746 -6.729 1.00 27.88 481 GLY A N 1
ATOM 3858 C CA . GLY A 1 481 ? 61.817 11.174 -5.337 1.00 27.88 481 GLY A CA 1
ATOM 3859 C C . GLY A 1 481 ? 61.132 12.557 -5.236 1.00 27.88 481 GLY A C 1
ATOM 3860 O O . GLY A 1 481 ? 61.665 13.512 -5.784 1.00 27.88 481 GLY A O 1
ATOM 3861 N N . LEU A 1 482 ? 60.044 12.630 -4.444 1.00 28.55 482 LEU A N 1
ATOM 3862 C CA . LEU A 1 482 ? 59.275 13.799 -3.933 1.00 28.55 482 LEU A CA 1
ATOM 3863 C C . LEU A 1 482 ? 58.166 14.393 -4.837 1.00 28.55 482 LEU A C 1
ATOM 3865 O O . LEU A 1 482 ? 58.415 14.686 -5.995 1.00 28.55 482 LEU A O 1
ATOM 3869 N N . LEU A 1 483 ? 56.888 14.555 -4.442 1.00 31.78 483 LEU A N 1
ATOM 3870 C CA . LEU A 1 483 ? 56.181 14.811 -3.161 1.00 31.78 483 LEU A CA 1
ATOM 3871 C C . LEU A 1 483 ? 56.302 16.259 -2.658 1.00 31.78 483 LEU A C 1
ATOM 3873 O O . LEU A 1 483 ? 57.377 16.661 -2.233 1.00 31.78 483 LEU A O 1
ATOM 3877 N N . THR A 1 484 ? 55.186 17.003 -2.701 1.00 30.27 484 THR A N 1
ATOM 3878 C CA . THR A 1 484 ? 54.729 18.154 -1.865 1.00 30.27 484 THR A CA 1
ATOM 3879 C C . THR A 1 484 ? 53.678 18.944 -2.671 1.00 30.27 484 THR A C 1
ATOM 3881 O O . THR A 1 484 ? 53.668 18.857 -3.891 1.00 30.27 484 THR A O 1
ATOM 3884 N N . LEU A 1 485 ? 52.789 19.784 -2.141 1.00 29.00 485 LEU A N 1
ATOM 3885 C CA . LEU A 1 485 ? 52.021 19.926 -0.896 1.00 29.00 485 LEU A CA 1
ATOM 3886 C C . LEU A 1 485 ? 51.088 21.140 -1.164 1.00 29.00 485 LEU A C 1
ATOM 3888 O O . LEU A 1 485 ? 51.436 22.024 -1.940 1.00 29.00 485 LEU A O 1
ATOM 3892 N N . GLN A 1 486 ? 49.920 21.140 -0.523 1.00 34.53 486 GLN A N 1
ATOM 3893 C CA . GLN A 1 486 ? 48.946 22.221 -0.275 1.00 34.53 486 GLN A CA 1
ATOM 3894 C C . GLN A 1 486 ? 49.341 23.684 -0.545 1.00 34.53 486 GLN A C 1
ATOM 3896 O O . GLN A 1 486 ? 50.391 24.118 -0.086 1.00 34.53 486 GLN A O 1
ATOM 3901 N N . ILE A 1 487 ? 48.357 24.484 -0.991 1.00 31.86 487 ILE A N 1
ATOM 3902 C CA . ILE A 1 487 ? 48.079 25.821 -0.425 1.00 31.86 487 ILE A CA 1
ATOM 3903 C C . ILE A 1 487 ? 46.553 26.034 -0.312 1.00 31.86 487 ILE A C 1
ATOM 3905 O O . ILE A 1 487 ? 45.825 25.933 -1.297 1.00 31.86 487 ILE A O 1
ATOM 3909 N N . MET A 1 488 ? 46.094 26.321 0.912 1.00 35.06 488 MET A N 1
ATOM 3910 C CA . MET A 1 488 ? 44.821 26.977 1.246 1.00 35.06 488 MET A CA 1
ATOM 3911 C C . MET A 1 488 ? 44.958 28.494 1.057 1.00 35.06 488 MET A C 1
ATOM 3913 O O . MET A 1 488 ? 46.016 29.016 1.390 1.00 35.06 488 MET A O 1
ATOM 3917 N N . MET A 1 489 ? 43.879 29.208 0.718 1.00 28.80 489 MET A N 1
ATOM 3918 C CA . MET A 1 489 ? 43.612 30.538 1.292 1.00 28.80 489 MET A CA 1
ATOM 3919 C C . MET A 1 489 ? 42.101 30.838 1.365 1.00 28.80 489 MET A C 1
ATOM 3921 O O . MET A 1 489 ? 41.393 30.810 0.362 1.00 28.80 489 MET A O 1
ATOM 3925 N N . PHE A 1 490 ? 41.667 31.100 2.601 1.00 32.78 490 PHE A N 1
ATOM 3926 C CA . PHE A 1 490 ? 40.540 31.933 3.060 1.00 32.78 490 PHE A CA 1
ATOM 3927 C C . PHE A 1 490 ? 40.775 33.417 2.621 1.00 32.78 490 PHE A C 1
ATOM 3929 O O . PHE A 1 490 ? 41.891 33.737 2.226 1.00 32.78 490 PHE A O 1
ATOM 3936 N N . ASP A 1 491 ? 39.871 34.410 2.645 1.00 33.28 491 ASP A N 1
ATOM 3937 C CA . ASP A 1 491 ? 38.723 34.680 3.522 1.00 33.28 491 ASP A CA 1
ATOM 3938 C C . ASP A 1 491 ? 37.901 35.928 3.072 1.00 33.28 491 ASP A C 1
ATOM 3940 O O . ASP A 1 491 ? 38.407 36.751 2.309 1.00 33.28 491 ASP A O 1
ATOM 3944 N N . LEU A 1 492 ? 36.726 36.101 3.712 1.00 31.12 492 LEU A N 1
ATOM 3945 C CA . LEU A 1 492 ? 35.972 37.341 4.062 1.00 31.12 492 LEU A CA 1
ATOM 3946 C C . LEU A 1 492 ? 35.278 38.169 2.943 1.00 31.12 492 LEU A C 1
ATOM 3948 O O . LEU A 1 492 ? 35.927 38.728 2.071 1.00 31.12 492 LEU A O 1
ATOM 3952 N N . ALA A 1 493 ? 33.937 38.244 2.849 1.00 34.66 493 ALA A N 1
ATOM 3953 C CA . ALA A 1 493 ? 32.877 38.783 3.742 1.00 34.66 493 ALA A CA 1
ATOM 3954 C C . ALA A 1 493 ? 32.515 40.260 3.464 1.00 34.66 493 ALA A C 1
ATOM 3956 O O . ALA A 1 493 ? 33.413 41.080 3.335 1.00 34.66 493 ALA A O 1
ATOM 3957 N N . VAL A 1 494 ? 31.205 40.585 3.437 1.00 32.53 494 VAL A N 1
ATOM 3958 C CA . VAL A 1 494 ? 30.541 41.762 4.066 1.00 32.53 494 VAL A CA 1
ATOM 3959 C C . VAL A 1 494 ? 29.011 41.754 3.792 1.00 32.53 494 VAL A C 1
ATOM 3961 O O . VAL A 1 494 ? 28.576 41.588 2.659 1.00 32.53 494 VAL A O 1
ATOM 3964 N N . TYR A 1 495 ? 28.249 41.908 4.892 1.00 37.22 495 TYR A N 1
ATOM 3965 C CA . TYR A 1 495 ? 26.873 42.414 5.150 1.00 37.22 495 TYR A CA 1
ATOM 3966 C C . TYR A 1 495 ? 26.080 43.073 3.992 1.00 37.22 495 TYR A C 1
ATOM 3968 O O . TYR A 1 495 ? 26.664 43.755 3.166 1.00 37.22 495 TYR A O 1
ATOM 3976 N N . GLY A 1 496 ? 24.740 43.038 3.902 1.00 30.62 496 GLY A N 1
ATOM 3977 C CA . GLY A 1 496 ? 23.663 43.024 4.911 1.00 30.62 496 GLY A CA 1
ATOM 3978 C C . GLY A 1 496 ? 22.274 43.271 4.237 1.00 30.62 496 GLY A C 1
ATOM 3979 O O . GLY A 1 496 ? 22.157 42.984 3.052 1.00 30.62 496 GLY A O 1
ATOM 3980 N N . PRO A 1 497 ? 21.220 43.769 4.927 1.00 55.78 497 PRO A N 1
ATOM 3981 C CA . PRO A 1 497 ? 19.900 43.105 4.993 1.00 55.78 497 PRO A CA 1
ATOM 3982 C C . PRO A 1 497 ? 18.660 43.934 4.535 1.00 55.78 497 PRO A C 1
ATOM 3984 O O . PRO A 1 497 ? 18.783 45.106 4.203 1.00 55.78 497 PRO A O 1
ATOM 3987 N N . TYR A 1 498 ? 17.468 43.312 4.652 1.00 43.19 498 TYR A N 1
ATOM 3988 C CA . TYR A 1 498 ? 16.077 43.842 4.623 1.00 43.19 498 TYR A CA 1
ATOM 3989 C C . TYR A 1 498 ? 15.457 44.312 3.287 1.00 43.19 498 TYR A C 1
ATOM 3991 O O . TYR A 1 498 ? 15.731 45.412 2.818 1.00 43.19 498 TYR A O 1
ATOM 3999 N N . MET A 1 499 ? 14.473 43.546 2.789 1.00 40.75 499 MET A N 1
ATOM 4000 C CA . MET A 1 499 ? 13.030 43.875 2.791 1.00 40.75 499 MET A CA 1
ATOM 4001 C C . MET A 1 499 ? 12.196 42.609 2.596 1.00 40.75 499 MET A C 1
ATOM 4003 O O . MET A 1 499 ? 12.671 41.716 1.861 1.00 40.75 499 MET A O 1
#

Organism: NCBI:txid231223

Radius of gyration: 34.86 Å; chains: 1; bounding box: 132×91×101 Å